Protein AF-0000000067289053 (afdb_homodimer)

Secondary structure (DSSP, 8-state):
------------------------------------------S------HHHHHHHHHHHHHHHHHHHHHHHHHHHHHHTT---HHHHHHHHHHHHHHHHHHHHHHHHHHHHHHHHHHHHHHHHHHHH-SSS-----GGG---HHHHHHHHHHHHHHHHHHHHHHHHT--SHHHHHHHHHHHHHHHHHHHHHHHHHHHT--HHHHHHHHHHHHHHHHHHHHHHHHHHHHHH-/------------------------------------------S------HHHHHHHHHHHHHHHHHHHHHHHHHHHHHHTT---HHHHHHHHHHHHHHHHHHHHHHHHHHHHHHHHHHHHHHHHHHHH-SSS-----GGG---HHHHHHHHHHHHHHHHHHHHHHHHT--SHHHHHHHHHHHHHHHHHHHHHHHHHHHT--HHHHHHHHHHHHHHHHHHHHHHHHHHHHHH-

Structure (mmCIF, N/CA/C/O backbone):
data_AF-0000000067289053-model_v1
#
loop_
_entity.id
_entity.type
_entity.pdbx_description
1 polymer 'Vacuolar iron transporter'
#
loop_
_atom_site.group_PDB
_atom_site.id
_atom_site.type_symbol
_atom_site.label_atom_id
_atom_site.label_alt_id
_atom_site.label_comp_id
_atom_site.label_asym_id
_atom_site.label_entity_id
_atom_site.label_seq_id
_atom_site.pdbx_PDB_ins_code
_atom_site.Cartn_x
_atom_site.Cartn_y
_atom_site.Cartn_z
_atom_site.occupancy
_atom_site.B_iso_or_equiv
_atom_site.auth_seq_id
_atom_site.auth_comp_id
_atom_site.auth_asym_id
_atom_site.auth_atom_id
_atom_site.pdbx_PDB_model_num
ATOM 1 N N . MET A 1 1 ? -60.531 -85.25 -92.875 1 25.52 1 MET A N 1
ATOM 2 C CA . MET A 1 1 ? -59.625 -84.062 -92.75 1 25.52 1 MET A CA 1
ATOM 3 C C . MET A 1 1 ? -59.719 -83.438 -91.438 1 25.52 1 MET A C 1
ATOM 5 O O . MET A 1 1 ? -60.781 -83 -91 1 25.52 1 MET A O 1
ATOM 9 N N . ALA A 1 2 ? -58.812 -83.688 -90.5 1 31.95 2 ALA A N 1
ATOM 10 C CA . ALA A 1 2 ? -58.625 -83.688 -89.062 1 31.95 2 ALA A CA 1
ATOM 11 C C . ALA A 1 2 ? -58.5 -82.312 -88.5 1 31.95 2 ALA A C 1
ATOM 13 O O . ALA A 1 2 ? -57.938 -81.438 -89.125 1 31.95 2 ALA A O 1
ATOM 14 N N . PRO A 1 3 ? -59.375 -81.875 -87.562 1 33.41 3 PRO A N 1
ATOM 15 C CA . PRO A 1 3 ? -59.688 -80.562 -87 1 33.41 3 PRO A CA 1
ATOM 16 C C . PRO A 1 3 ? -58.5 -79.938 -86.25 1 33.41 3 PRO A C 1
ATOM 18 O O . PRO A 1 3 ? -57.719 -80.625 -85.625 1 33.41 3 PRO A O 1
ATOM 21 N N . ALA A 1 4 ? -57.844 -78.875 -86.812 1 31.72 4 ALA A N 1
ATOM 22 C CA . ALA A 1 4 ? -56.562 -78.25 -86.688 1 31.72 4 ALA A CA 1
ATOM 23 C C . ALA A 1 4 ? -56.531 -77.438 -85.375 1 31.72 4 ALA A C 1
ATOM 25 O O . ALA A 1 4 ? -57.312 -76.5 -85.188 1 31.72 4 ALA A O 1
ATOM 26 N N . ASP A 1 5 ? -56.312 -78.062 -84.25 1 29.31 5 ASP A N 1
ATOM 27 C CA . ASP A 1 5 ? -56.312 -77.688 -82.812 1 29.31 5 ASP A CA 1
ATOM 28 C C . ASP A 1 5 ? -55.438 -76.438 -82.562 1 29.31 5 ASP A C 1
ATOM 30 O O . ASP A 1 5 ? -54.219 -76.5 -82.812 1 29.31 5 ASP A O 1
ATOM 34 N N . LEU A 1 6 ? -55.844 -75.188 -82.875 1 29.52 6 LEU A N 1
ATOM 35 C CA . LEU A 1 6 ? -55.156 -73.938 -82.875 1 29.52 6 LEU A CA 1
ATOM 36 C C . LEU A 1 6 ? -54.594 -73.625 -81.5 1 29.52 6 LEU A C 1
ATOM 38 O O . LEU A 1 6 ? -55.344 -73.25 -80.562 1 29.52 6 LEU A O 1
ATOM 42 N N . SER A 1 7 ? -53.688 -74.375 -80.812 1 27.84 7 SER A N 1
ATOM 43 C CA . SER A 1 7 ? -53.125 -74.375 -79.5 1 27.84 7 SER A CA 1
ATOM 44 C C . SER A 1 7 ? -52.375 -73.062 -79.188 1 27.84 7 SER A C 1
ATOM 46 O O . SER A 1 7 ? -51.312 -72.812 -79.75 1 27.84 7 SER A O 1
ATOM 48 N N . SER A 1 8 ? -53.094 -71.938 -79.125 1 27.42 8 SER A N 1
ATOM 49 C CA . SER A 1 8 ? -52.531 -70.562 -79 1 27.42 8 SER A CA 1
ATOM 50 C C . SER A 1 8 ? -51.656 -70.438 -77.75 1 27.42 8 SER A C 1
ATOM 52 O O . SER A 1 8 ? -52.156 -70.688 -76.625 1 27.42 8 SER A O 1
ATOM 54 N N . HIS A 1 9 ? -50.406 -70.688 -77.75 1 27.95 9 HIS A N 1
ATOM 55 C CA . HIS A 1 9 ? -49.375 -70.75 -76.688 1 27.95 9 HIS A CA 1
ATOM 56 C C . HIS A 1 9 ? -49.156 -69.375 -76.062 1 27.95 9 HIS A C 1
ATOM 58 O O . HIS A 1 9 ? -48.812 -68.438 -76.688 1 27.95 9 HIS A O 1
ATOM 64 N N . VAL A 1 10 ? -49.938 -68.938 -75.125 1 29.45 10 VAL A N 1
ATOM 65 C CA . VAL A 1 10 ? -49.938 -67.688 -74.375 1 29.45 10 VAL A CA 1
ATOM 66 C C . VAL A 1 10 ? -48.625 -67.5 -73.625 1 29.45 10 VAL A C 1
ATOM 68 O O . VAL A 1 10 ? -48.25 -68.312 -72.812 1 29.45 10 VAL A O 1
ATOM 71 N N . PRO A 1 11 ? -47.594 -66.812 -74.188 1 28.5 11 PRO A N 1
ATOM 72 C CA . PRO A 1 11 ? -46.25 -66.75 -73.625 1 28.5 11 PRO A CA 1
ATOM 73 C C . PRO A 1 11 ? -46.188 -66.125 -72.25 1 28.5 11 PRO A C 1
ATOM 75 O O . PRO A 1 11 ? -46.906 -65.188 -72 1 28.5 11 PRO A O 1
ATOM 78 N N . ALA A 1 12 ? -45.969 -66.875 -71.188 1 27.75 12 ALA A N 1
ATOM 79 C CA . ALA A 1 12 ? -45.875 -66.562 -69.75 1 27.75 12 ALA A CA 1
ATOM 80 C C . ALA A 1 12 ? -44.906 -65.438 -69.5 1 27.75 12 ALA A C 1
ATOM 82 O O . ALA A 1 12 ? -43.75 -65.438 -69.875 1 27.75 12 ALA A O 1
ATOM 83 N N . ALA A 1 13 ? -45.375 -64.188 -69.25 1 28 13 ALA A N 1
ATOM 84 C CA . ALA A 1 13 ? -44.781 -62.906 -69 1 28 13 ALA A CA 1
ATOM 85 C C . ALA A 1 13 ? -43.781 -62.969 -67.812 1 28 13 ALA A C 1
ATOM 87 O O . ALA A 1 13 ? -44.125 -63.375 -66.688 1 28 13 ALA A O 1
ATOM 88 N N . ALA A 1 14 ? -42.469 -63.125 -68 1 26.05 14 ALA A N 1
ATOM 89 C CA . ALA A 1 14 ? -41.281 -63.312 -67.25 1 26.05 14 ALA A CA 1
ATOM 90 C C . ALA A 1 14 ? -41.125 -62.219 -66.188 1 26.05 14 ALA A C 1
ATOM 92 O O . ALA A 1 14 ? -41.25 -61.031 -66.5 1 26.05 14 ALA A O 1
ATOM 93 N N . ASP A 1 15 ? -41.344 -62.5 -64.875 1 25.2 15 ASP A N 1
ATOM 94 C CA . ASP A 1 15 ? -41.312 -61.75 -63.625 1 25.2 15 ASP A CA 1
ATOM 95 C C . ASP A 1 15 ? -40 -61 -63.5 1 25.2 15 ASP A C 1
ATOM 97 O O . ASP A 1 15 ? -38.938 -61.594 -63.5 1 25.2 15 ASP A O 1
ATOM 101 N N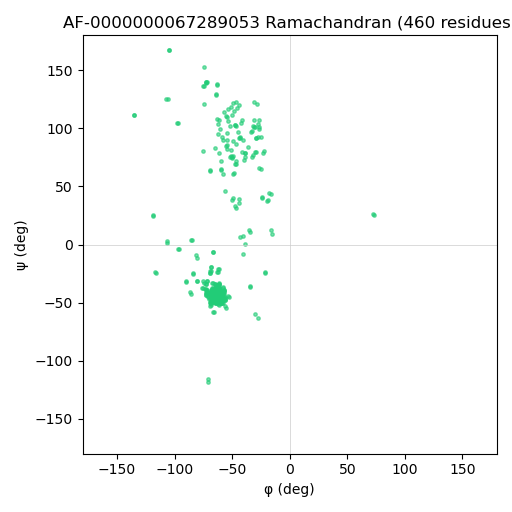 . ALA A 1 16 ? -39.844 -59.844 -64.125 1 27.5 16 ALA A N 1
ATOM 102 C CA . ALA A 1 16 ? -38.656 -58.969 -64.188 1 27.5 16 ALA A CA 1
ATOM 103 C C . ALA A 1 16 ? -38.188 -58.625 -62.75 1 27.5 16 ALA A C 1
ATOM 105 O O . ALA A 1 16 ? -38.938 -58.062 -61.969 1 27.5 16 ALA A O 1
ATOM 106 N N . ALA A 1 17 ? -37.281 -59.438 -62.156 1 30.77 17 ALA A N 1
ATOM 107 C CA . ALA A 1 17 ? -36.656 -59.344 -60.844 1 30.77 17 ALA A CA 1
ATOM 108 C C . ALA A 1 17 ? -36.125 -57.906 -60.625 1 30.77 17 ALA A C 1
ATOM 110 O O . ALA A 1 17 ? -35.531 -57.312 -61.531 1 30.77 17 ALA A O 1
ATOM 111 N N . PRO A 1 18 ? -36.656 -57.188 -59.688 1 27.03 18 PRO A N 1
ATOM 112 C CA . PRO A 1 18 ? -36.375 -55.781 -59.469 1 27.03 18 PRO A CA 1
ATOM 113 C C . PRO A 1 18 ? -34.875 -55.531 -59.312 1 27.03 18 PRO A C 1
ATOM 115 O O . PRO A 1 18 ? -34.156 -56.312 -58.688 1 27.03 18 PRO A O 1
ATOM 118 N N . LYS A 1 19 ? -34.219 -54.906 -60.25 1 28.53 19 LYS A N 1
ATOM 119 C CA . LYS A 1 19 ? -32.812 -54.562 -60.406 1 28.53 19 LYS A CA 1
ATOM 120 C C . LYS A 1 19 ? -32.281 -53.875 -59.156 1 28.53 19 LYS A C 1
ATOM 122 O O . LYS A 1 19 ? -32.938 -53 -58.594 1 28.53 19 LYS A O 1
ATOM 127 N N . SER A 1 20 ? -31.359 -54.562 -58.406 1 25.47 20 SER A N 1
ATOM 128 C CA . SER A 1 20 ? -30.625 -54.188 -57.219 1 25.47 20 SER A CA 1
ATOM 129 C C . SER A 1 20 ? -29.969 -52.812 -57.375 1 25.47 20 SER A C 1
ATOM 131 O O . SER A 1 20 ? -29.266 -52.562 -58.375 1 25.47 20 SER A O 1
ATOM 133 N N . LEU A 1 21 ? -30.641 -51.719 -57.031 1 25.58 21 LEU A N 1
ATOM 134 C CA . LEU A 1 21 ? -30.188 -50.344 -57.094 1 25.58 21 LEU A CA 1
ATOM 135 C C . LEU A 1 21 ? -28.734 -50.219 -56.656 1 25.58 21 LEU A C 1
ATOM 137 O O . LEU A 1 21 ? -28.375 -50.594 -55.531 1 25.58 21 LEU A O 1
ATOM 141 N N . ALA A 1 22 ? -27.797 -50.344 -57.594 1 25.8 22 ALA A N 1
ATOM 142 C CA . ALA A 1 22 ? -26.344 -50.219 -57.5 1 25.8 22 ALA A CA 1
ATOM 143 C C . ALA A 1 22 ? -25.938 -49.031 -56.625 1 25.8 22 ALA A C 1
ATOM 145 O O . ALA A 1 22 ? -26.469 -47.938 -56.781 1 25.8 22 ALA A O 1
ATOM 146 N N . LYS A 1 23 ? -25.5 -49.312 -55.406 1 32.84 23 LYS A N 1
ATOM 147 C CA . LYS A 1 23 ? -24.984 -48.375 -54.406 1 32.84 23 LYS A CA 1
ATOM 148 C C . LYS A 1 23 ? -23.953 -47.438 -55.031 1 32.84 23 LYS A C 1
ATOM 150 O O . LYS A 1 23 ? -23 -47.875 -55.656 1 32.84 23 LYS A O 1
ATOM 155 N N . PRO A 1 24 ? -24.266 -46.156 -55.344 1 25.86 24 PRO A N 1
ATOM 156 C CA . PRO A 1 24 ? -23.312 -45.281 -56.031 1 25.86 24 PRO A CA 1
ATOM 157 C C . PRO A 1 24 ? -21.922 -45.344 -55.406 1 25.86 24 PRO A C 1
ATOM 159 O O . PRO A 1 24 ? -21.781 -45.594 -54.219 1 25.86 24 PRO A O 1
ATOM 162 N N . LYS A 1 25 ? -20.984 -45.688 -56.188 1 27.56 25 LYS A N 1
ATOM 163 C CA . LYS A 1 25 ? -19.547 -45.719 -55.906 1 27.56 25 LYS A CA 1
ATOM 164 C C . LYS A 1 25 ? -19.078 -44.469 -55.188 1 27.56 25 LYS A C 1
ATOM 166 O O . LYS A 1 25 ? -19.281 -43.375 -55.688 1 27.56 25 LYS A O 1
ATOM 171 N N . GLN A 1 26 ? -18.953 -44.469 -53.844 1 24.06 26 GLN A N 1
ATOM 172 C CA . GLN A 1 26 ? -18.391 -43.438 -53 1 24.06 26 GLN A CA 1
ATOM 173 C C . GLN A 1 26 ? -17.047 -42.938 -53.531 1 24.06 26 GLN A C 1
ATOM 175 O O . GLN A 1 26 ? -16.078 -43.688 -53.594 1 24.06 26 GLN A O 1
ATOM 180 N N . GLU A 1 27 ? -17.047 -42.219 -54.688 1 24.7 27 GLU A N 1
ATOM 181 C CA . GLU A 1 27 ? -15.82 -41.625 -55.188 1 24.7 27 GLU A CA 1
ATOM 182 C C . GLU A 1 27 ? -14.875 -41.219 -54.062 1 24.7 27 GLU A C 1
ATOM 184 O O . GLU A 1 27 ? -15.289 -40.531 -53.125 1 24.7 27 GLU A O 1
ATOM 189 N N . GLU A 1 28 ? -13.898 -42 -53.844 1 24.44 28 GLU A N 1
ATOM 190 C CA . GLU A 1 28 ? -12.797 -41.781 -52.906 1 24.44 28 GLU A CA 1
ATOM 191 C C . GLU A 1 28 ? -12.195 -40.375 -53.062 1 24.44 28 GLU A C 1
ATOM 193 O O . GLU A 1 28 ? -11.641 -40.062 -54.125 1 24.44 28 GLU A O 1
ATOM 198 N N . ILE A 1 29 ? -12.938 -39.312 -52.844 1 24.75 29 ILE A N 1
ATOM 199 C CA . ILE A 1 29 ? -12.352 -37.969 -52.875 1 24.75 29 ILE A CA 1
ATOM 200 C C . ILE A 1 29 ? -10.938 -38.031 -52.281 1 24.75 29 ILE A C 1
ATOM 202 O O . ILE A 1 29 ? -10.75 -38.375 -51.125 1 24.75 29 ILE A O 1
ATOM 206 N N . SER A 1 30 ? -9.984 -38.406 -53.125 1 26.45 30 SER A N 1
ATOM 207 C CA . SER A 1 30 ? -8.562 -38.312 -52.781 1 26.45 30 SER A CA 1
ATOM 208 C C . SER A 1 30 ? -8.234 -37 -52.125 1 26.45 30 SER A C 1
ATOM 210 O O . SER A 1 30 ? -8.516 -35.906 -52.656 1 26.45 30 SER A O 1
ATOM 212 N N . PRO A 1 31 ? -8.273 -36.875 -50.875 1 24.72 31 PRO A N 1
ATOM 213 C CA . PRO A 1 31 ? -8.094 -35.531 -50.25 1 24.72 31 PRO A CA 1
ATOM 214 C C . PRO A 1 31 ? -6.844 -34.812 -50.781 1 24.72 31 PRO A C 1
ATOM 216 O O . PRO A 1 31 ? -5.742 -35.375 -50.719 1 24.72 31 PRO A O 1
ATOM 219 N N . ALA A 1 32 ? -6.836 -34.281 -51.969 1 25.5 32 ALA A N 1
ATOM 220 C CA . ALA A 1 32 ? -5.73 -33.438 -52.406 1 25.5 32 ALA A CA 1
ATOM 221 C C . ALA A 1 32 ? -5.094 -32.688 -51.25 1 25.5 32 ALA A C 1
ATOM 223 O O . ALA A 1 32 ? -5.781 -31.984 -50.531 1 25.5 32 ALA A O 1
ATOM 224 N N . ALA A 1 33 ? -3.965 -33.156 -50.75 1 27.09 33 ALA A N 1
ATOM 225 C CA . ALA A 1 33 ? -2.967 -32.562 -49.844 1 27.09 33 ALA A CA 1
ATOM 226 C C . ALA A 1 33 ? -2.561 -31.172 -50.312 1 27.09 33 ALA A C 1
ATOM 228 O O . ALA A 1 33 ? -1.771 -31.016 -51.219 1 27.09 33 ALA A O 1
ATOM 229 N N . ALA A 1 34 ? -3.422 -30.344 -50.781 1 26.06 34 ALA A N 1
ATOM 230 C CA . ALA A 1 34 ? -2.988 -29.016 -51.219 1 26.06 34 ALA A CA 1
ATOM 231 C C . ALA A 1 34 ? -1.796 -28.531 -50.406 1 26.06 34 ALA A C 1
ATOM 233 O O . ALA A 1 34 ? -1.725 -28.766 -49.188 1 26.06 34 ALA A O 1
ATOM 234 N N . ASP A 1 35 ? -0.709 -28.234 -51.125 1 24.5 35 ASP A N 1
ATOM 235 C CA . ASP A 1 35 ? 0.597 -27.641 -50.812 1 24.5 35 ASP A CA 1
ATOM 236 C C . ASP A 1 35 ? 0.458 -26.391 -49.969 1 24.5 35 ASP A C 1
ATOM 238 O O . ASP A 1 35 ? 0.187 -25.297 -50.469 1 24.5 35 ASP A O 1
ATOM 242 N N . VAL A 1 36 ? -0.444 -26.281 -49.156 1 27.41 36 VAL A N 1
ATOM 243 C CA . VAL A 1 36 ? -0.354 -25.031 -48.406 1 27.41 36 VAL A CA 1
ATOM 244 C C . VAL A 1 36 ? 1.102 -24.75 -48.031 1 27.41 36 VAL A C 1
ATOM 246 O O . VAL A 1 36 ? 1.75 -25.547 -47.375 1 27.41 36 VAL A O 1
ATOM 249 N N . GLU A 1 37 ? 1.873 -24.234 -48.969 1 26.5 37 GLU A N 1
ATOM 250 C CA . GLU A 1 37 ? 3.186 -23.656 -48.688 1 26.5 37 GLU A CA 1
ATOM 251 C C . GLU A 1 37 ? 3.252 -23.125 -47.25 1 26.5 37 GLU A C 1
ATOM 253 O O . GLU A 1 37 ? 2.4 -22.344 -46.844 1 26.5 37 GLU A O 1
ATOM 258 N N . ALA A 1 38 ? 3.805 -23.891 -46.438 1 28.61 38 ALA A N 1
ATOM 259 C CA . ALA A 1 38 ? 4.242 -23.547 -45.094 1 28.61 38 ALA A CA 1
ATOM 260 C C . ALA A 1 38 ? 4.949 -22.203 -45.062 1 28.61 38 ALA A C 1
ATOM 262 O O . ALA A 1 38 ? 6.102 -22.094 -45.5 1 28.61 38 ALA A O 1
ATOM 263 N N . GLY A 1 39 ? 4.5 -21.156 -45.812 1 28.03 39 GLY A N 1
ATOM 264 C CA . GLY A 1 39 ? 5.281 -19.969 -45.562 1 28.03 39 GLY A CA 1
ATOM 265 C C . GLY A 1 39 ? 5.848 -19.938 -44.156 1 28.03 39 GLY A C 1
ATOM 266 O O . GLY A 1 39 ? 5.113 -20.094 -43.156 1 28.03 39 GLY A O 1
ATOM 267 N N . GLY A 1 40 ? 6.988 -20.422 -43.969 1 28.97 40 GLY A N 1
ATOM 268 C CA . GLY A 1 40 ? 7.91 -20.531 -42.844 1 28.97 40 GLY A CA 1
ATOM 269 C C . GLY A 1 40 ? 7.973 -19.266 -42 1 28.97 40 GLY A C 1
ATOM 270 O O . GLY A 1 40 ? 8.992 -18.578 -41.969 1 28.97 40 GLY A O 1
ATOM 271 N N . GLY A 1 41 ? 7.141 -18.281 -42.219 1 31.94 41 GLY A N 1
ATOM 272 C CA . GLY A 1 41 ? 7.461 -17.203 -41.312 1 31.94 41 GLY A CA 1
ATOM 273 C C . GLY A 1 41 ? 7.965 -17.672 -39.969 1 31.94 41 GLY A C 1
ATOM 274 O O . GLY A 1 41 ? 7.453 -18.656 -39.406 1 31.94 41 GLY A O 1
ATOM 275 N N . SER A 1 42 ? 9.258 -17.688 -39.875 1 32.88 42 SER A N 1
ATOM 276 C CA . SER A 1 42 ? 9.945 -17.969 -38.625 1 32.88 42 SER A CA 1
ATOM 277 C C . SER A 1 42 ? 9.094 -17.578 -37.438 1 32.88 42 SER A C 1
ATOM 279 O O . SER A 1 42 ? 8.555 -16.469 -37.375 1 32.88 42 SER A O 1
ATOM 281 N N . PRO A 1 43 ? 8.359 -18.391 -36.906 1 33.88 43 PRO A N 1
ATOM 282 C CA . PRO A 1 43 ? 7.66 -18.031 -35.688 1 33.88 43 PRO A CA 1
ATOM 283 C C . PRO A 1 43 ? 8.492 -17.125 -34.781 1 33.88 43 PRO A C 1
ATOM 285 O O . PRO A 1 43 ? 8.258 -17.062 -33.562 1 33.88 43 PRO A O 1
ATOM 288 N N . GLY A 1 44 ? 9.625 -16.547 -35.25 1 34.56 44 GLY A N 1
ATOM 289 C CA . GLY A 1 44 ? 10.281 -15.5 -34.5 1 34.56 44 GLY A CA 1
ATOM 290 C C . GLY A 1 44 ? 9.305 -14.539 -33.844 1 34.56 44 GLY A C 1
ATOM 291 O O . GLY A 1 44 ? 9.438 -13.32 -33.969 1 34.56 44 GLY A O 1
ATOM 292 N N . GLY A 1 45 ? 8.078 -14.695 -33.969 1 34.72 45 GLY A N 1
ATOM 293 C CA . GLY A 1 45 ? 6.996 -13.891 -33.406 1 34.72 45 GLY A CA 1
ATOM 294 C C . GLY A 1 45 ? 7.363 -13.211 -32.125 1 34.72 45 GLY A C 1
ATOM 295 O O . GLY A 1 45 ? 8.18 -13.734 -31.344 1 34.72 45 GLY A O 1
ATOM 296 N N . ASP A 1 46 ? 7.633 -11.969 -32.062 1 37.91 46 ASP A N 1
ATOM 297 C CA . ASP A 1 46 ? 7.719 -11.156 -30.859 1 37.91 46 ASP A CA 1
ATOM 298 C C . ASP A 1 46 ? 6.895 -11.766 -29.734 1 37.91 46 ASP A C 1
ATOM 300 O O . ASP A 1 46 ? 5.668 -11.641 -29.719 1 37.91 46 ASP A O 1
ATOM 304 N N . GLY A 1 47 ? 6.836 -12.961 -29.484 1 36.66 47 GLY A N 1
ATOM 305 C CA . GLY A 1 47 ? 6.309 -13.711 -28.359 1 36.66 47 GLY A CA 1
ATOM 306 C C . GLY A 1 47 ? 6.105 -12.867 -27.109 1 36.66 47 GLY A C 1
ATOM 307 O O . GLY A 1 47 ? 6.984 -12.789 -26.25 1 36.66 47 GLY A O 1
ATOM 308 N N . VAL A 1 48 ? 5.547 -11.688 -27.297 1 42.41 48 VAL A N 1
ATOM 309 C CA . VAL A 1 48 ? 5.027 -11.031 -26.109 1 42.41 48 VAL A CA 1
ATOM 310 C C . VAL A 1 48 ? 4.57 -12.086 -25.094 1 42.41 48 VAL A C 1
ATOM 312 O O . VAL A 1 48 ? 3.75 -12.953 -25.422 1 42.41 48 VAL A O 1
ATOM 315 N N . ASN A 1 49 ? 5.508 -12.633 -24.391 1 48.97 49 ASN A N 1
ATOM 316 C CA . ASN A 1 49 ? 5.199 -13.539 -23.281 1 48.97 49 ASN A CA 1
ATOM 317 C C . ASN A 1 49 ? 3.898 -13.156 -22.594 1 48.97 49 ASN A C 1
ATOM 319 O O . ASN A 1 49 ? 3.885 -12.258 -21.75 1 48.97 49 ASN A O 1
ATOM 323 N N . TYR A 1 50 ? 2.764 -13.484 -23.219 1 53.72 50 TYR A N 1
ATOM 324 C CA . TYR A 1 50 ? 1.413 -13.289 -22.703 1 53.72 50 TYR A CA 1
ATOM 325 C C . TYR A 1 50 ? 1.373 -13.477 -21.188 1 53.72 50 TYR A C 1
ATOM 327 O O . TYR A 1 50 ? 0.674 -12.75 -20.484 1 53.72 50 TYR A O 1
ATOM 335 N N . ALA A 1 51 ? 2.193 -14.414 -20.797 1 56.28 51 ALA A N 1
ATOM 336 C CA . ALA A 1 51 ? 2.211 -14.656 -19.359 1 56.28 51 ALA A CA 1
ATOM 337 C C . ALA A 1 51 ? 2.812 -13.469 -18.609 1 56.28 51 ALA A C 1
ATOM 339 O O . ALA A 1 51 ? 2.289 -13.047 -17.578 1 56.28 51 ALA A O 1
ATOM 340 N N . ALA A 1 52 ? 3.889 -12.938 -19.188 1 60.47 52 ALA A N 1
ATOM 341 C CA . ALA A 1 52 ? 4.539 -11.773 -18.594 1 60.47 52 ALA A CA 1
ATOM 342 C C . ALA A 1 52 ? 3.641 -10.547 -18.672 1 60.47 52 ALA A C 1
ATOM 344 O O . ALA A 1 52 ? 3.561 -9.766 -17.719 1 60.47 52 ALA A O 1
ATOM 345 N N . ARG A 1 53 ? 2.945 -10.43 -19.797 1 62.22 53 ARG A N 1
ATOM 346 C CA . ARG A 1 53 ? 2.027 -9.312 -19.984 1 62.22 53 ARG A CA 1
ATOM 347 C C . ARG A 1 53 ? 0.849 -9.414 -19.016 1 62.22 53 ARG A C 1
ATOM 349 O O . ARG A 1 53 ? 0.427 -8.406 -18.438 1 62.22 53 ARG A O 1
ATOM 356 N N . ALA A 1 54 ? 0.364 -10.586 -18.906 1 62.81 54 ALA A N 1
ATOM 357 C CA . ALA A 1 54 ? -0.753 -10.805 -17.984 1 62.81 54 ALA A CA 1
ATOM 358 C C . ALA A 1 54 ? -0.36 -10.484 -16.547 1 62.81 54 ALA A C 1
ATOM 360 O O . ALA A 1 54 ? -1.155 -9.922 -15.797 1 62.81 54 ALA A O 1
ATOM 361 N N . GLN A 1 55 ? 0.864 -10.734 -16.234 1 64.75 55 GLN A N 1
ATOM 362 C CA . GLN A 1 55 ? 1.335 -10.5 -14.867 1 64.75 55 GLN A CA 1
ATOM 363 C C . GLN A 1 55 ? 1.488 -9.008 -14.586 1 64.75 55 GLN A C 1
ATOM 365 O O . GLN A 1 55 ? 1.141 -8.539 -13.5 1 64.75 55 GLN A O 1
ATOM 370 N N . TRP A 1 56 ? 1.976 -8.289 -15.617 1 69.19 56 TRP A N 1
ATOM 371 C CA . TRP A 1 56 ? 2.17 -6.867 -15.367 1 69.19 56 TRP A CA 1
ATOM 372 C C . TRP A 1 56 ? 0.837 -6.129 -15.367 1 69.19 56 TRP A C 1
ATOM 374 O O . TRP A 1 56 ? 0.671 -5.141 -14.648 1 69.19 56 TRP A O 1
ATOM 384 N N . LEU A 1 57 ? -0.117 -6.629 -16.188 1 67.5 57 LEU A N 1
ATOM 385 C CA . LEU A 1 57 ? -1.441 -6.016 -16.219 1 67.5 57 LEU A CA 1
ATOM 386 C C . LEU A 1 57 ? -2.168 -6.227 -14.891 1 67.5 57 LEU A C 1
ATOM 388 O O . LEU A 1 57 ? -2.809 -5.305 -14.375 1 67.5 57 LEU A O 1
ATOM 392 N N . ARG A 1 58 ? -1.979 -7.395 -14.422 1 67.44 58 ARG A N 1
ATOM 393 C CA . ARG A 1 58 ? -2.568 -7.672 -13.117 1 67.44 58 ARG A CA 1
ATOM 394 C C . ARG A 1 58 ? -1.939 -6.797 -12.039 1 67.44 58 ARG A C 1
ATOM 396 O O . ARG A 1 58 ? -2.643 -6.246 -11.188 1 67.44 58 ARG A O 1
ATOM 403 N N . ALA A 1 59 ? -0.666 -6.652 -12.125 1 71.25 59 ALA A N 1
ATOM 404 C CA . ALA A 1 59 ? 0.067 -5.824 -11.172 1 71.25 59 ALA A CA 1
ATOM 405 C C . ALA A 1 59 ? -0.34 -4.355 -11.289 1 71.25 59 ALA A C 1
ATOM 407 O O . ALA A 1 59 ? -0.472 -3.658 -10.281 1 71.25 59 ALA A O 1
ATOM 408 N N . ALA A 1 60 ? -0.646 -3.963 -12.508 1 78.19 60 ALA A N 1
ATOM 409 C CA . ALA A 1 60 ? -1.028 -2.576 -12.758 1 78.19 60 ALA A CA 1
ATOM 410 C C . ALA A 1 60 ? -2.426 -2.287 -12.219 1 78.19 60 ALA A C 1
ATOM 412 O O . ALA A 1 60 ? -2.65 -1.252 -11.586 1 78.19 60 ALA A O 1
ATOM 413 N N . VAL A 1 61 ? -3.322 -3.146 -12.422 1 77.62 61 VAL A N 1
ATOM 414 C CA . VAL A 1 61 ? -4.699 -2.955 -11.977 1 77.62 61 VAL A CA 1
ATOM 415 C C . VAL A 1 61 ? -4.762 -2.984 -10.453 1 77.62 61 VAL A C 1
ATOM 417 O O . VAL A 1 61 ? -5.445 -2.16 -9.836 1 77.62 61 VAL A O 1
ATOM 420 N N . LEU A 1 62 ? -3.975 -3.908 -9.922 1 78.31 62 LEU A N 1
ATOM 421 C CA . LEU A 1 62 ? -3.932 -4 -8.469 1 78.31 62 LEU A CA 1
ATOM 422 C C . LEU A 1 62 ? -3.287 -2.76 -7.859 1 78.31 62 LEU A C 1
ATOM 424 O O . LEU A 1 62 ? -3.758 -2.244 -6.844 1 78.31 62 LEU A O 1
ATOM 428 N N . GLY A 1 63 ? -2.271 -2.334 -8.523 1 87.69 63 GLY A N 1
ATOM 429 C CA . GLY A 1 63 ? -1.604 -1.127 -8.062 1 87.69 63 GLY A CA 1
ATOM 430 C C . GLY A 1 63 ? -2.482 0.107 -8.133 1 87.69 63 GLY A C 1
ATOM 431 O O . GLY A 1 63 ? -2.504 0.917 -7.207 1 87.69 63 GLY A O 1
ATOM 432 N N . ALA A 1 64 ? -3.184 0.19 -9.219 1 92.56 64 ALA A N 1
ATOM 433 C CA . ALA A 1 64 ? -4.066 1.338 -9.398 1 92.56 64 ALA A CA 1
ATOM 434 C C . ALA A 1 64 ? -5.195 1.331 -8.375 1 92.56 64 ALA A C 1
ATOM 436 O O . ALA A 1 64 ? -5.523 2.371 -7.797 1 92.56 64 ALA A O 1
ATOM 437 N N . ASN A 1 65 ? -5.742 0.21 -8.172 1 91.81 65 ASN A N 1
ATOM 438 C CA . ASN A 1 65 ? -6.789 0.07 -7.164 1 91.81 65 ASN A CA 1
ATOM 439 C C . ASN A 1 65 ? -6.266 0.397 -5.77 1 91.81 65 ASN A C 1
ATOM 441 O O . ASN A 1 65 ? -6.926 1.102 -5.004 1 91.81 65 ASN A O 1
ATOM 445 N N . ASP A 1 66 ? -5.16 -0.075 -5.512 1 93.88 66 ASP A N 1
ATOM 446 C CA . ASP A 1 66 ? -4.555 0.167 -4.207 1 93.88 66 ASP A CA 1
ATOM 447 C C . ASP A 1 66 ? -4.273 1.653 -3.996 1 93.88 66 ASP A C 1
ATOM 449 O O . ASP A 1 66 ? -4.535 2.193 -2.92 1 93.88 66 ASP A O 1
ATOM 453 N N . GLY A 1 67 ? -3.682 2.244 -5.008 1 96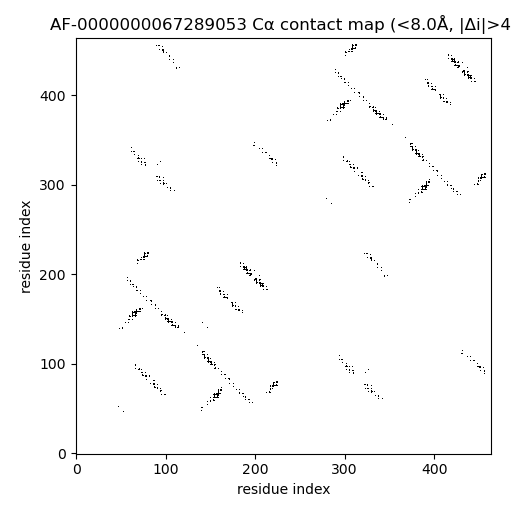.81 67 GLY A N 1
ATOM 454 C CA . GLY A 1 67 ? -3.43 3.674 -4.918 1 96.81 67 GLY A CA 1
ATOM 455 C C . GLY A 1 67 ? -4.688 4.488 -4.691 1 96.81 67 GLY A C 1
ATOM 456 O O . GLY A 1 67 ? -4.703 5.398 -3.857 1 96.81 67 GLY A O 1
ATOM 457 N N . LEU A 1 68 ? -5.711 4.148 -5.387 1 97.56 68 LEU A N 1
ATOM 458 C CA . LEU A 1 68 ? -6.984 4.852 -5.281 1 97.56 68 LEU A CA 1
ATOM 459 C C . LEU A 1 68 ? -7.574 4.699 -3.883 1 97.56 68 LEU A C 1
ATOM 461 O O . LEU A 1 68 ? -7.914 5.695 -3.236 1 97.56 68 LEU A O 1
ATOM 465 N N . VAL A 1 69 ? -7.645 3.5 -3.393 1 97.31 69 VAL A N 1
ATOM 466 C CA . VAL A 1 69 ? -8.289 3.209 -2.115 1 97.31 69 VAL A CA 1
ATOM 467 C C . VAL A 1 69 ? -7.469 3.809 -0.976 1 97.31 69 VAL A C 1
ATOM 469 O O . VAL A 1 69 ? -8.023 4.422 -0.06 1 97.31 69 VAL A O 1
ATOM 472 N N . SER A 1 70 ? -6.199 3.658 -1.021 1 97.75 70 SER A N 1
ATOM 473 C CA . SER A 1 70 ? -5.344 4.113 0.07 1 97.75 70 SER A CA 1
ATOM 474 C C . SER A 1 70 ? -5.367 5.637 0.19 1 97.75 70 SER A C 1
ATOM 476 O O . SER A 1 70 ? -5.555 6.176 1.282 1 97.75 70 SER A O 1
ATOM 478 N N . VAL A 1 71 ? -5.176 6.305 -0.94 1 98.12 71 VAL A N 1
ATOM 479 C CA . VAL A 1 71 ? -5.098 7.762 -0.913 1 98.12 71 VAL A CA 1
ATOM 480 C C . VAL A 1 71 ? -6.465 8.352 -0.575 1 98.12 71 VAL A C 1
ATOM 482 O O . VAL A 1 71 ? -6.566 9.281 0.225 1 98.12 71 VAL A O 1
ATOM 485 N N . ALA A 1 72 ? -7.508 7.797 -1.168 1 98.38 72 ALA A N 1
ATOM 486 C CA . ALA A 1 72 ? -8.852 8.266 -0.849 1 98.38 72 ALA A CA 1
ATOM 487 C C . ALA A 1 72 ? -9.156 8.094 0.637 1 98.38 72 ALA A C 1
ATOM 489 O O . ALA A 1 72 ? -9.633 9.023 1.289 1 98.38 72 ALA A O 1
ATOM 490 N N . SER A 1 73 ? -8.922 6.938 1.123 1 98.38 73 SER A N 1
ATOM 491 C CA . SER A 1 73 ? -9.188 6.648 2.527 1 98.38 73 SER A CA 1
ATOM 492 C C . SER A 1 73 ? -8.344 7.523 3.445 1 98.38 73 SER A C 1
ATOM 494 O O . SER A 1 73 ? -8.828 7.988 4.484 1 98.38 73 SER A O 1
ATOM 496 N N . LEU A 1 74 ? -7.133 7.715 3.057 1 97.5 74 LEU A N 1
ATOM 497 C CA . LEU A 1 74 ? -6.23 8.555 3.834 1 97.5 74 LEU A CA 1
ATOM 498 C C . LEU A 1 74 ? -6.746 9.992 3.902 1 97.5 74 LEU A C 1
ATOM 500 O O . LEU A 1 74 ? -6.801 10.586 4.98 1 97.5 74 LEU A O 1
ATOM 504 N N . MET A 1 75 ? -7.082 10.508 2.773 1 97.25 75 MET A N 1
ATOM 505 C CA . MET A 1 75 ? -7.582 11.875 2.713 1 97.25 75 MET A CA 1
ATOM 506 C C . MET A 1 75 ? -8.859 12.023 3.531 1 97.25 75 MET A C 1
ATOM 508 O O . MET A 1 75 ? -9 12.969 4.312 1 97.25 75 MET A O 1
ATOM 512 N N . ILE A 1 76 ? -9.773 11.094 3.367 1 96.88 76 ILE A N 1
ATOM 513 C CA . ILE A 1 76 ? -11.031 11.125 4.094 1 96.88 76 ILE A CA 1
ATOM 514 C C . ILE A 1 76 ? -10.773 10.961 5.59 1 96.88 76 ILE A C 1
ATOM 516 O O . ILE A 1 76 ? -11.422 11.609 6.414 1 96.88 76 ILE A O 1
ATOM 520 N N . GLY A 1 77 ? -9.883 10.117 5.969 1 96.38 77 GLY A N 1
ATOM 521 C CA . GLY A 1 77 ? -9.523 9.922 7.363 1 96.38 77 GLY A CA 1
ATOM 522 C C . GLY A 1 77 ? -8.953 11.172 8.008 1 96.38 77 GLY A C 1
ATOM 523 O O . GLY A 1 77 ? -9.391 11.578 9.086 1 96.38 77 GLY A O 1
ATOM 524 N N . VAL A 1 78 ? -7.957 11.766 7.379 1 95.12 78 VAL A N 1
ATOM 525 C CA . VAL A 1 78 ? -7.352 12.984 7.898 1 95.12 78 VAL A CA 1
ATOM 526 C C . VAL A 1 78 ? -8.398 14.102 7.965 1 95.12 78 VAL A C 1
ATOM 528 O O . VAL A 1 78 ? -8.414 14.891 8.906 1 95.12 78 VAL A O 1
ATOM 531 N N . GLY A 1 79 ? -9.258 14.117 6.984 1 94.25 79 GLY A N 1
ATOM 532 C CA . GLY A 1 79 ? -10.336 15.094 6.973 1 94.25 79 GLY A CA 1
ATOM 533 C C . GLY A 1 79 ? -11.289 14.945 8.141 1 94.25 79 GLY A C 1
ATOM 534 O O . GLY A 1 79 ? -12 15.891 8.492 1 94.25 79 GLY A O 1
ATOM 535 N N . ALA A 1 80 ? -11.352 13.812 8.703 1 94.62 80 ALA A N 1
ATOM 536 C CA . ALA A 1 80 ? -12.234 13.562 9.836 1 94.62 80 ALA A CA 1
ATOM 537 C C . ALA A 1 80 ? -11.758 14.305 11.078 1 94.62 80 ALA A C 1
ATOM 539 O O . ALA A 1 80 ? -12.547 14.602 11.977 1 94.62 80 ALA A O 1
ATOM 540 N N . VAL A 1 81 ? -10.477 14.656 11.141 1 93.31 81 VAL A N 1
ATOM 541 C CA . VAL A 1 81 ? -9.938 15.273 12.344 1 93.31 81 VAL A CA 1
ATOM 542 C C . VAL A 1 81 ? -9.461 16.688 12.031 1 93.31 81 VAL A C 1
ATOM 544 O O . VAL A 1 81 ? -9.281 17.5 12.945 1 93.31 81 VAL A O 1
ATOM 547 N N . ASN A 1 82 ? -9.164 16.922 10.844 1 91.62 82 ASN A N 1
ATOM 548 C CA . ASN A 1 82 ? -8.727 18.234 10.391 1 91.62 82 ASN A CA 1
ATOM 549 C C . ASN A 1 82 ? -9.414 18.641 9.094 1 91.62 82 ASN A C 1
ATOM 551 O O . ASN A 1 82 ? -9.078 18.125 8.023 1 91.62 82 ASN A O 1
ATOM 555 N N . GLU A 1 83 ? -10.25 19.625 9.172 1 91.31 83 GLU A N 1
ATOM 556 C CA . GLU A 1 83 ? -11.102 19.984 8.047 1 91.31 83 GLU A CA 1
ATOM 557 C C . GLU A 1 83 ? -10.375 20.938 7.09 1 91.31 83 GLU A C 1
ATOM 559 O O . GLU A 1 83 ? -10.914 21.297 6.043 1 91.31 83 GLU A O 1
ATOM 564 N N . SER A 1 84 ? -9.141 21.203 7.387 1 91.31 84 SER A N 1
ATOM 565 C CA . SER A 1 84 ? -8.391 22.125 6.531 1 91.31 84 SER A CA 1
ATOM 566 C C . SER A 1 84 ? -8.039 21.469 5.195 1 91.31 84 SER A C 1
ATOM 568 O O . SER A 1 84 ? -7.699 20.281 5.148 1 91.31 84 SER A O 1
ATOM 570 N N . ARG A 1 85 ? -8.156 22.234 4.121 1 92.19 85 ARG A N 1
ATOM 571 C CA . ARG A 1 85 ? -7.797 21.797 2.779 1 92.19 85 ARG A CA 1
ATOM 572 C C . ARG A 1 85 ? -6.336 21.359 2.725 1 92.19 85 ARG A C 1
ATOM 574 O O . ARG A 1 85 ? -6.008 20.344 2.107 1 92.19 85 ARG A O 1
ATOM 581 N N . ARG A 1 86 ? -5.484 22.109 3.377 1 91.44 86 ARG A N 1
ATOM 582 C CA . ARG A 1 86 ? -4.051 21.828 3.352 1 91.44 86 ARG A CA 1
ATOM 583 C C . ARG A 1 86 ? -3.738 20.484 3.984 1 91.44 86 ARG A C 1
ATOM 585 O O . ARG A 1 86 ? -2.92 19.719 3.463 1 91.44 86 ARG A O 1
ATOM 592 N N . ALA A 1 87 ? -4.395 20.203 5.105 1 91.25 87 ALA A N 1
ATOM 593 C CA . ALA A 1 87 ? -4.145 18.938 5.797 1 91.25 87 ALA A CA 1
ATOM 594 C C . ALA A 1 87 ? -4.523 17.75 4.922 1 91.25 87 ALA A C 1
ATOM 596 O O . ALA A 1 87 ? -3.775 16.781 4.832 1 91.25 87 ALA A O 1
ATOM 597 N N . MET A 1 88 ? -5.633 17.828 4.277 1 93.5 88 MET A N 1
ATOM 598 C CA . MET A 1 88 ? -6.098 16.75 3.426 1 93.5 88 MET A CA 1
ATOM 599 C C . MET A 1 88 ? -5.207 16.594 2.197 1 93.5 88 MET A C 1
ATOM 601 O O . MET A 1 88 ? -4.848 15.484 1.812 1 93.5 88 MET A O 1
ATOM 605 N N . LEU A 1 89 ? -4.793 17.688 1.614 1 93.94 89 LEU A N 1
ATOM 606 C CA . LEU A 1 89 ? -3.99 17.641 0.398 1 93.94 89 LEU A CA 1
ATOM 607 C C . LEU A 1 89 ? -2.57 17.172 0.702 1 93.94 89 LEU A C 1
ATOM 609 O O . LEU A 1 89 ? -2.004 16.375 -0.047 1 93.94 89 LEU A O 1
ATOM 613 N N . VAL A 1 90 ? -1.999 17.672 1.798 1 94 90 VAL A N 1
ATOM 614 C CA . VAL A 1 90 ? -0.657 17.266 2.195 1 94 90 VAL A CA 1
ATOM 615 C C . VAL A 1 90 ? -0.642 15.766 2.49 1 94 90 VAL A C 1
ATOM 617 O O . VAL A 1 90 ? 0.266 15.055 2.059 1 94 90 VAL A O 1
ATOM 620 N N . SER A 1 91 ? -1.656 15.32 3.201 1 95.06 91 SER A N 1
ATOM 621 C CA . SER A 1 91 ? -1.73 13.891 3.494 1 95.06 91 SER A CA 1
ATOM 622 C C . SER A 1 91 ? -1.902 13.07 2.217 1 95.06 91 SER A C 1
ATOM 624 O O . SER A 1 91 ? -1.325 11.992 2.084 1 95.06 91 SER A O 1
ATOM 626 N N . GLY A 1 92 ? -2.705 13.578 1.29 1 96.56 92 GLY A N 1
ATOM 627 C CA . GLY A 1 92 ? -2.906 12.898 0.02 1 96.56 92 GLY A CA 1
ATOM 628 C C . GLY A 1 92 ? -1.639 12.789 -0.807 1 96.56 92 GLY A C 1
ATOM 629 O O . GLY A 1 92 ? -1.327 11.727 -1.34 1 96.56 92 GLY A O 1
ATOM 630 N N . VAL A 1 93 ? -0.908 13.859 -0.895 1 96.81 93 VAL A N 1
ATOM 631 C CA . VAL A 1 93 ? 0.341 13.867 -1.649 1 96.81 93 VAL A CA 1
ATOM 632 C C . VAL A 1 93 ? 1.36 12.953 -0.966 1 96.81 93 VAL A C 1
ATOM 634 O O . VAL A 1 93 ? 2.047 12.172 -1.629 1 96.81 93 VAL A O 1
ATOM 637 N N . ALA A 1 94 ? 1.468 13.102 0.337 1 97.31 94 ALA A N 1
ATOM 638 C CA . ALA A 1 94 ? 2.367 12.234 1.099 1 97.31 94 ALA A CA 1
ATOM 639 C C . ALA A 1 94 ? 2.02 10.766 0.893 1 97.31 94 ALA A C 1
ATOM 641 O O . ALA A 1 94 ? 2.908 9.93 0.693 1 97.31 94 ALA A O 1
ATOM 642 N N . GLY A 1 95 ? 0.734 10.461 0.988 1 97.56 95 GLY A N 1
ATOM 643 C CA . GLY A 1 95 ? 0.279 9.094 0.771 1 97.56 95 GLY A CA 1
ATOM 644 C C . GLY A 1 95 ? 0.563 8.586 -0.63 1 97.56 95 GLY A C 1
ATOM 645 O O . GLY A 1 95 ? 0.927 7.426 -0.813 1 97.56 95 GLY A O 1
ATOM 646 N N . LEU A 1 96 ? 0.393 9.43 -1.587 1 97.75 96 LEU A N 1
ATOM 647 C CA . LEU A 1 96 ? 0.637 9.055 -2.975 1 97.75 96 LEU A CA 1
ATOM 648 C C . LEU A 1 96 ? 2.109 8.727 -3.199 1 97.75 96 LEU A C 1
ATOM 650 O O . LEU A 1 96 ? 2.439 7.672 -3.738 1 97.75 96 LEU A O 1
ATOM 654 N N . VAL A 1 97 ? 2.984 9.578 -2.779 1 97.81 97 VAL A N 1
ATOM 655 C CA . VAL A 1 97 ? 4.414 9.414 -3.016 1 97.81 97 VAL A CA 1
ATOM 656 C C . VAL A 1 97 ? 4.941 8.242 -2.193 1 97.81 97 VAL A C 1
ATOM 658 O O . VAL A 1 97 ? 5.633 7.363 -2.721 1 97.81 97 VAL A O 1
ATOM 661 N N . SER A 1 98 ? 4.594 8.258 -0.876 1 97.75 98 SER A N 1
ATOM 662 C CA . SER A 1 98 ? 5.066 7.18 -0.016 1 97.75 98 SER A CA 1
ATOM 663 C C . SER A 1 98 ? 4.539 5.828 -0.485 1 97.75 98 SER A C 1
ATOM 665 O O . SER A 1 98 ? 5.273 4.836 -0.494 1 97.75 98 SER A O 1
ATOM 667 N N . GLY A 1 99 ? 3.246 5.801 -0.87 1 96.44 99 GLY A N 1
ATOM 668 C CA . GLY A 1 99 ? 2.65 4.566 -1.351 1 96.44 99 GLY A CA 1
ATOM 669 C C . GLY A 1 99 ? 3.258 4.078 -2.652 1 96.44 99 GLY A C 1
ATOM 670 O O . GLY A 1 99 ? 3.514 2.883 -2.814 1 96.44 99 GLY A O 1
ATOM 671 N N . ALA A 1 100 ? 3.424 4.957 -3.568 1 96.88 100 ALA A N 1
ATOM 672 C CA . ALA A 1 100 ? 4.035 4.598 -4.844 1 96.88 100 ALA A CA 1
ATOM 673 C C . ALA A 1 100 ? 5.445 4.047 -4.645 1 96.88 100 ALA A C 1
ATOM 675 O O . ALA A 1 100 ? 5.82 3.041 -5.25 1 96.88 100 ALA A O 1
ATOM 676 N N . CYS A 1 101 ? 6.207 4.703 -3.852 1 96.25 101 CYS A N 1
ATOM 677 C CA . CYS A 1 101 ? 7.57 4.254 -3.578 1 96.25 101 CYS A CA 1
ATOM 678 C C . CYS A 1 101 ? 7.566 2.9 -2.877 1 96.25 101 CYS A C 1
ATOM 680 O O . CYS A 1 101 ? 8.367 2.023 -3.211 1 96.25 101 CYS A O 1
ATOM 682 N N . SER A 1 102 ? 6.703 2.734 -1.883 1 95.12 102 SER A N 1
ATOM 683 C CA . SER A 1 102 ? 6.617 1.466 -1.166 1 95.12 102 SER A CA 1
ATOM 684 C C . SER A 1 102 ? 6.219 0.328 -2.1 1 95.12 102 SER A C 1
ATOM 686 O O . SER A 1 102 ? 6.738 -0.785 -1.987 1 95.12 102 SER A O 1
ATOM 688 N N . MET A 1 103 ? 5.281 0.681 -2.994 1 92.62 103 MET A N 1
ATOM 689 C CA . MET A 1 103 ? 4.867 -0.322 -3.971 1 92.62 103 MET A CA 1
ATOM 690 C C . MET A 1 103 ? 6.02 -0.7 -4.891 1 92.62 103 MET A C 1
ATOM 692 O O . MET A 1 103 ? 6.207 -1.876 -5.211 1 92.62 103 MET A O 1
ATOM 696 N N . ALA A 1 104 ? 6.734 0.239 -5.324 1 92.88 104 ALA A N 1
ATOM 697 C CA . ALA A 1 104 ? 7.891 -0.004 -6.188 1 92.88 104 ALA A CA 1
ATOM 698 C C . ALA A 1 104 ? 8.906 -0.905 -5.496 1 92.88 104 ALA A C 1
ATOM 700 O O . ALA A 1 104 ? 9.367 -1.893 -6.074 1 92.88 104 ALA A O 1
ATOM 701 N N . ILE A 1 105 ? 9.219 -0.604 -4.348 1 89.44 105 ILE A N 1
ATOM 702 C CA . ILE A 1 105 ? 10.219 -1.352 -3.594 1 89.44 105 ILE A CA 1
ATOM 703 C C . ILE A 1 105 ? 9.703 -2.764 -3.316 1 89.44 105 ILE A C 1
ATOM 705 O O . ILE A 1 105 ? 10.445 -3.738 -3.463 1 89.44 105 ILE A O 1
ATOM 709 N N . GLY A 1 106 ? 8.477 -2.859 -2.842 1 85.88 106 GLY A N 1
ATOM 710 C CA . GLY A 1 106 ? 7.895 -4.168 -2.596 1 85.88 106 GLY A CA 1
ATOM 711 C C . GLY A 1 106 ? 7.891 -5.059 -3.824 1 85.88 106 GLY A C 1
ATOM 712 O O . GLY A 1 106 ? 8.266 -6.23 -3.748 1 85.88 106 GLY A O 1
ATOM 713 N N . GLU A 1 107 ? 7.449 -4.504 -4.891 1 84.75 107 GLU A N 1
ATOM 714 C CA . GLU A 1 107 ? 7.414 -5.266 -6.137 1 84.75 107 GLU A CA 1
ATOM 715 C C . GLU A 1 107 ? 8.82 -5.629 -6.598 1 84.75 107 GLU A C 1
ATOM 717 O O . GLU A 1 107 ? 9.047 -6.727 -7.113 1 84.75 107 GLU A O 1
ATOM 722 N N . TYR A 1 108 ? 9.727 -4.781 -6.457 1 86.12 108 TYR A N 1
ATOM 723 C CA . TYR A 1 108 ? 11.109 -5.035 -6.836 1 86.12 108 TYR A CA 1
ATOM 724 C C . TYR A 1 108 ? 11.672 -6.223 -6.062 1 86.12 108 TYR A C 1
ATOM 726 O O . TYR A 1 108 ? 12.25 -7.137 -6.656 1 86.12 108 TYR A O 1
ATOM 734 N N . VAL A 1 109 ? 11.516 -6.195 -4.871 1 82.25 109 VAL A N 1
ATOM 735 C CA . VAL A 1 109 ? 12.055 -7.25 -4.016 1 82.25 109 VAL A CA 1
ATOM 736 C C . VAL A 1 109 ? 11.344 -8.57 -4.309 1 82.25 109 VAL A C 1
ATOM 738 O O . VAL A 1 109 ? 11.984 -9.625 -4.359 1 82.25 109 VAL A O 1
ATOM 741 N N . SER A 1 110 ? 10.023 -8.523 -4.477 1 79.38 110 SER A N 1
ATOM 742 C CA . SER A 1 110 ? 9.25 -9.727 -4.742 1 79.38 110 SER A CA 1
ATOM 743 C C . SER A 1 110 ? 9.656 -10.367 -6.066 1 79.38 110 SER A C 1
ATOM 745 O O . SER A 1 110 ? 9.859 -11.578 -6.141 1 79.38 110 SER A O 1
ATOM 747 N N . VAL A 1 111 ? 9.711 -9.586 -7.078 1 80.31 111 VAL A N 1
ATOM 748 C CA . VAL A 1 111 ? 10.023 -10.102 -8.414 1 80.31 111 VAL A CA 1
ATOM 749 C C . VAL A 1 111 ? 11.492 -10.492 -8.484 1 80.31 111 VAL A C 1
ATOM 751 O O . VAL A 1 111 ? 11.852 -11.453 -9.18 1 80.31 111 VAL A O 1
ATOM 754 N N . TYR A 1 112 ? 12.281 -9.82 -7.77 1 81.81 112 TYR A N 1
ATOM 755 C CA . TYR A 1 112 ? 13.695 -10.18 -7.754 1 81.81 112 TYR A CA 1
ATOM 756 C C . TYR A 1 112 ? 13.898 -11.555 -7.125 1 81.81 112 TYR A C 1
ATOM 758 O O . TYR A 1 112 ? 14.75 -12.328 -7.57 1 81.81 112 TYR A O 1
ATOM 766 N N . ALA A 1 113 ? 13.203 -11.812 -6.066 1 74.62 113 ALA A N 1
ATOM 767 C CA . ALA A 1 113 ? 13.258 -13.141 -5.461 1 74.62 113 ALA A CA 1
ATOM 768 C C . ALA A 1 113 ? 12.859 -14.219 -6.473 1 74.62 113 ALA A C 1
ATOM 770 O O . ALA A 1 113 ? 13.477 -15.281 -6.527 1 74.62 113 ALA A O 1
ATOM 771 N N . GLN A 1 114 ? 11.867 -13.867 -7.219 1 72.56 114 GLN A N 1
ATOM 772 C CA . GLN A 1 114 ? 11.461 -14.797 -8.273 1 72.56 114 GLN A CA 1
ATOM 773 C C . GLN A 1 114 ? 12.531 -14.922 -9.344 1 72.56 114 GLN A C 1
ATOM 775 O O . GLN A 1 114 ? 12.766 -16.016 -9.875 1 72.56 114 GLN A O 1
ATOM 780 N N . TYR A 1 115 ? 13.039 -13.789 -9.719 1 77.75 115 TYR A N 1
ATOM 781 C CA . TYR A 1 115 ? 14.141 -13.758 -10.68 1 77.75 115 TYR A CA 1
ATOM 782 C C . TYR A 1 115 ? 15.281 -14.656 -10.227 1 77.75 115 TYR A C 1
ATOM 784 O O . TYR A 1 115 ? 15.82 -15.438 -11.016 1 77.75 115 TYR A O 1
ATOM 792 N N . ASP A 1 116 ? 15.688 -14.641 -9.023 1 75.69 116 ASP A N 1
ATOM 793 C CA . ASP A 1 116 ? 16.766 -15.453 -8.469 1 75.69 116 ASP A CA 1
ATOM 794 C C . ASP A 1 116 ? 16.422 -16.938 -8.539 1 75.69 116 ASP A C 1
ATOM 796 O O . ASP A 1 116 ? 17.297 -17.766 -8.828 1 75.69 116 ASP A O 1
ATOM 800 N N . ILE A 1 117 ? 15.219 -17.25 -8.266 1 71.81 117 ILE A N 1
ATOM 801 C CA . ILE A 1 117 ? 14.766 -18.641 -8.289 1 71.81 117 ILE A CA 1
ATOM 802 C C . ILE A 1 117 ? 14.844 -19.188 -9.711 1 71.81 117 ILE A C 1
ATOM 804 O O . ILE A 1 117 ? 15.312 -20.297 -9.93 1 71.81 117 ILE A O 1
ATOM 808 N N . GLU A 1 118 ? 14.375 -18.375 -10.578 1 75.12 118 GLU A N 1
ATOM 809 C CA . GLU A 1 118 ? 14.367 -18.812 -11.969 1 75.12 118 GLU A CA 1
ATOM 810 C C . GLU A 1 118 ? 15.789 -18.969 -12.508 1 75.12 118 GLU A C 1
ATOM 812 O O . GLU A 1 118 ? 16.078 -19.922 -13.25 1 75.12 118 GLU A O 1
ATOM 817 N N . VAL A 1 119 ? 16.578 -18.125 -12.203 1 77 119 VAL A N 1
ATOM 818 C CA . VAL A 1 119 ? 17.984 -18.188 -12.633 1 77 119 VAL A CA 1
ATOM 819 C C . VAL A 1 119 ? 18.641 -19.422 -12.039 1 77 119 VAL A C 1
ATOM 821 O O . VAL A 1 119 ? 19.406 -20.109 -12.719 1 77 119 VAL A O 1
ATOM 824 N N . ALA A 1 120 ? 18.391 -19.656 -10.836 1 73.62 120 ALA A N 1
ATOM 825 C CA . ALA A 1 120 ? 18.938 -20.844 -10.188 1 73.62 120 ALA A CA 1
ATOM 826 C C . ALA A 1 120 ? 18.453 -22.125 -10.875 1 73.62 120 ALA A C 1
ATOM 828 O O . ALA A 1 120 ? 19.219 -23.078 -11.023 1 73.62 120 ALA A O 1
ATOM 829 N N . GLN A 1 121 ? 17.234 -22.109 -11.164 1 73.75 121 GLN A N 1
ATOM 830 C CA . GLN A 1 121 ? 16.672 -23.25 -11.867 1 73.75 121 GLN A CA 1
ATOM 831 C C . GLN A 1 121 ? 17.344 -23.438 -13.227 1 73.75 121 GLN A C 1
ATOM 833 O O . GLN A 1 121 ? 17.609 -24.562 -13.648 1 73.75 121 GLN A O 1
ATOM 838 N N . ILE A 1 122 ? 17.469 -22.375 -13.883 1 74.75 122 ILE A N 1
ATOM 839 C CA . ILE A 1 122 ? 18.125 -22.422 -15.18 1 74.75 122 ILE A CA 1
ATOM 840 C C . ILE A 1 122 ? 19.547 -22.969 -15.031 1 74.75 122 ILE A C 1
ATOM 842 O O . ILE A 1 122 ? 19.984 -23.781 -15.836 1 74.75 122 ILE A O 1
ATOM 846 N N . LYS A 1 123 ? 20.203 -22.562 -14.047 1 75.94 123 LYS A N 1
ATOM 847 C CA . LYS A 1 123 ? 21.562 -23.016 -13.797 1 75.94 123 LYS A CA 1
ATOM 848 C C . LYS A 1 123 ? 21.594 -24.516 -13.461 1 75.94 123 LYS A C 1
ATOM 850 O O . LYS A 1 123 ? 22.484 -25.234 -13.898 1 75.94 123 LYS A O 1
ATOM 855 N N . ARG A 1 124 ? 20.703 -24.891 -12.719 1 75.06 124 ARG A N 1
ATOM 856 C CA . ARG A 1 124 ? 20.609 -26.297 -12.359 1 75.06 124 ARG A CA 1
ATOM 857 C C . ARG A 1 124 ? 20.312 -27.172 -13.578 1 75.06 124 ARG A C 1
ATOM 859 O O . ARG A 1 124 ? 20.859 -28.266 -13.719 1 75.06 124 ARG A O 1
ATOM 866 N N . THR A 1 125 ? 19.359 -26.703 -14.242 1 71.62 125 THR A N 1
ATOM 867 C CA . THR A 1 125 ? 19.016 -27.453 -15.453 1 71.62 125 THR A CA 1
ATOM 868 C C . THR A 1 125 ? 20.203 -27.5 -16.406 1 71.62 125 THR A C 1
ATOM 870 O O . THR A 1 125 ? 20.438 -28.531 -17.047 1 71.62 125 THR A O 1
ATOM 873 N N . ARG A 1 126 ? 20.875 -26.422 -16.469 1 70.44 126 ARG A N 1
ATOM 874 C CA . ARG A 1 126 ? 22.031 -26.375 -17.344 1 70.44 126 ARG A CA 1
ATOM 875 C C . ARG A 1 126 ? 23.141 -27.312 -16.859 1 70.44 126 ARG A C 1
ATOM 877 O O . ARG A 1 126 ? 23.859 -27.906 -17.656 1 70.44 126 ARG A O 1
ATOM 884 N N . ARG A 1 127 ? 23.266 -27.375 -15.68 1 67.31 127 ARG A N 1
ATOM 885 C CA . ARG A 1 127 ? 24.281 -28.281 -15.117 1 67.31 127 ARG A CA 1
ATOM 886 C C . ARG A 1 127 ? 23.875 -29.734 -15.305 1 67.31 127 ARG A C 1
ATOM 888 O O . ARG A 1 127 ? 24.734 -30.609 -15.453 1 67.31 127 ARG A O 1
ATOM 895 N N . GLY A 1 128 ? 22.641 -30.031 -14.992 1 59.66 128 GLY A N 1
ATOM 896 C CA . GLY A 1 128 ? 22.172 -31.391 -15.211 1 59.66 128 GLY A CA 1
ATOM 897 C C . GLY A 1 128 ? 22.047 -31.75 -16.688 1 59.66 128 GLY A C 1
ATOM 898 O O . GLY A 1 128 ? 22.016 -32.938 -17.031 1 59.66 128 GLY A O 1
ATOM 899 N N . GLN A 1 129 ? 21.391 -31.016 -17.453 1 55.91 129 GLN A N 1
ATOM 900 C CA . GLN A 1 129 ? 21.234 -31.328 -18.859 1 55.91 129 GLN A CA 1
ATOM 901 C C . GLN A 1 129 ? 22.547 -31.172 -19.625 1 55.91 129 GLN A C 1
ATOM 903 O O . GLN A 1 129 ? 22.984 -30.047 -19.906 1 55.91 129 GLN A O 1
ATOM 908 N N . ASP A 1 130 ? 23.672 -31.953 -19.391 1 49.81 130 ASP A N 1
ATOM 909 C CA . ASP A 1 130 ? 24.688 -32.062 -20.422 1 49.81 130 ASP A CA 1
ATOM 910 C C . ASP A 1 130 ? 24.078 -31.875 -21.812 1 49.81 130 ASP A C 1
ATOM 912 O O . ASP A 1 130 ? 24.797 -31.703 -22.797 1 49.81 130 ASP A O 1
ATOM 916 N N . GLY A 1 131 ? 23.047 -32.844 -22.328 1 42.19 131 GLY A N 1
ATOM 917 C CA . GLY A 1 131 ? 22.609 -32.844 -23.719 1 42.19 131 GLY A CA 1
ATOM 918 C C . GLY A 1 131 ? 21.766 -31.641 -24.078 1 42.19 131 GLY A C 1
ATOM 919 O O . GLY A 1 131 ? 22.219 -30.5 -23.969 1 42.19 131 GLY A O 1
ATOM 920 N N . ASP A 1 132 ? 20.312 -31.984 -24.469 1 42.03 132 ASP A N 1
ATOM 921 C CA . ASP A 1 132 ? 19.469 -31.141 -25.328 1 42.03 132 ASP A CA 1
ATOM 922 C C . ASP A 1 132 ? 19.234 -29.781 -24.703 1 42.03 132 ASP A C 1
ATOM 924 O O . ASP A 1 132 ? 19.078 -29.656 -23.484 1 42.03 132 ASP A O 1
ATOM 928 N N . GLY A 1 133 ? 19.922 -28.703 -25.172 1 43.09 133 GLY A N 1
ATOM 929 C CA . GLY A 1 133 ? 19.906 -27.25 -25.156 1 43.09 133 GLY A CA 1
ATOM 930 C C . GLY A 1 133 ? 18.594 -26.656 -24.703 1 43.09 133 GLY A C 1
ATOM 931 O O . GLY A 1 133 ? 17.938 -25.938 -25.453 1 43.09 133 GLY A O 1
ATOM 932 N N . GLY A 1 134 ? 17.703 -27.453 -24.219 1 40.59 134 GLY A N 1
ATOM 933 C CA . GLY A 1 134 ? 16.469 -26.719 -24.016 1 40.59 134 GLY A CA 1
ATOM 934 C C . GLY A 1 134 ? 16.703 -25.312 -23.484 1 40.59 134 GLY A C 1
ATOM 935 O O . GLY A 1 134 ? 17.359 -25.141 -22.453 1 40.59 134 GLY A O 1
ATOM 936 N N . SER A 1 135 ? 17.203 -24.438 -24.344 1 41.94 135 SER A N 1
ATOM 937 C CA . SER A 1 135 ? 17.203 -22.969 -24.234 1 41.94 135 SER A CA 1
ATOM 938 C C . SER A 1 135 ? 16.156 -22.5 -23.219 1 41.94 135 SER A C 1
ATOM 940 O O . SER A 1 135 ? 14.984 -22.328 -23.562 1 41.94 135 SER A O 1
ATOM 942 N N . GLY A 1 136 ? 15.977 -23.125 -22.234 1 46.91 136 GLY A N 1
ATOM 943 C CA . GLY A 1 136 ? 15.102 -22.484 -21.266 1 46.91 136 GLY A CA 1
ATOM 944 C C . GLY A 1 136 ? 15.016 -20.984 -21.438 1 46.91 136 GLY A C 1
ATOM 945 O O . GLY A 1 136 ? 16.047 -20.297 -21.5 1 46.91 136 GLY A O 1
ATOM 946 N N . ASP A 1 137 ? 14.203 -20.625 -22.391 1 47.81 137 ASP A N 1
ATOM 947 C CA . ASP A 1 137 ? 13.938 -19.281 -22.891 1 47.81 137 ASP A CA 1
ATOM 948 C C . ASP A 1 137 ? 14.195 -18.234 -21.828 1 47.81 137 ASP A C 1
ATOM 950 O O . ASP A 1 137 ? 13.438 -18.125 -20.859 1 47.81 137 ASP A O 1
ATOM 954 N N . ARG A 1 138 ? 15.523 -18.016 -21.328 1 53.38 138 ARG A N 1
ATOM 955 C CA . ARG A 1 138 ? 16 -16.828 -20.625 1 53.38 138 ARG A CA 1
ATOM 956 C C . ARG A 1 138 ? 15.102 -15.633 -20.922 1 53.38 138 ARG A C 1
ATOM 958 O O . ARG A 1 138 ? 15.164 -14.617 -20.219 1 53.38 138 ARG A O 1
ATOM 965 N N . SER A 1 139 ? 14.391 -15.719 -22.125 1 55.09 139 SER A N 1
ATOM 966 C CA . SER A 1 139 ? 13.617 -14.578 -22.609 1 55.09 139 SER A CA 1
ATOM 967 C C . SER A 1 139 ? 12.438 -14.281 -21.703 1 55.09 139 SER A C 1
ATOM 969 O O . SER A 1 139 ? 11.867 -13.188 -21.75 1 55.09 139 SER A O 1
ATOM 971 N N . ASN A 1 140 ? 12.258 -15.227 -20.688 1 63.19 140 ASN A N 1
ATOM 972 C CA . ASN A 1 140 ? 11.008 -14.992 -19.969 1 63.19 140 ASN A CA 1
ATOM 973 C C . ASN A 1 140 ? 11.258 -14.695 -18.5 1 63.19 140 ASN A C 1
ATOM 975 O O . ASN A 1 140 ? 10.445 -15.055 -17.641 1 63.19 140 ASN A O 1
ATOM 979 N N . LEU A 1 141 ? 12.547 -14.172 -18.297 1 71.94 141 LEU A N 1
ATOM 980 C CA . LEU A 1 141 ? 12.789 -13.852 -16.891 1 71.94 141 LEU A CA 1
ATOM 981 C C . LEU A 1 141 ? 12 -12.609 -16.484 1 71.94 141 LEU A C 1
ATOM 983 O O . LEU A 1 141 ? 11.844 -11.68 -17.266 1 71.94 141 LEU A O 1
ATOM 987 N N . PRO A 1 142 ? 11.477 -12.664 -15.328 1 76.31 142 PRO A N 1
ATOM 988 C CA . PRO A 1 142 ? 10.781 -11.477 -14.836 1 76.31 142 PRO A CA 1
ATOM 989 C C . PRO A 1 142 ? 11.703 -10.273 -14.664 1 76.31 142 PRO A C 1
ATOM 991 O O . PRO A 1 142 ? 12.898 -10.445 -14.391 1 76.31 142 PRO A O 1
ATOM 994 N N . SER A 1 143 ? 11.289 -9.148 -15.047 1 84.19 143 SER A N 1
ATOM 995 C CA . SER A 1 143 ? 12.047 -7.914 -14.875 1 84.19 143 SER A CA 1
ATOM 996 C C . SER A 1 143 ? 11.594 -7.156 -13.633 1 84.19 143 SER A C 1
ATOM 998 O O . SER A 1 143 ? 10.594 -6.438 -13.672 1 84.19 143 SER A O 1
ATOM 1000 N N . PRO A 1 144 ? 12.453 -7.246 -12.562 1 85.31 144 PRO A N 1
ATOM 1001 C CA . PRO A 1 144 ? 12.07 -6.59 -11.312 1 85.31 144 PRO A CA 1
ATOM 1002 C C . PRO A 1 144 ? 11.906 -5.078 -11.461 1 85.31 144 PRO A C 1
ATOM 1004 O O . PRO A 1 144 ? 10.969 -4.496 -10.914 1 85.31 144 PRO A O 1
ATOM 1007 N N . THR A 1 145 ? 12.734 -4.418 -12.336 1 88.38 145 THR A N 1
ATOM 1008 C CA . THR A 1 145 ? 12.688 -2.969 -12.5 1 88.38 145 THR A CA 1
ATOM 1009 C C . THR A 1 145 ? 11.43 -2.551 -13.258 1 88.38 145 THR A C 1
ATOM 1011 O O . THR A 1 145 ? 10.789 -1.559 -12.898 1 88.38 145 THR A O 1
ATOM 1014 N N . LEU A 1 146 ? 11.102 -3.336 -14.195 1 85 146 LEU A N 1
ATOM 1015 C CA . LEU A 1 146 ? 9.898 -3.029 -14.953 1 85 146 LEU A CA 1
ATOM 1016 C C . LEU A 1 146 ? 8.648 -3.234 -14.102 1 85 146 LEU A C 1
ATOM 1018 O O . LEU A 1 146 ? 7.723 -2.424 -14.148 1 85 146 LEU A O 1
ATOM 1022 N N . ALA A 1 147 ? 8.641 -4.285 -13.383 1 83.88 147 ALA A N 1
ATOM 1023 C CA . ALA A 1 147 ? 7.516 -4.559 -12.5 1 83.88 147 ALA A CA 1
ATOM 1024 C C . ALA A 1 147 ? 7.367 -3.471 -11.438 1 83.88 147 ALA A C 1
ATOM 1026 O O . ALA A 1 147 ? 6.258 -3.018 -11.156 1 83.88 147 ALA A O 1
ATOM 1027 N N . ALA A 1 148 ? 8.484 -3.055 -10.898 1 88.81 148 ALA A N 1
ATOM 1028 C CA . ALA A 1 148 ? 8.492 -2.012 -9.875 1 88.81 148 ALA A CA 1
ATOM 1029 C C . ALA A 1 148 ? 7.965 -0.692 -10.438 1 88.81 148 ALA A C 1
ATOM 1031 O O . ALA A 1 148 ? 7.137 -0.031 -9.805 1 88.81 148 ALA A O 1
ATOM 1032 N N . GLY A 1 149 ? 8.469 -0.296 -11.617 1 91.12 149 GLY A N 1
ATOM 1033 C CA . GLY A 1 149 ? 8.031 0.936 -12.25 1 91.12 149 GLY A CA 1
ATOM 1034 C C . GLY A 1 149 ? 6.559 0.921 -12.625 1 91.12 149 GLY A C 1
ATOM 1035 O O . GLY A 1 149 ? 5.852 1.912 -12.43 1 91.12 149 GLY A O 1
ATOM 1036 N N . ALA A 1 150 ? 6.125 -0.188 -13.148 1 87.88 150 ALA A N 1
ATOM 1037 C CA . ALA A 1 150 ? 4.723 -0.32 -13.539 1 87.88 150 ALA A CA 1
ATOM 1038 C C . ALA A 1 150 ? 3.803 -0.214 -12.328 1 87.88 150 ALA A C 1
ATOM 1040 O O . ALA A 1 150 ? 2.77 0.458 -12.383 1 87.88 150 ALA A O 1
ATOM 1041 N N . SER A 1 151 ? 4.191 -0.859 -11.234 1 90.31 151 SER A N 1
ATOM 1042 C CA . SER A 1 151 ? 3.379 -0.839 -10.023 1 90.31 151 SER A CA 1
ATOM 1043 C C . SER A 1 151 ? 3.344 0.554 -9.398 1 90.31 151 SER A C 1
ATOM 1045 O O . SER A 1 151 ? 2.295 1.006 -8.938 1 90.31 151 SER A O 1
ATOM 1047 N N . ALA A 1 152 ? 4.488 1.202 -9.414 1 94.19 152 ALA A N 1
ATOM 1048 C CA . ALA A 1 152 ? 4.559 2.555 -8.867 1 94.19 152 ALA A CA 1
ATOM 1049 C C . ALA A 1 152 ? 3.699 3.52 -9.68 1 94.19 152 ALA A C 1
ATOM 1051 O O . ALA A 1 152 ? 2.969 4.336 -9.109 1 94.19 152 ALA A O 1
ATOM 1052 N N . LEU A 1 153 ? 3.814 3.412 -10.984 1 95.25 153 LEU A N 1
ATOM 1053 C CA . LEU A 1 153 ? 3.064 4.301 -11.859 1 95.25 153 LEU A CA 1
ATOM 1054 C C . LEU A 1 153 ? 1.568 4.023 -11.766 1 95.25 153 LEU A C 1
ATOM 1056 O O . LEU A 1 153 ? 0.755 4.949 -11.812 1 95.25 153 LEU A O 1
ATOM 1060 N N . ALA A 1 154 ? 1.238 2.781 -11.688 1 94.56 154 ALA A N 1
ATOM 1061 C CA . ALA A 1 154 ? -0.168 2.416 -11.539 1 94.56 154 ALA A CA 1
ATOM 1062 C C . ALA A 1 154 ? -0.738 2.949 -10.227 1 94.56 154 ALA A C 1
ATOM 1064 O O . ALA A 1 154 ? -1.839 3.504 -10.203 1 94.56 154 ALA A O 1
ATOM 1065 N N . PHE A 1 155 ? 0.005 2.779 -9.18 1 95.88 155 PHE A N 1
ATOM 1066 C CA . PHE A 1 155 ? -0.407 3.303 -7.883 1 95.88 155 PHE A CA 1
ATOM 1067 C C . PHE A 1 155 ? -0.613 4.812 -7.945 1 95.88 155 PHE A C 1
ATOM 1069 O O . PHE A 1 155 ? -1.611 5.328 -7.441 1 95.88 155 PHE A O 1
ATOM 1076 N N . ALA A 1 156 ? 0.354 5.449 -8.523 1 97.56 156 ALA A N 1
ATOM 1077 C CA . ALA A 1 156 ? 0.295 6.906 -8.641 1 97.56 156 ALA A CA 1
ATOM 1078 C C . ALA A 1 156 ? -0.913 7.344 -9.461 1 97.56 156 ALA A C 1
ATOM 1080 O O . ALA A 1 156 ? -1.589 8.312 -9.109 1 97.56 156 ALA A O 1
ATOM 1081 N N . ALA A 1 157 ? -1.159 6.664 -10.508 1 96.44 157 ALA A N 1
ATOM 1082 C CA . ALA A 1 157 ? -2.301 6.992 -11.359 1 96.44 157 ALA A CA 1
ATOM 1083 C C . ALA A 1 157 ? -3.617 6.797 -10.609 1 96.44 157 ALA A C 1
ATOM 1085 O O . ALA A 1 157 ? -4.516 7.637 -10.688 1 96.44 157 ALA A O 1
ATOM 1086 N N . GLY A 1 158 ? -3.73 5.727 -9.93 1 96.69 158 GLY A N 1
ATOM 1087 C CA . GLY A 1 158 ? -4.922 5.488 -9.125 1 96.69 158 GLY A CA 1
ATOM 1088 C C . GLY A 1 158 ? -5.109 6.512 -8.023 1 96.69 158 GLY A C 1
ATOM 1089 O O . GLY A 1 158 ? -6.207 7.035 -7.836 1 96.69 158 GLY A O 1
ATOM 1090 N N . GLY A 1 159 ? -4.027 6.762 -7.285 1 97.94 159 GLY A N 1
ATOM 1091 C CA . GLY A 1 159 ? -4.082 7.691 -6.172 1 97.94 159 GLY A CA 1
ATOM 1092 C C . GLY A 1 159 ? -4.273 9.133 -6.605 1 97.94 159 GLY A C 1
ATOM 1093 O O . GLY A 1 159 ? -4.66 9.984 -5.801 1 97.94 159 GLY A O 1
ATOM 1094 N N . ALA A 1 160 ? -3.984 9.453 -7.852 1 97.56 160 ALA A N 1
ATOM 1095 C CA . ALA A 1 160 ? -4.129 10.812 -8.359 1 97.56 160 ALA A CA 1
ATOM 1096 C C . ALA A 1 160 ? -5.598 11.211 -8.461 1 97.56 160 ALA A C 1
ATOM 1098 O O . ALA A 1 160 ? -5.938 12.391 -8.344 1 97.56 160 ALA A O 1
ATOM 1099 N N . LEU A 1 161 ? -6.438 10.266 -8.578 1 97.38 161 LEU A N 1
ATOM 1100 C CA . LEU A 1 161 ? -7.852 10.547 -8.797 1 97.38 161 LEU A CA 1
ATOM 1101 C C . LEU A 1 161 ? -8.461 11.227 -7.578 1 97.38 161 LEU A C 1
ATOM 1103 O O . LEU A 1 161 ? -8.992 12.336 -7.688 1 97.38 161 LEU A O 1
ATOM 1107 N N . PRO A 1 162 ? -8.398 10.602 -6.441 1 97.69 162 PRO A N 1
ATOM 1108 C CA . PRO A 1 162 ? -8.938 11.297 -5.27 1 97.69 162 PRO A CA 1
ATOM 1109 C C . PRO A 1 162 ? -8.18 12.586 -4.945 1 97.69 162 PRO A C 1
ATOM 1111 O O . PRO A 1 162 ? -8.773 13.562 -4.496 1 97.69 162 PRO A O 1
ATOM 1114 N N . LEU A 1 163 ? -6.898 12.609 -5.156 1 96.88 163 LEU A N 1
ATOM 1115 C CA . LEU A 1 163 ? -6.098 13.789 -4.852 1 96.88 163 LEU A CA 1
ATOM 1116 C C . LEU A 1 163 ? -6.531 14.977 -5.703 1 96.88 163 LEU A C 1
ATOM 1118 O O . LEU A 1 163 ? -6.742 16.078 -5.184 1 96.88 163 LEU A O 1
ATOM 1122 N N . LEU A 1 164 ? -6.707 14.727 -6.957 1 95.88 164 LEU A N 1
ATOM 1123 C CA . LEU A 1 164 ? -7.07 15.805 -7.871 1 95.88 164 LEU A CA 1
ATOM 1124 C C . LEU A 1 164 ? -8.523 16.234 -7.664 1 95.88 164 LEU A C 1
ATOM 1126 O O . LEU A 1 164 ? -8.852 17.406 -7.797 1 95.88 164 LEU A O 1
ATOM 1130 N N . SER A 1 165 ? -9.336 15.305 -7.332 1 95.12 165 SER A N 1
ATOM 1131 C CA . SER A 1 165 ? -10.742 15.625 -7.137 1 95.12 165 SER A CA 1
ATOM 1132 C C . SER A 1 165 ? -10.945 16.516 -5.91 1 95.12 165 SER A C 1
ATOM 1134 O O . SER A 1 165 ? -11.789 17.406 -5.918 1 95.12 165 SER A O 1
ATOM 1136 N N . GLY A 1 166 ? -10.211 16.25 -4.934 1 91.12 166 GLY A N 1
ATOM 1137 C CA . GLY A 1 166 ? -10.328 17.062 -3.727 1 91.12 166 GLY A CA 1
ATOM 1138 C C . GLY A 1 166 ? -9.523 18.344 -3.789 1 91.12 166 GLY A C 1
ATOM 1139 O O . GLY A 1 166 ? -9.805 19.297 -3.051 1 91.12 166 GLY A O 1
ATOM 1140 N N . GLY A 1 167 ? -8.484 18.375 -4.57 1 86.81 167 GLY A N 1
ATOM 1141 C CA . GLY A 1 167 ? -7.547 19.484 -4.578 1 86.81 167 GLY A CA 1
ATOM 1142 C C . GLY A 1 167 ? -8.188 20.797 -4.984 1 86.81 167 GLY A C 1
ATOM 1143 O O . GLY A 1 167 ? -7.73 21.875 -4.574 1 86.81 167 GLY A O 1
ATOM 1144 N N . PHE A 1 168 ? -9.266 20.75 -5.641 1 83.12 168 PHE A N 1
ATOM 1145 C CA . PHE A 1 168 ? -9.828 21.984 -6.191 1 83.12 168 PHE A CA 1
ATOM 1146 C C . PHE A 1 168 ? -11.055 22.406 -5.398 1 83.12 168 PHE A C 1
ATOM 1148 O O . PHE A 1 168 ? -11.656 23.453 -5.691 1 83.12 168 PHE A O 1
ATOM 1155 N N . VAL A 1 169 ? -11.383 21.719 -4.402 1 87.69 169 VAL A N 1
ATOM 1156 C CA . VAL A 1 169 ? -12.609 22.016 -3.666 1 87.69 169 VAL A CA 1
ATOM 1157 C C . VAL A 1 169 ? -12.258 22.641 -2.312 1 87.69 169 VAL A C 1
ATOM 1159 O O . VAL A 1 169 ? -11.547 22.031 -1.512 1 87.69 169 VAL A O 1
ATOM 1162 N N . ARG A 1 170 ? -12.82 23.797 -2.055 1 86.44 170 ARG A N 1
ATOM 1163 C CA . ARG A 1 170 ? -12.445 24.531 -0.858 1 86.44 170 ARG A CA 1
ATOM 1164 C C . ARG A 1 170 ? -13.273 24.094 0.344 1 86.44 170 ARG A C 1
ATOM 1166 O O . ARG A 1 170 ? -12.727 23.859 1.428 1 86.44 170 ARG A O 1
ATOM 1173 N N . ALA A 1 171 ? -14.508 23.891 0.142 1 92.25 171 ALA A N 1
ATOM 1174 C CA . ALA A 1 171 ? -15.375 23.531 1.259 1 92.25 171 ALA A CA 1
ATOM 1175 C C . ALA A 1 171 ? -15.164 22.078 1.677 1 92.25 171 ALA A C 1
ATOM 1177 O O . ALA A 1 171 ? -15.023 21.203 0.827 1 92.25 171 ALA A O 1
ATOM 1178 N N . TRP A 1 172 ? -15.094 21.859 2.889 1 93.56 172 TRP A N 1
ATOM 1179 C CA . TRP A 1 172 ? -14.805 20.531 3.445 1 93.56 172 TRP A CA 1
ATOM 1180 C C . TRP A 1 172 ? -15.812 19.5 2.951 1 93.56 172 TRP A C 1
ATOM 1182 O O . TRP A 1 172 ? -15.43 18.453 2.436 1 93.56 172 TRP A O 1
ATOM 1192 N N . ALA A 1 173 ? -17.094 19.812 3.137 1 94 173 ALA A N 1
ATOM 1193 C CA . ALA A 1 173 ? -18.141 18.875 2.742 1 94 173 ALA A CA 1
ATOM 1194 C C . ALA A 1 173 ? -18.062 18.562 1.251 1 94 173 ALA A C 1
ATOM 1196 O O . ALA A 1 173 ? -18.281 17.422 0.836 1 94 173 ALA A O 1
ATOM 1197 N N . GLY A 1 174 ? -17.859 19.609 0.511 1 95 174 GLY A N 1
ATOM 1198 C CA . GLY A 1 174 ? -17.688 19.406 -0.921 1 95 174 GLY A CA 1
ATOM 1199 C C . GLY A 1 174 ? -16.469 18.594 -1.277 1 95 174 GLY A C 1
ATOM 1200 O O . GLY A 1 174 ? -16.5 17.781 -2.211 1 95 174 GLY A O 1
ATOM 1201 N N . ARG A 1 175 ? -15.406 18.844 -0.565 1 95.56 175 ARG A N 1
ATOM 1202 C CA . ARG A 1 175 ? -14.164 18.109 -0.808 1 95.56 175 ARG A CA 1
ATOM 1203 C C . ARG A 1 175 ? -14.336 16.625 -0.505 1 95.56 175 ARG A C 1
ATOM 1205 O O . ARG A 1 175 ? -13.914 15.773 -1.29 1 95.56 175 ARG A O 1
ATOM 1212 N N . VAL A 1 176 ? -14.945 16.344 0.614 1 96 176 VAL A N 1
ATOM 1213 C CA . VAL A 1 176 ? -15.203 14.961 1.007 1 96 176 VAL A CA 1
ATOM 1214 C C . VAL A 1 176 ? -16.109 14.289 -0.029 1 96 176 VAL A C 1
ATOM 1216 O O . VAL A 1 176 ? -15.844 13.156 -0.447 1 96 176 VAL A O 1
ATOM 1219 N N . ALA A 1 177 ? -17.094 14.969 -0.465 1 96.31 177 ALA A N 1
ATOM 1220 C CA . ALA A 1 177 ? -18.016 14.438 -1.47 1 96.31 177 ALA A CA 1
ATOM 1221 C C . ALA A 1 177 ? -17.297 14.188 -2.793 1 96.31 177 ALA A C 1
ATOM 1223 O O . ALA A 1 177 ? -17.547 13.188 -3.467 1 96.31 177 ALA A O 1
ATOM 1224 N N . ALA A 1 178 ? -16.484 15.086 -3.205 1 96.88 178 ALA A N 1
ATOM 1225 C CA . ALA A 1 178 ? -15.742 14.961 -4.457 1 96.88 178 ALA A CA 1
ATOM 1226 C C . ALA A 1 178 ? -14.812 13.75 -4.422 1 96.88 178 ALA A C 1
ATOM 1228 O O . ALA A 1 178 ? -14.742 12.984 -5.383 1 96.88 178 ALA A O 1
ATOM 1229 N N . VAL A 1 179 ? -14.078 13.641 -3.332 1 97.62 179 VAL A N 1
ATOM 1230 C CA . VAL A 1 179 ? -13.148 12.523 -3.182 1 97.62 179 VAL A CA 1
ATOM 1231 C C . VAL A 1 179 ? -13.93 11.211 -3.189 1 97.62 179 VAL A C 1
ATOM 1233 O O . VAL A 1 179 ? -13.547 10.266 -3.889 1 97.62 179 VAL A O 1
ATOM 1236 N N . CYS A 1 180 ? -15.031 11.141 -2.475 1 97.5 180 CYS A N 1
ATOM 1237 C CA . CYS A 1 180 ? -15.836 9.93 -2.402 1 97.5 180 CYS A CA 1
ATOM 1238 C C . CYS A 1 180 ? -16.422 9.586 -3.766 1 97.5 180 CYS A C 1
ATOM 1240 O O . CYS A 1 180 ? -16.406 8.422 -4.18 1 97.5 180 CYS A O 1
ATOM 1242 N N . THR A 1 181 ? -16.922 10.57 -4.441 1 97.38 181 THR A N 1
ATOM 1243 C CA . THR A 1 181 ? -17.562 10.336 -5.73 1 97.38 181 THR A CA 1
ATOM 1244 C C . THR A 1 181 ? -16.531 9.914 -6.773 1 97.38 181 THR A C 1
ATOM 1246 O O . THR A 1 181 ? -16.734 8.922 -7.488 1 97.38 181 THR A O 1
ATOM 1249 N N . ALA A 1 182 ? -15.453 10.641 -6.902 1 97.38 182 ALA A N 1
ATOM 1250 C CA . ALA A 1 182 ? -14.406 10.305 -7.863 1 97.38 182 ALA A CA 1
ATOM 1251 C C . ALA A 1 182 ? -13.844 8.914 -7.594 1 97.38 182 ALA A C 1
ATOM 1253 O O . ALA A 1 182 ? -13.602 8.148 -8.531 1 97.38 182 ALA A O 1
ATOM 1254 N N . SER A 1 183 ? -13.602 8.648 -6.301 1 97.75 183 SER A N 1
ATOM 1255 C CA . SER A 1 183 ? -13.062 7.344 -5.938 1 97.75 183 SER A CA 1
ATOM 1256 C C . SER A 1 183 ? -14.055 6.227 -6.25 1 97.75 183 SER A C 1
ATOM 1258 O O . SER A 1 183 ? -13.664 5.145 -6.684 1 97.75 183 SER A O 1
ATOM 1260 N N . SER A 1 184 ? -15.328 6.457 -6.051 1 97.81 184 SER A N 1
ATOM 1261 C CA . SER A 1 184 ? -16.344 5.453 -6.352 1 97.81 184 SER A CA 1
ATOM 1262 C C . SER A 1 184 ? -16.406 5.16 -7.848 1 97.81 184 SER A C 1
ATOM 1264 O O . SER A 1 184 ? -16.516 4 -8.25 1 97.81 184 SER A O 1
ATOM 1266 N N . VAL A 1 185 ? -16.328 6.168 -8.633 1 96.81 185 VAL A N 1
ATOM 1267 C CA . VAL A 1 185 ? -16.344 6.004 -10.086 1 96.81 185 VAL A CA 1
ATOM 1268 C C . VAL A 1 185 ? -15.086 5.258 -10.531 1 96.81 185 VAL A C 1
ATOM 1270 O O . VAL A 1 185 ? -15.156 4.359 -11.367 1 96.81 185 VAL A O 1
ATOM 1273 N N . GLY A 1 186 ? -13.922 5.695 -10 1 96.75 186 GLY A N 1
ATOM 1274 C CA . GLY A 1 186 ? -12.688 4.996 -10.305 1 96.75 186 GLY A CA 1
ATOM 1275 C C . GLY A 1 186 ? -12.711 3.533 -9.906 1 96.75 186 GLY A C 1
ATOM 1276 O O . GLY A 1 186 ? -12.297 2.668 -10.68 1 96.75 186 GLY A O 1
ATOM 1277 N N . LEU A 1 187 ? -13.203 3.25 -8.719 1 95.38 187 LEU A N 1
ATOM 1278 C CA . LEU A 1 187 ? -13.297 1.879 -8.227 1 95.38 187 LEU A CA 1
ATOM 1279 C C . LEU A 1 187 ? -14.203 1.041 -9.117 1 95.38 187 LEU A C 1
ATOM 1281 O O . LEU A 1 187 ? -13.883 -0.106 -9.438 1 95.38 187 LEU A O 1
ATOM 1285 N N . ALA A 1 188 ? -15.336 1.573 -9.461 1 94.31 188 ALA A N 1
ATOM 1286 C CA . ALA A 1 188 ? -16.234 0.878 -10.375 1 94.31 188 ALA A CA 1
ATOM 1287 C C . ALA A 1 188 ? -15.539 0.557 -11.695 1 94.31 188 ALA A C 1
ATOM 1289 O O . ALA A 1 188 ? -15.68 -0.549 -12.219 1 94.31 188 ALA A O 1
ATOM 1290 N N . GLY A 1 189 ? -14.867 1.492 -12.25 1 93.38 189 GLY A N 1
ATOM 1291 C CA . GLY A 1 189 ? -14.117 1.285 -13.477 1 93.38 189 GLY A CA 1
ATOM 1292 C C . GLY A 1 189 ? -13.055 0.205 -13.359 1 93.38 189 GLY A C 1
ATOM 1293 O O . GLY A 1 189 ? -12.938 -0.655 -14.234 1 93.38 189 GLY A O 1
ATOM 1294 N N . PHE A 1 190 ? -12.273 0.274 -12.273 1 89.44 190 PHE A N 1
ATOM 1295 C CA . PHE A 1 190 ? -11.227 -0.721 -12.07 1 89.44 190 PHE A CA 1
ATOM 1296 C C . PHE A 1 190 ? -11.828 -2.104 -11.852 1 89.44 190 PHE A C 1
ATOM 1298 O O . PHE A 1 190 ? -11.25 -3.111 -12.258 1 89.44 190 PHE A O 1
ATOM 1305 N N . GLY A 1 191 ? -12.891 -2.152 -11.117 1 86.12 191 GLY A N 1
ATOM 1306 C CA . GLY A 1 191 ? -13.578 -3.424 -10.961 1 86.12 191 GLY A CA 1
ATOM 1307 C C . GLY A 1 191 ? -13.992 -4.047 -12.281 1 86.12 191 GLY A C 1
ATOM 1308 O O . GLY A 1 191 ? -13.789 -5.246 -12.492 1 86.12 191 GLY A O 1
ATOM 1309 N N . VAL A 1 192 ? -14.547 -3.275 -13.156 1 86.94 192 VAL A N 1
ATOM 1310 C CA . VAL A 1 192 ? -14.969 -3.746 -14.469 1 86.94 192 VAL A CA 1
ATOM 1311 C C . VAL A 1 192 ? -13.75 -4.172 -15.289 1 86.94 192 VAL A C 1
ATOM 1313 O O . VAL A 1 192 ? -13.781 -5.203 -15.961 1 86.94 192 VAL A O 1
ATOM 1316 N N . LEU A 1 193 ? -12.688 -3.426 -15.18 1 84.5 193 LEU A N 1
ATOM 1317 C CA . LEU A 1 193 ? -11.453 -3.76 -15.883 1 84.5 193 LEU A CA 1
ATOM 1318 C C . LEU A 1 193 ? -10.875 -5.078 -15.375 1 84.5 193 LEU A C 1
ATOM 1320 O O . LEU A 1 193 ? -10.398 -5.895 -16.172 1 84.5 193 LEU A O 1
ATOM 1324 N N . GLY A 1 194 ? -10.898 -5.207 -14.117 1 79.5 194 GLY A N 1
ATOM 1325 C CA . GLY A 1 194 ? -10.43 -6.457 -13.539 1 79.5 194 GLY A CA 1
ATOM 1326 C C . GLY A 1 194 ? -11.242 -7.66 -13.984 1 79.5 194 GLY A C 1
ATOM 1327 O O . GLY A 1 194 ? -10.688 -8.734 -14.219 1 79.5 194 GLY A O 1
ATOM 1328 N N . ALA A 1 195 ? -12.469 -7.465 -14.102 1 78.12 195 ALA A N 1
ATOM 1329 C CA . ALA A 1 195 ? -13.344 -8.539 -14.57 1 78.12 195 ALA A CA 1
ATOM 1330 C C . ALA A 1 195 ? -13.016 -8.922 -16.016 1 78.12 195 ALA A C 1
ATOM 1332 O O . ALA A 1 195 ? -12.992 -10.109 -16.359 1 78.12 195 ALA A O 1
ATOM 1333 N N . TYR A 1 196 ? -12.789 -7.949 -16.797 1 78.38 196 TYR A N 1
ATOM 1334 C CA . TYR A 1 196 ? -12.469 -8.195 -18.188 1 78.38 196 TYR A CA 1
ATOM 1335 C C . TYR A 1 196 ? -11.148 -8.945 -18.312 1 78.38 196 TYR A C 1
ATOM 1337 O O . TYR A 1 196 ? -11.023 -9.844 -19.156 1 78.38 196 TYR A O 1
ATOM 1345 N N . LEU A 1 197 ? -10.25 -8.648 -17.469 1 72.19 197 LEU A N 1
ATOM 1346 C CA . LEU A 1 197 ? -8.93 -9.266 -17.531 1 72.19 197 LEU A CA 1
ATOM 1347 C C . LEU A 1 197 ? -8.953 -10.656 -16.891 1 72.19 197 LEU A C 1
ATOM 1349 O O . LEU A 1 197 ? -8.172 -11.531 -17.281 1 72.19 197 LEU A O 1
ATOM 1353 N N . GLY A 1 198 ? -9.781 -10.859 -15.906 1 67.62 198 GLY A N 1
ATOM 1354 C CA . GLY A 1 198 ? -9.805 -12.125 -15.188 1 67.62 198 GLY A CA 1
ATOM 1355 C C . GLY A 1 198 ? -10.875 -13.078 -15.688 1 67.62 198 GLY A C 1
ATOM 1356 O O . GLY A 1 198 ? -10.93 -14.234 -15.273 1 67.62 198 GLY A O 1
ATOM 1357 N N . GLY A 1 199 ? -11.656 -12.602 -16.609 1 70.06 199 GLY A N 1
ATOM 1358 C CA . GLY A 1 199 ? -12.711 -13.445 -17.141 1 70.06 199 GLY A CA 1
ATOM 1359 C C . GLY A 1 199 ? -13.859 -13.648 -16.172 1 70.06 199 GLY A C 1
ATOM 1360 O O . GLY A 1 199 ? -14.453 -14.727 -16.109 1 70.06 199 GLY A O 1
ATOM 1361 N N . ALA A 1 200 ? -14.039 -12.719 -15.281 1 72 200 ALA A N 1
ATOM 1362 C CA . ALA A 1 200 ? -15.094 -12.812 -14.281 1 72 200 ALA A CA 1
ATOM 1363 C C . ALA A 1 200 ? -16.25 -11.883 -14.617 1 72 200 ALA A C 1
ATOM 1365 O O . ALA A 1 200 ? -16.203 -11.156 -15.609 1 72 200 ALA A O 1
ATOM 1366 N N . SER A 1 201 ? -17.344 -12.078 -13.938 1 81.19 201 SER A N 1
ATOM 1367 C CA . SER A 1 201 ? -18.5 -11.195 -14.109 1 81.19 201 SER A CA 1
ATOM 1368 C C . SER A 1 201 ? -18.172 -9.766 -13.672 1 81.19 201 SER A C 1
ATOM 1370 O O . SER A 1 201 ? -17.609 -9.555 -12.594 1 81.19 201 SER A O 1
ATOM 1372 N N . ALA A 1 202 ? -18.484 -8.867 -14.547 1 85.06 202 ALA A N 1
ATOM 1373 C CA . ALA A 1 202 ? -18.203 -7.453 -14.305 1 85.06 202 ALA A CA 1
ATOM 1374 C C . ALA A 1 202 ? -18.953 -6.938 -13.086 1 85.06 202 ALA A C 1
ATOM 1376 O O . ALA A 1 202 ? -18.406 -6.148 -12.305 1 85.06 202 ALA A O 1
ATOM 1377 N N . VAL A 1 203 ? -20.078 -7.379 -12.914 1 88.81 203 VAL A N 1
ATOM 1378 C CA . VAL A 1 203 ? -20.922 -6.887 -11.828 1 88.81 203 VAL A CA 1
ATOM 1379 C C . VAL A 1 203 ? -20.375 -7.379 -10.484 1 88.81 203 VAL A C 1
ATOM 1381 O O . VAL A 1 203 ? -20.281 -6.609 -9.531 1 88.81 203 VAL A O 1
ATOM 1384 N N . ARG A 1 204 ? -20.031 -8.586 -10.414 1 85.81 204 ARG A N 1
ATOM 1385 C CA . ARG A 1 204 ? -19.531 -9.148 -9.164 1 85.81 204 ARG A CA 1
ATOM 1386 C C . ARG A 1 204 ? -18.188 -8.555 -8.789 1 85.81 204 ARG A C 1
ATOM 1388 O O . ARG A 1 204 ? -17.969 -8.164 -7.641 1 85.81 204 ARG A O 1
ATOM 1395 N N . SER A 1 205 ? -17.359 -8.508 -9.766 1 84.94 205 SER A N 1
ATOM 1396 C CA . SER A 1 205 ? -16.031 -7.941 -9.531 1 84.94 205 SER A CA 1
ATOM 1397 C C . SER A 1 205 ? -16.125 -6.465 -9.164 1 84.94 205 SER A C 1
ATOM 1399 O O . SER A 1 205 ? -15.477 -6.016 -8.219 1 84.94 205 SER A O 1
ATOM 1401 N N . GLY A 1 206 ? -16.953 -5.77 -9.859 1 89.5 206 GLY A N 1
ATOM 1402 C CA . GLY A 1 206 ? -17.156 -4.359 -9.578 1 89.5 206 GLY A CA 1
ATOM 1403 C C . GLY A 1 206 ? -17.719 -4.102 -8.195 1 89.5 206 GLY A C 1
ATOM 1404 O O . GLY A 1 206 ? -17.281 -3.197 -7.488 1 89.5 206 GLY A O 1
ATOM 1405 N N . ALA A 1 207 ? -18.672 -4.863 -7.809 1 92.38 207 ALA A N 1
ATOM 1406 C CA . ALA A 1 207 ? -19.297 -4.703 -6.5 1 92.38 207 ALA A CA 1
ATOM 1407 C C . ALA A 1 207 ? -18.297 -4.965 -5.379 1 92.38 207 ALA A C 1
ATOM 1409 O O . ALA A 1 207 ? -18.297 -4.262 -4.363 1 92.38 207 ALA A O 1
ATOM 1410 N N . ARG A 1 208 ? -17.5 -5.91 -5.559 1 88.94 208 ARG A N 1
ATOM 1411 C CA . ARG A 1 208 ? -16.5 -6.246 -4.543 1 88.94 208 ARG A CA 1
ATOM 1412 C C . ARG A 1 208 ? -15.5 -5.105 -4.359 1 88.94 208 ARG A C 1
ATOM 1414 O O . ARG A 1 208 ? -15.18 -4.73 -3.23 1 88.94 208 ARG A O 1
ATOM 1421 N N . VAL A 1 209 ? -15.031 -4.57 -5.457 1 91.69 209 VAL A N 1
ATOM 1422 C CA . VAL A 1 209 ? -14.047 -3.494 -5.414 1 91.69 209 VAL A CA 1
ATOM 1423 C C . VAL A 1 209 ? -14.688 -2.234 -4.832 1 91.69 209 VAL A C 1
ATOM 1425 O O . VAL A 1 209 ? -14.086 -1.552 -4 1 91.69 209 VAL A O 1
ATOM 1428 N N . LEU A 1 210 ? -15.93 -1.995 -5.211 1 95.56 210 LEU A N 1
ATOM 1429 C CA . LEU A 1 210 ? -16.641 -0.812 -4.746 1 95.56 210 LEU A CA 1
ATOM 1430 C C . LEU A 1 210 ? -16.938 -0.907 -3.252 1 95.56 210 LEU A C 1
ATOM 1432 O O . LEU A 1 210 ? -16.672 0.035 -2.502 1 95.56 210 LEU A O 1
ATOM 1436 N N . VAL A 1 211 ? -17.453 -1.973 -2.832 1 95.44 211 VAL A N 1
ATOM 1437 C CA . VAL A 1 211 ? -17.797 -2.156 -1.428 1 95.44 211 VAL A CA 1
ATOM 1438 C C . VAL A 1 211 ? -16.547 -2.154 -0.573 1 95.44 211 VAL A C 1
ATOM 1440 O O . VAL A 1 211 ? -16.516 -1.562 0.509 1 95.44 211 VAL A O 1
ATOM 1443 N N . GLY A 1 212 ? -15.531 -2.832 -1.079 1 94.94 212 GLY A N 1
ATOM 1444 C CA . GLY A 1 212 ? -14.266 -2.811 -0.374 1 94.94 212 GLY A CA 1
ATOM 1445 C C . GLY A 1 212 ? -13.703 -1.412 -0.195 1 94.94 212 GLY A C 1
ATOM 1446 O O . GLY A 1 212 ? -13.234 -1.059 0.89 1 94.94 212 GLY A O 1
ATOM 1447 N N . GLY A 1 213 ? -13.703 -0.645 -1.255 1 96.19 213 GLY A N 1
ATOM 1448 C CA . GLY A 1 213 ? -13.234 0.73 -1.18 1 96.19 213 GLY A CA 1
ATOM 1449 C C . GLY A 1 213 ? -14.039 1.58 -0.212 1 96.19 213 GLY A C 1
ATOM 1450 O O . GLY A 1 213 ? -13.477 2.369 0.547 1 96.19 213 GLY A O 1
ATOM 1451 N N . TRP A 1 214 ? -15.398 1.401 -0.257 1 97.62 214 TRP A N 1
ATOM 1452 C CA . TRP A 1 214 ? -16.266 2.152 0.652 1 97.62 214 TRP A CA 1
ATOM 1453 C C . TRP A 1 214 ? -15.977 1.78 2.104 1 97.62 214 TRP A C 1
ATOM 1455 O O . TRP A 1 214 ? -15.969 2.645 2.982 1 97.62 214 TRP A O 1
ATOM 1465 N N . LEU A 1 215 ? -15.758 0.585 2.348 1 97.12 215 LEU A N 1
ATOM 1466 C CA . LEU A 1 215 ? -15.445 0.129 3.697 1 97.12 215 LEU A CA 1
ATOM 1467 C C . LEU A 1 215 ? -14.109 0.7 4.168 1 97.12 215 LEU A C 1
ATOM 1469 O O . LEU A 1 215 ? -13.969 1.089 5.328 1 97.12 215 LEU A O 1
ATOM 1473 N N . ALA A 1 216 ? -13.172 0.685 3.281 1 97.62 216 ALA A N 1
ATOM 1474 C CA . ALA A 1 216 ? -11.867 1.24 3.619 1 97.62 216 ALA A CA 1
ATOM 1475 C C . ALA A 1 216 ? -11.977 2.715 3.992 1 97.62 216 ALA A C 1
ATOM 1477 O O . ALA A 1 216 ? -11.422 3.148 5.004 1 97.62 216 ALA A O 1
ATOM 1478 N N . MET A 1 217 ? -12.711 3.488 3.211 1 97.88 217 MET A N 1
ATOM 1479 C CA . MET A 1 217 ? -12.891 4.914 3.48 1 97.88 217 MET A CA 1
ATOM 1480 C C . MET A 1 217 ? -13.656 5.129 4.781 1 97.88 217 MET A C 1
ATOM 1482 O O . MET A 1 217 ? -13.266 5.961 5.605 1 97.88 217 MET A O 1
ATOM 1486 N N . ALA A 1 218 ? -14.703 4.355 4.988 1 97.88 218 ALA A N 1
ATOM 1487 C CA . ALA A 1 218 ? -15.516 4.48 6.195 1 97.88 218 ALA A CA 1
ATOM 1488 C C . ALA A 1 218 ? -14.719 4.102 7.438 1 97.88 218 ALA A C 1
ATOM 1490 O O . ALA A 1 218 ? -14.82 4.762 8.477 1 97.88 218 ALA A O 1
ATOM 1491 N N . THR A 1 219 ? -13.977 3.049 7.371 1 97.69 219 THR A N 1
ATOM 1492 C CA . THR A 1 219 ? -13.18 2.58 8.5 1 97.69 219 THR A CA 1
ATOM 1493 C C . THR A 1 219 ? -12.094 3.592 8.852 1 97.69 219 THR A C 1
ATOM 1495 O O . THR A 1 219 ? -11.844 3.863 10.031 1 97.69 219 THR A O 1
ATOM 1498 N N . THR A 1 220 ? -11.453 4.129 7.867 1 97.62 220 THR A N 1
ATOM 1499 C CA . THR A 1 220 ? -10.398 5.105 8.125 1 97.62 220 THR A CA 1
ATOM 1500 C C . THR A 1 220 ? -10.984 6.383 8.727 1 97.62 220 THR A C 1
ATOM 1502 O O . THR A 1 220 ? -10.43 6.941 9.672 1 97.62 220 THR A O 1
ATOM 1505 N N . PHE A 1 221 ? -12.102 6.809 8.188 1 97.31 221 PHE A N 1
ATOM 1506 C CA . PHE A 1 221 ? -12.797 7.969 8.734 1 97.31 221 PHE A CA 1
ATOM 1507 C C . PHE A 1 221 ? -13.156 7.746 10.195 1 97.31 221 PHE A C 1
ATOM 1509 O O . PHE A 1 221 ? -12.891 8.602 11.039 1 97.31 221 PHE A O 1
ATOM 1516 N N . GLY A 1 222 ? -13.766 6.637 10.453 1 97.25 222 GLY A N 1
ATOM 1517 C CA . GLY A 1 222 ? -14.18 6.32 11.805 1 97.25 222 GLY A CA 1
ATOM 1518 C C . GLY A 1 222 ? -13.016 6.176 12.766 1 97.25 222 GLY A C 1
ATOM 1519 O O . GLY A 1 222 ? -13.07 6.672 13.898 1 97.25 222 GLY A O 1
ATOM 1520 N N . ALA A 1 223 ? -11.977 5.543 12.367 1 96.38 223 ALA A N 1
ATOM 1521 C CA . ALA A 1 223 ? -10.797 5.34 13.203 1 96.38 223 ALA A CA 1
ATOM 1522 C C . ALA A 1 223 ? -10.156 6.672 13.578 1 96.38 223 ALA A C 1
ATOM 1524 O O . ALA A 1 223 ? -9.766 6.883 14.734 1 96.38 223 ALA A O 1
ATOM 1525 N N . LEU A 1 224 ? -10.055 7.543 12.625 1 95.94 224 LEU A N 1
ATOM 1526 C CA . LEU A 1 224 ? -9.398 8.82 12.891 1 95.94 224 LEU A CA 1
ATOM 1527 C C . LEU A 1 224 ? -10.312 9.734 13.703 1 95.94 224 LEU A C 1
ATOM 1529 O O . LEU A 1 224 ? -9.836 10.516 14.531 1 95.94 224 LEU A O 1
ATOM 1533 N N . LYS A 1 225 ? -11.555 9.68 13.406 1 94.5 225 LYS A N 1
ATOM 1534 C CA . LYS A 1 225 ? -12.477 10.445 14.234 1 94.5 225 LYS A CA 1
ATOM 1535 C C . LYS A 1 225 ? -12.359 10.047 15.703 1 94.5 225 LYS A C 1
ATOM 1537 O O . LYS A 1 225 ? -12.375 10.906 16.594 1 94.5 225 LYS A O 1
ATOM 1542 N N . LEU A 1 226 ? -12.195 8.797 15.953 1 91.69 226 LEU A N 1
ATOM 1543 C CA . LEU A 1 226 ? -12.031 8.289 17.312 1 91.69 226 LEU A CA 1
ATOM 1544 C C . LEU A 1 226 ? -10.672 8.672 17.875 1 91.69 226 LEU A C 1
ATOM 1546 O O . LEU A 1 226 ? -10.562 9.039 19.047 1 91.69 226 LEU A O 1
ATOM 1550 N N . PHE A 1 227 ? -9.656 8.594 17.094 1 85.94 227 PHE A N 1
ATOM 1551 C CA . PHE A 1 227 ? -8.305 8.953 17.5 1 85.94 227 PHE A CA 1
ATOM 1552 C C . PHE A 1 227 ? -8.219 10.445 17.812 1 85.94 227 PHE A C 1
ATOM 1554 O O . PHE A 1 227 ? -7.504 10.852 18.734 1 85.94 227 PHE A O 1
ATOM 1561 N N . GLY A 1 228 ? -8.773 11.242 16.906 1 80.38 228 GLY A N 1
ATOM 1562 C CA . GLY A 1 228 ? -8.758 12.68 17.125 1 80.38 228 GLY A CA 1
ATOM 1563 C C . GLY A 1 228 ? -9.422 13.102 18.422 1 80.38 228 GLY A C 1
ATOM 1564 O O . GLY A 1 228 ? -8.977 14.047 19.078 1 80.38 228 GLY A O 1
ATOM 1565 N N . VAL A 1 229 ? -10.398 12.453 18.719 1 65.88 229 VAL A N 1
ATOM 1566 C CA . VAL A 1 229 ? -11.109 12.766 19.953 1 65.88 229 VAL A CA 1
ATOM 1567 C C . VAL A 1 229 ? -10.234 12.438 21.156 1 65.88 229 VAL A C 1
ATOM 1569 O O . VAL A 1 229 ? -10.203 13.188 22.141 1 65.88 229 VAL A O 1
ATOM 1572 N N . HIS A 1 230 ? -9.445 11.414 20.953 1 68.06 230 HIS A N 1
ATOM 1573 C CA . HIS A 1 230 ? -8.664 10.961 22.094 1 68.06 230 HIS A CA 1
ATOM 1574 C C . HIS A 1 230 ? -7.312 11.664 22.156 1 68.06 230 HIS A C 1
ATOM 1576 O O . HIS A 1 230 ? -6.719 11.797 23.219 1 68.06 230 HIS A O 1
ATOM 1582 N N . ALA A 1 231 ? -6.742 12.016 21.062 1 63.03 231 ALA A N 1
ATOM 1583 C CA . ALA A 1 231 ? -5.434 12.656 21.031 1 63.03 231 ALA A CA 1
ATOM 1584 C C . ALA A 1 231 ? -5.551 14.156 21.312 1 63.03 231 ALA A C 1
ATOM 1586 O O . ALA A 1 231 ? -4.543 14.828 21.531 1 63.03 231 ALA A O 1
ATOM 1587 N N . ALA A 1 232 ? -6.832 14.758 21.359 1 47.41 232 ALA A N 1
ATOM 1588 C CA . ALA A 1 232 ? -7.094 16.125 21.812 1 47.41 232 ALA A CA 1
ATOM 1589 C C . ALA A 1 232 ? -7.16 16.188 23.328 1 47.41 232 ALA A C 1
ATOM 1591 O O . ALA A 1 232 ? -7.578 15.227 23.984 1 47.41 232 ALA A O 1
ATOM 1592 N N . MET B 1 1 ? 81.438 -110.625 5.664 1 24.83 1 MET B N 1
ATOM 1593 C CA . MET B 1 1 ? 80.062 -110.375 5.406 1 24.83 1 MET B CA 1
ATOM 1594 C C . MET B 1 1 ? 79.875 -108.875 5.094 1 24.83 1 MET B C 1
ATOM 1596 O O . MET B 1 1 ? 80.312 -108 5.844 1 24.83 1 MET B O 1
ATOM 1600 N N . ALA B 1 2 ? 79.5 -108.5 3.922 1 29.84 2 ALA B N 1
ATOM 1601 C CA . ALA B 1 2 ? 79.812 -107.375 3.029 1 29.84 2 ALA B CA 1
ATOM 1602 C C . ALA B 1 2 ? 79.125 -106.062 3.531 1 29.84 2 ALA B C 1
ATOM 1604 O O . ALA B 1 2 ? 78.125 -106.125 4.262 1 29.84 2 ALA B O 1
ATOM 1605 N N . PRO B 1 3 ? 79.688 -104.875 3.219 1 32.25 3 PRO B N 1
ATOM 1606 C CA . PRO B 1 3 ? 79.625 -103.5 3.547 1 32.25 3 PRO B CA 1
ATOM 1607 C C . PRO B 1 3 ? 78.312 -102.875 3.248 1 32.25 3 PRO B C 1
ATOM 1609 O O . PRO B 1 3 ? 77.688 -103.188 2.234 1 32.25 3 PRO B O 1
ATOM 1612 N N . ALA B 1 4 ? 77.438 -102.812 4.262 1 31.42 4 ALA B N 1
ATOM 1613 C CA . ALA B 1 4 ? 76 -102.562 4.367 1 31.42 4 ALA B CA 1
ATOM 1614 C C . ALA B 1 4 ? 75.625 -101.188 3.818 1 31.42 4 ALA B C 1
ATOM 1616 O O . ALA B 1 4 ? 76 -100.125 4.402 1 31.42 4 ALA B O 1
ATOM 1617 N N . ASP B 1 5 ? 75.875 -101.062 2.486 1 27.44 5 ASP B N 1
ATOM 1618 C CA . ASP B 1 5 ? 75.875 -99.812 1.711 1 27.44 5 ASP B CA 1
ATOM 1619 C C . ASP B 1 5 ? 74.625 -99 1.974 1 27.44 5 ASP B C 1
ATOM 1621 O O . ASP B 1 5 ? 73.5 -99.5 1.735 1 27.44 5 ASP B O 1
ATOM 1625 N N . LEU B 1 6 ? 74.5 -98.312 3.115 1 29.42 6 LEU B N 1
ATOM 1626 C CA . LEU B 1 6 ? 73.375 -97.562 3.713 1 29.42 6 LEU B CA 1
ATOM 1627 C C . LEU B 1 6 ? 72.875 -96.5 2.76 1 29.42 6 LEU B C 1
ATOM 1629 O O . LEU B 1 6 ? 73.562 -95.438 2.607 1 29.42 6 LEU B O 1
ATOM 1633 N N . SER B 1 7 ? 72.688 -96.875 1.509 1 26.11 7 SER B N 1
ATOM 1634 C CA . SER B 1 7 ? 72.438 -95.938 0.389 1 26.11 7 SER B CA 1
ATOM 1635 C C . SER B 1 7 ? 71.312 -95 0.694 1 26.11 7 SER B C 1
ATOM 1637 O O . SER B 1 7 ? 70.188 -95.438 0.915 1 26.11 7 SER B O 1
ATOM 1639 N N . SER B 1 8 ? 71.5 -94 1.514 1 27.62 8 SER B N 1
ATOM 1640 C CA . SER B 1 8 ? 70.688 -92.938 2.082 1 27.62 8 SER B CA 1
ATOM 1641 C C . SER B 1 8 ? 69.875 -92.188 0.996 1 27.62 8 SER B C 1
ATOM 1643 O O . SER B 1 8 ? 70.438 -91.562 0.134 1 27.62 8 SER B O 1
ATOM 1645 N N . HIS B 1 9 ? 69.062 -92.812 0.314 1 26.88 9 HIS B N 1
ATOM 1646 C CA . HIS B 1 9 ? 68.375 -92.312 -0.862 1 26.88 9 HIS B CA 1
ATOM 1647 C C . HIS B 1 9 ? 67.625 -91 -0.559 1 26.88 9 HIS B C 1
ATOM 1649 O O . HIS B 1 9 ? 66.875 -90.938 0.367 1 26.88 9 HIS B O 1
ATOM 1655 N N . VAL B 1 10 ? 68.312 -89.875 -0.584 1 29.25 10 VAL B N 1
ATOM 1656 C CA . VAL B 1 10 ? 67.875 -88.5 -0.29 1 29.25 10 VAL B CA 1
ATOM 1657 C C . VAL B 1 10 ? 66.688 -88.125 -1.167 1 29.25 10 VAL B C 1
ATOM 1659 O O . VAL B 1 10 ? 66.812 -88.188 -2.396 1 29.25 10 VAL B O 1
ATOM 1662 N N . PRO B 1 11 ? 65.5 -88.438 -0.829 1 28.64 11 PRO B N 1
ATOM 1663 C CA . PRO B 1 11 ? 64.375 -88.25 -1.721 1 28.64 11 PRO B CA 1
ATOM 1664 C C . PRO B 1 11 ? 64.25 -86.812 -2.258 1 28.64 11 PRO B C 1
ATOM 1666 O O . PRO B 1 11 ? 64.625 -85.875 -1.579 1 28.64 11 PRO B O 1
ATOM 1669 N N . ALA B 1 12 ? 64.375 -86.625 -3.518 1 26.03 12 ALA B N 1
ATOM 1670 C CA . ALA B 1 12 ? 64.312 -85.438 -4.375 1 26.03 12 ALA B CA 1
ATOM 1671 C C . ALA B 1 12 ? 63.125 -84.562 -4.051 1 26.03 12 ALA B C 1
ATOM 1673 O O . ALA B 1 12 ? 62 -85.062 -3.93 1 26.03 12 ALA B O 1
ATOM 1674 N N . ALA B 1 13 ? 63.25 -83.312 -3.613 1 28.61 13 ALA B N 1
ATOM 1675 C CA . ALA B 1 13 ? 62.531 -82.125 -3.123 1 28.61 13 ALA B CA 1
ATOM 1676 C C . ALA B 1 13 ? 61.531 -81.625 -4.172 1 28.61 13 ALA B C 1
ATOM 1678 O O . ALA B 1 13 ? 61.906 -81.125 -5.223 1 28.61 13 ALA B O 1
ATOM 1679 N N . ALA B 1 14 ? 60.438 -82.25 -4.465 1 26.47 14 ALA B N 1
ATOM 1680 C CA . ALA B 1 14 ? 59.438 -82.062 -5.512 1 26.47 14 ALA B CA 1
ATOM 1681 C C . ALA B 1 14 ? 58.969 -80.562 -5.539 1 26.47 14 ALA B C 1
ATOM 1683 O O . ALA B 1 14 ? 58.812 -80 -4.488 1 26.47 14 ALA B O 1
ATOM 1684 N N . ASP B 1 15 ? 59.156 -79.812 -6.621 1 24.8 15 ASP B N 1
ATOM 1685 C CA . ASP B 1 15 ? 58.969 -78.438 -7.078 1 24.8 15 ASP B CA 1
ATOM 1686 C C . ASP B 1 15 ? 57.5 -78 -6.875 1 24.8 15 ASP B C 1
ATOM 1688 O O . ASP B 1 15 ? 56.594 -78.625 -7.387 1 24.8 15 ASP B O 1
ATOM 1692 N N . ALA B 1 16 ? 57.031 -77.5 -5.746 1 27.86 16 ALA B N 1
ATOM 1693 C CA . ALA B 1 16 ? 55.719 -77.125 -5.305 1 27.86 16 ALA B CA 1
ATOM 1694 C C . ALA B 1 16 ? 55.156 -76 -6.191 1 27.86 16 ALA B C 1
ATOM 1696 O O . ALA B 1 16 ? 55.688 -74.875 -6.238 1 27.86 16 ALA B O 1
ATOM 1697 N N . ALA B 1 17 ? 54.656 -76.312 -7.398 1 31.55 17 ALA B N 1
ATOM 1698 C CA . ALA B 1 17 ? 54.125 -75.312 -8.359 1 31.55 17 ALA B CA 1
ATOM 1699 C C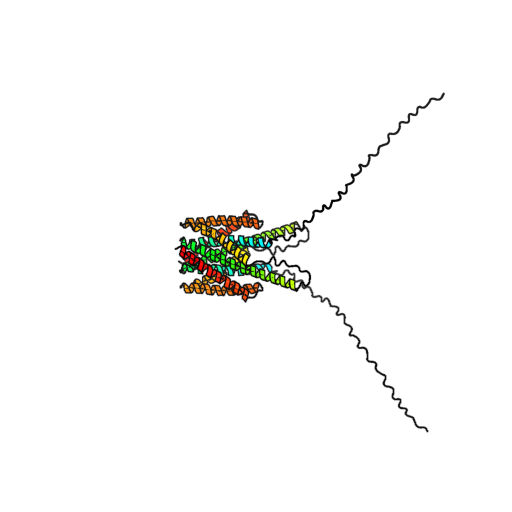 . ALA B 1 17 ? 53.156 -74.375 -7.688 1 31.55 17 ALA B C 1
ATOM 1701 O O . ALA B 1 17 ? 52.344 -74.75 -6.863 1 31.55 17 ALA B O 1
ATOM 1702 N N . PRO B 1 18 ? 53.406 -73.062 -7.703 1 26.25 18 PRO B N 1
ATOM 1703 C CA . PRO B 1 18 ? 52.656 -72 -6.953 1 26.25 18 PRO B CA 1
ATOM 1704 C C . PRO B 1 18 ? 51.156 -72 -7.289 1 26.25 18 PRO B C 1
ATOM 1706 O O . PRO B 1 18 ? 50.781 -72.25 -8.438 1 26.25 18 PRO B O 1
ATOM 1709 N N . LYS B 1 19 ? 50.25 -72.312 -6.402 1 29.22 19 LYS B N 1
ATOM 1710 C CA . LYS B 1 19 ? 48.812 -72.438 -6.445 1 29.22 19 LYS B CA 1
ATOM 1711 C C . LYS B 1 19 ? 48.156 -71.125 -6.969 1 29.22 19 LYS B C 1
ATOM 1713 O O . LYS B 1 19 ? 48.531 -70.062 -6.574 1 29.22 19 LYS B O 1
ATOM 1718 N N . SER B 1 20 ? 47.594 -71.188 -8.18 1 25.66 20 SER B N 1
ATOM 1719 C CA . SER B 1 20 ? 46.875 -70.125 -8.891 1 25.66 20 SER B CA 1
ATOM 1720 C C . SER B 1 20 ? 45.844 -69.438 -7.996 1 25.66 20 SER B C 1
ATOM 1722 O O . SER B 1 20 ? 45.094 -70.125 -7.312 1 25.66 20 SER B O 1
ATOM 1724 N N . LEU B 1 21 ? 46.062 -68.25 -7.465 1 25.23 21 LEU B N 1
ATOM 1725 C CA . LEU B 1 21 ? 45.25 -67.438 -6.582 1 25.23 21 LEU B CA 1
ATOM 1726 C C . LEU B 1 21 ? 43.812 -67.375 -7.09 1 25.23 21 LEU B C 1
ATOM 1728 O O . LEU B 1 21 ? 43.562 -66.875 -8.195 1 25.23 21 LEU B O 1
ATOM 1732 N N . ALA B 1 22 ? 42.969 -68.312 -6.734 1 27.59 22 ALA B N 1
ATOM 1733 C CA . ALA B 1 22 ? 41.531 -68.375 -7.027 1 27.59 22 ALA B CA 1
ATOM 1734 C C . ALA B 1 22 ? 40.875 -67 -6.867 1 27.59 22 ALA B C 1
ATOM 1736 O O . ALA B 1 22 ? 41.094 -66.312 -5.883 1 27.59 22 ALA B O 1
ATOM 1737 N N . LYS B 1 23 ? 40.531 -66.375 -7.949 1 33.94 23 LYS B N 1
ATOM 1738 C CA . LYS B 1 23 ? 39.781 -65.125 -8.023 1 33.94 23 LYS B CA 1
ATOM 1739 C C . LYS B 1 23 ? 38.562 -65.125 -7.113 1 33.94 23 LYS B C 1
ATOM 1741 O O . LYS B 1 23 ? 37.781 -66.062 -7.164 1 33.94 23 LYS B O 1
ATOM 1746 N N . PRO B 1 24 ? 38.531 -64.5 -5.926 1 25.31 24 PRO B N 1
ATOM 1747 C CA . PRO B 1 24 ? 37.375 -64.625 -5.008 1 25.31 24 PRO B CA 1
ATOM 1748 C C . PRO B 1 24 ? 36.031 -64.5 -5.715 1 25.31 24 PRO B C 1
ATOM 1750 O O . PRO B 1 24 ? 35.938 -63.812 -6.734 1 25.31 24 PRO B O 1
ATOM 1753 N N . LYS B 1 25 ? 35.219 -65.5 -5.637 1 27.23 25 LYS B N 1
ATOM 1754 C CA . LYS B 1 25 ? 33.844 -65.625 -6.09 1 27.23 25 LYS B CA 1
ATOM 1755 C C . LYS B 1 25 ? 33.062 -64.312 -5.707 1 27.23 25 LYS B C 1
ATOM 1757 O O . LYS B 1 25 ? 33.031 -63.969 -4.531 1 27.23 25 LYS B O 1
ATOM 1762 N N . GLN B 1 26 ? 32.969 -63.312 -6.539 1 23.8 26 GLN B N 1
ATOM 1763 C CA . GLN B 1 26 ? 32.156 -62.125 -6.305 1 23.8 26 GLN B CA 1
ATOM 1764 C C . GLN B 1 26 ? 30.766 -62.531 -5.824 1 23.8 26 GLN B C 1
ATOM 1766 O O . GLN B 1 26 ? 30.016 -63.188 -6.543 1 23.8 26 GLN B O 1
ATOM 1771 N N . GLU B 1 27 ? 30.578 -63.031 -4.598 1 24.81 27 GLU B N 1
ATOM 1772 C CA . GLU B 1 27 ? 29.266 -63.312 -4.047 1 24.81 27 GLU B CA 1
ATOM 1773 C C . GLU B 1 27 ? 28.219 -62.344 -4.59 1 24.81 27 GLU B C 1
ATOM 1775 O O . GLU B 1 27 ? 28.422 -61.125 -4.566 1 24.81 27 GLU B O 1
ATOM 1780 N N . GLU B 1 28 ? 27.469 -62.781 -5.508 1 24.16 28 GLU B N 1
ATOM 1781 C CA . GLU B 1 28 ? 26.312 -62.062 -6.039 1 24.16 28 GLU B CA 1
ATOM 1782 C C . GLU B 1 28 ? 25.438 -61.5 -4.918 1 24.16 28 GLU B C 1
ATOM 1784 O O . GLU B 1 28 ? 24.906 -62.25 -4.102 1 24.16 28 GLU B O 1
ATOM 1789 N N . ILE B 1 29 ? 25.844 -60.5 -4.133 1 24.61 29 ILE B N 1
ATOM 1790 C CA . ILE B 1 29 ? 25 -59.875 -3.127 1 24.61 29 ILE B CA 1
ATOM 1791 C C . ILE B 1 29 ? 23.578 -59.75 -3.648 1 24.61 29 ILE B C 1
ATOM 1793 O O . ILE B 1 29 ? 23.328 -59.094 -4.652 1 24.61 29 ILE B O 1
ATOM 1797 N N . SER B 1 30 ? 22.812 -60.844 -3.625 1 26.47 30 SER B N 1
ATOM 1798 C CA . SER B 1 30 ? 21.375 -60.781 -3.9 1 26.47 30 SER B CA 1
ATOM 1799 C C . SER B 1 30 ? 20.734 -59.594 -3.191 1 26.47 30 SER B C 1
ATOM 1801 O O . SER B 1 30 ? 20.875 -59.438 -1.975 1 26.47 30 SER B O 1
ATOM 1803 N N . PRO B 1 31 ? 20.609 -58.469 -3.744 1 24.2 31 PRO B N 1
ATOM 1804 C CA . PRO B 1 31 ? 20.094 -57.312 -2.963 1 24.2 31 PRO B CA 1
ATOM 1805 C C . PRO B 1 31 ? 18.797 -57.656 -2.215 1 24.2 31 PRO B C 1
ATOM 1807 O O . PRO B 1 31 ? 17.828 -58.094 -2.828 1 24.2 31 PRO B O 1
ATOM 1810 N N . ALA B 1 32 ? 18.781 -58.406 -1.145 1 26.7 32 ALA B N 1
ATOM 1811 C CA . ALA B 1 32 ? 17.609 -58.594 -0.301 1 26.7 32 ALA B CA 1
ATOM 1812 C C . ALA B 1 32 ? 16.719 -57.344 -0.307 1 26.7 32 ALA B C 1
ATOM 1814 O O . ALA B 1 32 ? 17.172 -56.25 -0.009 1 26.7 32 ALA B O 1
ATOM 1815 N N . ALA B 1 33 ? 15.547 -57.406 -0.979 1 27.41 33 ALA B N 1
ATOM 1816 C CA . ALA B 1 33 ? 14.344 -56.562 -0.979 1 27.41 33 ALA B CA 1
ATOM 1817 C C . ALA B 1 33 ? 13.844 -56.312 0.443 1 27.41 33 ALA B C 1
ATOM 1819 O O . ALA B 1 33 ? 13.211 -57.188 1.041 1 27.41 33 ALA B O 1
ATOM 1820 N N . ALA B 1 34 ? 14.625 -56.125 1.426 1 26.77 34 ALA B N 1
ATOM 1821 C CA . ALA B 1 34 ? 14.102 -55.906 2.773 1 26.77 34 ALA B CA 1
ATOM 1822 C C . ALA B 1 34 ? 12.727 -55.25 2.732 1 26.77 34 ALA B C 1
ATOM 1824 O O . ALA B 1 34 ? 12.469 -54.375 1.911 1 26.77 34 ALA B O 1
ATOM 1825 N N . ASP B 1 35 ? 11.75 -55.969 3.318 1 24.72 35 ASP B N 1
ATOM 1826 C CA . ASP B 1 35 ? 10.359 -55.688 3.646 1 24.72 35 ASP B CA 1
ATOM 1827 C C . ASP B 1 35 ? 10.211 -54.312 4.324 1 24.72 35 ASP B C 1
ATOM 1829 O O . ASP B 1 35 ? 10.445 -54.188 5.531 1 24.72 35 ASP B O 1
ATOM 1833 N N . VAL B 1 36 ? 10.953 -53.375 4.066 1 27.41 36 VAL B N 1
ATOM 1834 C CA . VAL B 1 36 ? 10.57 -52.156 4.781 1 27.41 36 VAL B CA 1
ATOM 1835 C C . VAL B 1 36 ? 9.047 -52.031 4.82 1 27.41 36 VAL B C 1
ATOM 1837 O O . VAL B 1 36 ? 8.398 -52 3.775 1 27.41 36 VAL B O 1
ATOM 1840 N N . GLU B 1 37 ? 8.414 -52.781 5.719 1 26.38 37 GLU B N 1
ATOM 1841 C CA . GLU B 1 37 ? 7.008 -52.531 6.031 1 26.38 37 GLU B CA 1
ATOM 1842 C C . GLU B 1 37 ? 6.617 -51.094 5.777 1 26.38 37 GLU B C 1
ATOM 1844 O O . GLU B 1 37 ? 7.273 -50.156 6.27 1 26.38 37 GLU B O 1
ATOM 1849 N N . ALA B 1 38 ? 5.988 -50.875 4.711 1 28.86 38 ALA B N 1
ATOM 1850 C CA . ALA B 1 38 ? 5.25 -49.688 4.336 1 28.86 38 ALA B CA 1
ATOM 1851 C C . ALA B 1 38 ? 4.391 -49.188 5.496 1 28.86 38 ALA B C 1
ATOM 1853 O O . ALA B 1 38 ? 3.322 -49.719 5.766 1 28.86 38 ALA B O 1
ATOM 1854 N N . GLY B 1 39 ? 4.848 -49.281 6.805 1 28.17 39 GLY B N 1
ATOM 1855 C CA . GLY B 1 39 ? 3.881 -48.625 7.691 1 28.17 39 GLY B CA 1
ATOM 1856 C C . GLY B 1 39 ? 3.047 -47.562 7.004 1 28.17 39 GLY B C 1
ATOM 1857 O O . GLY B 1 39 ? 3.59 -46.656 6.371 1 28.17 39 GLY B O 1
ATOM 1858 N N . GLY B 1 40 ? 1.949 -47.938 6.523 1 28.75 40 GLY B N 1
ATOM 1859 C CA . GLY B 1 40 ? 0.852 -47.25 5.848 1 28.75 40 GLY B CA 1
ATOM 1860 C C . GLY B 1 40 ? 0.473 -45.938 6.492 1 28.75 40 GLY B C 1
ATOM 1861 O O . GLY B 1 40 ? -0.606 -45.812 7.07 1 28.75 40 GLY B O 1
ATOM 1862 N N . GLY B 1 41 ? 1.192 -45.438 7.484 1 32.19 41 GLY B N 1
ATOM 1863 C CA . GLY B 1 41 ? 0.562 -44.219 7.938 1 32.19 41 GLY B CA 1
ATOM 1864 C C . GLY B 1 41 ? -0.135 -43.438 6.824 1 32.19 41 GLY B C 1
ATOM 1865 O O . GLY B 1 41 ? 0.378 -43.375 5.707 1 32.19 41 GLY B O 1
ATOM 1866 N N . SER B 1 42 ? -1.402 -43.688 6.801 1 32.94 42 SER B N 1
ATOM 1867 C CA . SER B 1 42 ? -2.256 -42.969 5.883 1 32.94 42 SER B CA 1
ATOM 1868 C C . SER B 1 42 ? -1.688 -41.562 5.605 1 32.94 42 SER B C 1
ATOM 1870 O O . SER B 1 42 ? -1.317 -40.844 6.531 1 32.94 42 SER B O 1
ATOM 1872 N N . PRO B 1 43 ? -0.936 -41.375 4.676 1 34.16 43 PRO B N 1
ATOM 1873 C CA . PRO B 1 43 ? -0.498 -40.031 4.348 1 34.16 43 PRO B CA 1
ATOM 1874 C C . PRO B 1 43 ? -1.576 -38.969 4.613 1 34.16 43 PRO B C 1
ATOM 1876 O O . PRO B 1 43 ? -1.528 -37.875 4.051 1 34.16 43 PRO B O 1
ATOM 1879 N N . GLY B 1 44 ? -2.682 -39.344 5.309 1 34.62 44 GLY B N 1
ATOM 1880 C CA . GLY B 1 44 ? -3.627 -38.344 5.793 1 34.62 44 GLY B CA 1
ATOM 1881 C C . GLY B 1 44 ? -2.957 -37.094 6.352 1 34.62 44 GLY B C 1
ATOM 1882 O O . GLY B 1 44 ? -3.436 -36.5 7.324 1 34.62 44 GLY B O 1
ATOM 1883 N N . GLY B 1 45 ? -1.707 -37.062 6.512 1 34.81 45 GLY B N 1
ATOM 1884 C CA . GLY B 1 45 ? -0.889 -35.969 7.031 1 34.81 45 GLY B CA 1
ATOM 1885 C C . GLY B 1 45 ? -1.505 -34.594 6.812 1 34.81 45 GLY B C 1
ATOM 1886 O O . GLY B 1 45 ? -2.277 -34.406 5.871 1 34.81 45 GLY B O 1
ATOM 1887 N N . ASP B 1 46 ? -2.006 -33.969 7.82 1 37.84 46 ASP B N 1
ATOM 1888 C CA . ASP B 1 46 ? -2.357 -32.562 7.793 1 37.84 46 ASP B CA 1
ATOM 1889 C C . ASP B 1 46 ? -1.556 -31.812 6.73 1 37.84 46 ASP B C 1
ATOM 1891 O O . ASP B 1 46 ? -0.375 -31.516 6.926 1 37.84 46 ASP B O 1
ATOM 1895 N N . GLY B 1 47 ? -1.296 -32.25 5.625 1 36.72 47 GLY B N 1
ATOM 1896 C CA . GLY B 1 47 ? -0.756 -31.641 4.414 1 36.72 47 GLY B CA 1
ATOM 1897 C C . GLY B 1 47 ? -0.815 -30.125 4.418 1 36.72 47 GLY B C 1
ATOM 1898 O O . GLY B 1 47 ? -1.773 -29.531 3.914 1 36.72 47 GLY B O 1
ATOM 1899 N N . VAL B 1 48 ? -0.461 -29.547 5.566 1 42.12 48 VAL B N 1
ATOM 1900 C CA . VAL B 1 48 ? -0.178 -28.125 5.469 1 42.12 48 VAL B CA 1
ATOM 1901 C C . VAL B 1 48 ? 0.345 -27.797 4.07 1 42.12 48 VAL B C 1
ATOM 1903 O O . VAL B 1 48 ? 1.318 -28.391 3.609 1 42.12 48 VAL B O 1
ATOM 1906 N N . ASN B 1 49 ? -0.553 -27.688 3.145 1 48.81 49 ASN B N 1
ATOM 1907 C CA . ASN B 1 49 ? -0.208 -27.219 1.805 1 48.81 49 ASN B CA 1
ATOM 1908 C C . ASN B 1 49 ? 0.928 -26.203 1.839 1 48.81 49 ASN B C 1
ATOM 1910 O O . ASN B 1 49 ? 0.696 -25.016 2.072 1 48.81 49 ASN B O 1
ATOM 1914 N N . TYR B 1 50 ? 2.15 -26.719 2.053 1 53.25 50 TYR B N 1
ATOM 1915 C CA . TYR B 1 50 ? 3.389 -25.938 2.041 1 53.25 50 TYR B CA 1
ATOM 1916 C C . TYR B 1 50 ? 3.314 -24.812 1.02 1 53.25 50 TYR B C 1
ATOM 1918 O O . TYR B 1 50 ? 3.791 -23.703 1.275 1 53.25 50 TYR B O 1
ATOM 1926 N N . ALA B 1 51 ? 2.664 -25.156 -0.048 1 56.28 51 ALA B N 1
ATOM 1927 C CA . ALA B 1 51 ? 2.545 -24.125 -1.071 1 56.28 51 ALA B CA 1
ATOM 1928 C C . ALA B 1 51 ? 1.671 -22.969 -0.586 1 56.28 51 ALA B C 1
ATOM 1930 O O . ALA B 1 51 ? 2.004 -21.797 -0.791 1 56.28 51 ALA B O 1
ATOM 1931 N N . ALA B 1 52 ? 0.578 -23.344 0.083 1 60.12 52 ALA B N 1
ATOM 1932 C CA . ALA B 1 52 ? -0.328 -22.344 0.626 1 60.12 52 ALA B CA 1
ATOM 1933 C C . ALA B 1 52 ? 0.338 -21.562 1.752 1 60.12 52 ALA B C 1
ATOM 1935 O O . ALA B 1 52 ? 0.18 -20.344 1.843 1 60.12 52 ALA B O 1
ATOM 1936 N N . ARG B 1 53 ? 1.1 -22.281 2.568 1 62.12 53 ARG B N 1
ATOM 1937 C CA . ARG B 1 53 ? 1.812 -21.641 3.662 1 62.12 53 ARG B CA 1
ATOM 1938 C C . ARG B 1 53 ? 2.889 -20.688 3.133 1 62.12 53 ARG B C 1
ATOM 1940 O O . ARG B 1 53 ? 3.064 -19.594 3.648 1 62.12 53 ARG B O 1
ATOM 1947 N N . ALA B 1 54 ? 3.562 -21.172 2.166 1 62.59 54 ALA B N 1
ATOM 1948 C CA . ALA B 1 54 ? 4.605 -20.344 1.559 1 62.59 54 ALA B CA 1
ATOM 1949 C C . ALA B 1 54 ? 4.02 -19.078 0.954 1 62.59 54 ALA B C 1
ATOM 1951 O O . ALA B 1 54 ? 4.621 -18 1.045 1 62.59 54 ALA B O 1
ATOM 1952 N N . GLN B 1 55 ? 2.838 -19.172 0.446 1 64.62 55 GLN B N 1
ATOM 1953 C CA . GLN B 1 55 ? 2.201 -18.031 -0.193 1 64.62 55 GLN B CA 1
ATOM 1954 C C . GLN B 1 55 ? 1.758 -17 0.843 1 64.62 55 GLN B C 1
ATOM 1956 O O . GLN B 1 55 ? 1.905 -15.789 0.63 1 64.62 55 GLN B O 1
ATOM 1961 N N . TRP B 1 56 ? 1.251 -17.531 1.974 1 69 56 TRP B N 1
ATOM 1962 C CA . TRP B 1 56 ? 0.782 -16.578 2.973 1 69 56 TRP B CA 1
ATOM 1963 C C . TRP B 1 56 ? 1.955 -15.914 3.689 1 69 56 TRP B C 1
ATOM 1965 O O . TRP B 1 56 ? 1.87 -14.75 4.094 1 69 56 TRP B O 1
ATOM 1975 N N . LEU B 1 57 ? 3.057 -16.688 3.85 1 67.38 57 LEU B N 1
ATOM 1976 C CA . LEU B 1 57 ? 4.246 -16.125 4.484 1 67.38 57 LEU B CA 1
ATOM 1977 C C . LEU B 1 57 ? 4.867 -15.039 3.613 1 67.38 57 LEU B C 1
ATOM 1979 O O . LEU B 1 57 ? 5.277 -13.992 4.121 1 67.38 57 LEU B O 1
ATOM 1983 N N . ARG B 1 58 ? 4.844 -15.344 2.367 1 67.38 58 ARG B N 1
ATOM 1984 C CA . ARG B 1 58 ? 5.348 -14.328 1.443 1 67.38 58 ARG B CA 1
ATOM 1985 C C . ARG B 1 58 ? 4.469 -13.086 1.47 1 67.38 58 ARG B C 1
ATOM 1987 O O . ARG B 1 58 ? 4.977 -11.961 1.491 1 67.38 58 ARG B O 1
ATOM 1994 N N . ALA B 1 59 ? 3.203 -13.312 1.529 1 71.19 59 ALA B N 1
ATOM 1995 C CA . ALA B 1 59 ? 2.246 -12.211 1.583 1 71.19 59 ALA B CA 1
ATOM 1996 C C . ALA B 1 59 ? 2.395 -11.414 2.879 1 71.19 59 ALA B C 1
ATOM 1998 O O . ALA B 1 59 ? 2.303 -10.188 2.875 1 71.19 59 ALA B O 1
ATOM 1999 N N . ALA B 1 60 ? 2.746 -12.125 3.924 1 78.19 60 ALA B N 1
ATOM 2000 C CA . ALA B 1 60 ? 2.896 -11.484 5.227 1 78.19 60 ALA B CA 1
ATOM 2001 C C . ALA B 1 60 ? 4.16 -10.633 5.277 1 78.19 60 ALA B C 1
ATOM 2003 O O . ALA B 1 60 ? 4.137 -9.508 5.773 1 78.19 60 ALA B O 1
ATOM 2004 N N . VAL B 1 61 ? 5.215 -11.117 4.785 1 77.62 61 VAL B N 1
ATOM 2005 C CA . VAL B 1 61 ? 6.488 -10.398 4.812 1 77.62 61 VAL B CA 1
ATOM 2006 C C . VAL B 1 61 ? 6.414 -9.172 3.91 1 77.62 61 VAL B C 1
ATOM 2008 O O . VAL B 1 61 ? 6.875 -8.094 4.285 1 77.62 61 VAL B O 1
ATOM 2011 N N . LEU B 1 62 ? 5.754 -9.391 2.779 1 78.25 62 LEU B N 1
ATOM 2012 C CA . LEU B 1 62 ? 5.598 -8.273 1.855 1 78.25 62 LEU B CA 1
ATOM 2013 C C . LEU B 1 62 ? 4.684 -7.207 2.445 1 78.25 62 LEU B C 1
ATOM 2015 O O . LEU B 1 62 ? 4.953 -6.012 2.316 1 78.25 62 LEU B O 1
ATOM 2019 N N . GLY B 1 63 ? 3.676 -7.691 3.078 1 87.69 63 GLY B N 1
ATOM 2020 C CA . GLY B 1 63 ? 2.76 -6.766 3.723 1 87.69 63 GLY B CA 1
ATOM 2021 C C . GLY B 1 63 ? 3.402 -5.977 4.848 1 87.69 63 GLY B C 1
ATOM 2022 O O . GLY B 1 63 ? 3.189 -4.766 4.965 1 87.69 63 GLY B O 1
ATOM 2023 N N . ALA B 1 64 ? 4.172 -6.684 5.613 1 92.56 64 ALA B N 1
ATOM 2024 C CA . ALA B 1 64 ? 4.844 -6.027 6.734 1 92.56 64 ALA B CA 1
ATOM 2025 C C . ALA B 1 64 ? 5.852 -4.996 6.234 1 92.56 64 ALA B C 1
ATOM 2027 O O . ALA B 1 64 ? 5.938 -3.889 6.773 1 92.56 64 ALA B O 1
ATOM 2028 N N . ASN B 1 65 ? 6.582 -5.355 5.266 1 91.81 65 ASN B N 1
ATOM 2029 C CA . ASN B 1 65 ? 7.535 -4.43 4.668 1 91.81 65 ASN B CA 1
ATOM 2030 C C . ASN B 1 65 ? 6.836 -3.213 4.07 1 91.81 65 ASN B C 1
ATOM 2032 O O . ASN B 1 65 ? 7.285 -2.08 4.262 1 91.81 65 ASN B O 1
ATOM 2036 N N . ASP B 1 66 ? 5.812 -3.471 3.438 1 93.81 66 ASP B N 1
ATOM 2037 C CA . ASP B 1 66 ? 5.051 -2.389 2.818 1 93.81 66 ASP B CA 1
ATOM 2038 C C . ASP B 1 66 ? 4.492 -1.438 3.871 1 93.81 66 ASP B C 1
ATOM 2040 O O . ASP B 1 66 ? 4.559 -0.217 3.711 1 93.81 66 ASP B O 1
ATOM 2044 N N . GLY B 1 67 ? 3.891 -2.027 4.883 1 96.81 67 GLY B N 1
ATOM 2045 C CA . GLY B 1 67 ? 3.377 -1.201 5.961 1 96.81 67 GLY B CA 1
ATOM 2046 C C . GLY B 1 67 ? 4.441 -0.335 6.609 1 96.81 67 GLY B C 1
ATOM 2047 O O . GLY B 1 67 ? 4.215 0.85 6.867 1 96.81 67 GLY B O 1
ATOM 2048 N N . LEU B 1 68 ? 5.574 -0.903 6.828 1 97.56 68 LEU B N 1
ATOM 2049 C CA . LEU B 1 68 ? 6.684 -0.193 7.457 1 97.56 68 LEU B CA 1
ATOM 2050 C C . LEU B 1 68 ? 7.156 0.959 6.578 1 97.56 68 LEU B C 1
ATOM 2052 O O . LEU B 1 68 ? 7.246 2.1 7.039 1 97.56 68 LEU B O 1
ATOM 2056 N N . VAL B 1 69 ? 7.398 0.694 5.332 1 97.31 69 VAL B N 1
ATOM 2057 C CA . VAL B 1 69 ? 7.961 1.68 4.414 1 97.31 69 VAL B CA 1
ATOM 2058 C C . VAL B 1 69 ? 6.945 2.791 4.16 1 97.31 69 VAL B C 1
ATOM 2060 O O . VAL B 1 69 ? 7.293 3.975 4.172 1 97.31 69 VAL B O 1
ATOM 2063 N N . SER B 1 70 ? 5.73 2.434 3.951 1 97.75 70 SER B N 1
ATOM 2064 C CA . SER B 1 70 ? 4.707 3.42 3.613 1 97.75 70 SER B CA 1
ATOM 2065 C C . SER B 1 70 ? 4.449 4.371 4.777 1 97.75 70 SER B C 1
ATOM 2067 O O . SER B 1 70 ? 4.441 5.59 4.598 1 97.75 70 SER B O 1
ATOM 2069 N N . VAL B 1 71 ? 4.246 3.799 5.957 1 98.12 71 VAL B N 1
ATOM 2070 C CA . VAL B 1 71 ? 3.902 4.621 7.109 1 98.12 71 VAL B CA 1
ATOM 2071 C C . VAL B 1 71 ? 5.105 5.469 7.52 1 98.12 71 VAL B C 1
ATOM 2073 O O . VAL B 1 71 ? 4.965 6.652 7.824 1 98.12 71 VAL B O 1
ATOM 2076 N N . ALA B 1 72 ? 6.285 4.867 7.508 1 98.38 72 ALA B N 1
ATOM 2077 C CA . ALA B 1 72 ? 7.488 5.625 7.828 1 98.38 72 ALA B CA 1
ATOM 2078 C C . ALA B 1 72 ? 7.68 6.789 6.855 1 98.38 72 ALA B C 1
ATOM 2080 O O . ALA B 1 72 ? 7.922 7.922 7.277 1 98.38 72 ALA B O 1
ATOM 2081 N N . SER B 1 73 ? 7.609 6.492 5.613 1 98.38 73 SER B N 1
ATOM 2082 C CA . SER B 1 73 ? 7.797 7.516 4.59 1 98.38 73 SER B CA 1
ATOM 2083 C C . SER B 1 73 ? 6.727 8.602 4.691 1 98.38 73 SER B C 1
ATOM 2085 O O . SER B 1 73 ? 7.016 9.781 4.508 1 98.38 73 SER B O 1
ATOM 2087 N N . LEU B 1 74 ? 5.543 8.172 4.961 1 97.56 74 LEU B N 1
ATOM 2088 C CA . LEU B 1 74 ? 4.434 9.109 5.105 1 97.56 74 LEU B CA 1
ATOM 2089 C C . LEU B 1 74 ? 4.676 10.062 6.277 1 97.56 74 LEU B C 1
ATOM 2091 O O . LEU B 1 74 ? 4.527 11.281 6.137 1 97.56 74 LEU B O 1
ATOM 2095 N N . MET B 1 75 ? 5.016 9.5 7.375 1 97.25 75 MET B N 1
ATOM 2096 C CA . MET B 1 75 ? 5.266 10.305 8.562 1 97.25 75 MET B CA 1
ATOM 2097 C C . MET B 1 75 ? 6.414 11.281 8.328 1 97.25 75 MET B C 1
ATOM 2099 O O . MET B 1 75 ? 6.309 12.461 8.656 1 97.25 75 MET B O 1
ATOM 2103 N N . ILE B 1 76 ? 7.492 10.781 7.754 1 96.94 76 ILE B N 1
ATOM 2104 C CA . ILE B 1 76 ? 8.656 11.617 7.477 1 96.94 76 ILE B CA 1
ATOM 2105 C C . ILE B 1 76 ? 8.289 12.688 6.453 1 96.94 76 ILE B C 1
ATOM 2107 O O . ILE B 1 76 ? 8.734 13.836 6.562 1 96.94 76 ILE B O 1
ATOM 2111 N N . GLY B 1 77 ? 7.535 12.367 5.473 1 96.5 77 GLY B N 1
ATOM 2112 C CA . GLY B 1 77 ? 7.09 13.328 4.473 1 96.5 77 GLY B CA 1
ATOM 2113 C C . GLY B 1 77 ? 6.242 14.445 5.055 1 96.5 77 GLY B C 1
ATOM 2114 O O . GLY B 1 77 ? 6.496 15.617 4.797 1 96.5 77 GLY B O 1
ATOM 2115 N N . VAL B 1 78 ? 5.227 14.086 5.816 1 95.19 78 VAL B N 1
ATOM 2116 C CA . VAL B 1 78 ? 4.363 15.086 6.445 1 95.19 78 VAL B CA 1
ATOM 2117 C C . VAL B 1 78 ? 5.184 15.945 7.406 1 95.19 78 VAL B C 1
ATOM 2119 O O . VAL B 1 78 ? 4.973 17.156 7.5 1 95.19 78 VAL B O 1
ATOM 2122 N N . GLY B 1 79 ? 6.117 15.312 8.062 1 94.31 79 GLY B N 1
ATOM 2123 C CA . GLY B 1 79 ? 7 16.047 8.961 1 94.31 79 GLY B CA 1
ATOM 2124 C C . GLY B 1 79 ? 7.855 17.078 8.25 1 94.31 79 GLY B C 1
ATOM 2125 O O . GLY B 1 79 ? 8.352 18.016 8.883 1 94.31 79 GLY B O 1
ATOM 2126 N N . ALA B 1 80 ? 8.062 16.891 7.02 1 94.81 80 ALA B N 1
ATOM 2127 C CA . ALA B 1 80 ? 8.867 17.828 6.242 1 94.81 80 ALA B CA 1
ATOM 2128 C C . ALA B 1 80 ? 8.156 19.172 6.078 1 94.81 80 ALA B C 1
ATOM 2130 O O . ALA B 1 80 ? 8.797 20.203 5.875 1 94.81 80 ALA B O 1
ATOM 2131 N N . VAL B 1 81 ? 6.84 19.188 6.207 1 93.38 81 VAL B N 1
ATOM 2132 C CA . VAL B 1 81 ? 6.082 20.422 5.957 1 93.38 81 VAL B CA 1
ATOM 2133 C C . VAL B 1 81 ? 5.402 20.875 7.246 1 93.38 81 VAL B C 1
ATOM 2135 O O . VAL B 1 81 ? 5.012 22.031 7.363 1 93.38 81 VAL B O 1
ATOM 2138 N N . ASN B 1 82 ? 5.172 19.984 8.102 1 91.75 82 ASN B N 1
ATOM 2139 C CA . ASN B 1 82 ? 4.547 20.281 9.383 1 91.75 82 ASN B CA 1
ATOM 2140 C C . ASN B 1 82 ? 5.273 19.578 10.531 1 91.75 82 ASN B C 1
ATOM 2142 O O . ASN B 1 82 ? 5.141 18.359 10.703 1 91.75 82 ASN B O 1
ATOM 2146 N N . GLU B 1 83 ? 5.914 20.359 11.359 1 91.38 83 GLU B N 1
ATOM 2147 C CA . GLU B 1 83 ? 6.785 19.797 12.391 1 91.38 83 GLU B CA 1
ATOM 2148 C C . GLU B 1 83 ? 5.992 19.422 13.633 1 91.38 83 GLU B C 1
ATOM 2150 O O . GLU B 1 83 ? 6.551 18.875 14.594 1 91.38 83 GLU B O 1
ATOM 2155 N N . SER B 1 84 ? 4.707 19.578 13.57 1 91.38 84 SER B N 1
ATOM 2156 C CA . SER B 1 84 ? 3.893 19.25 14.742 1 91.38 84 SER B CA 1
ATOM 2157 C C . SER B 1 84 ? 3.789 17.75 14.945 1 91.38 84 SER B C 1
ATOM 2159 O O . SER B 1 84 ? 3.674 16.984 13.984 1 91.38 84 SER B O 1
ATOM 2161 N N . ARG B 1 85 ? 3.855 17.328 16.203 1 92.25 85 ARG B N 1
ATOM 2162 C CA . ARG B 1 85 ? 3.703 15.93 16.594 1 92.25 85 ARG B CA 1
ATOM 2163 C C . ARG B 1 85 ? 2.354 15.383 16.141 1 92.25 85 ARG B C 1
ATOM 2165 O O . ARG B 1 85 ? 2.27 14.258 15.641 1 92.25 85 ARG B O 1
ATOM 2172 N N . ARG B 1 86 ? 1.332 16.172 16.281 1 91.5 86 ARG B N 1
ATOM 2173 C CA . ARG B 1 86 ? -0.022 15.75 15.945 1 91.5 86 ARG B CA 1
ATOM 2174 C C . ARG B 1 86 ? -0.146 15.453 14.461 1 91.5 86 ARG B C 1
ATOM 2176 O O . ARG B 1 86 ? -0.758 14.453 14.07 1 91.5 86 ARG B O 1
ATOM 2183 N N . ALA B 1 87 ? 0.433 16.328 13.641 1 91.31 87 ALA B N 1
ATOM 2184 C CA . ALA B 1 87 ? 0.35 16.141 12.195 1 91.31 87 ALA B CA 1
ATOM 2185 C C . ALA B 1 87 ? 1.018 14.828 11.773 1 91.31 87 ALA B C 1
ATOM 2187 O O . ALA B 1 87 ? 0.469 14.078 10.969 1 91.31 87 ALA B O 1
ATOM 2188 N N . MET B 1 88 ? 2.152 14.555 12.32 1 93.56 88 MET B N 1
ATOM 2189 C CA . MET B 1 88 ? 2.883 13.344 11.977 1 93.56 88 MET B CA 1
ATOM 2190 C C . MET B 1 88 ? 2.15 12.102 12.484 1 93.56 88 MET B C 1
ATOM 2192 O O . MET B 1 88 ? 2.037 11.102 11.773 1 93.56 88 MET B O 1
ATOM 2196 N N . LEU B 1 89 ? 1.603 12.172 13.664 1 93.94 89 LEU B N 1
ATOM 2197 C CA . LEU B 1 89 ? 0.934 11.023 14.258 1 93.94 89 LEU B CA 1
ATOM 2198 C C . LEU B 1 89 ? -0.4 10.75 13.57 1 93.94 89 LEU B C 1
ATOM 2200 O O . LEU B 1 89 ? -0.745 9.602 13.305 1 93.94 89 LEU B O 1
ATOM 2204 N N . VAL B 1 90 ? -1.144 11.82 13.281 1 94 90 VAL B N 1
ATOM 2205 C CA . VAL B 1 90 ? -2.422 11.672 12.594 1 94 90 VAL B CA 1
ATOM 2206 C C . VAL B 1 90 ? -2.195 11.07 11.211 1 94 90 VAL B C 1
ATOM 2208 O O . VAL B 1 90 ? -2.914 10.156 10.797 1 94 90 VAL B O 1
ATOM 2211 N N . SER B 1 91 ? -1.194 11.57 10.523 1 95 91 SER B N 1
ATOM 2212 C CA . SER B 1 91 ? -0.893 11.023 9.211 1 95 91 SER B CA 1
ATOM 2213 C C . SER B 1 91 ? -0.462 9.562 9.305 1 95 91 SER B C 1
ATOM 2215 O O . SER B 1 91 ? -0.821 8.75 8.453 1 95 91 SER B O 1
ATOM 2217 N N . GLY B 1 92 ? 0.324 9.234 10.328 1 96.56 92 GLY B N 1
ATOM 2218 C CA . GLY B 1 92 ? 0.76 7.863 10.531 1 96.56 92 GLY B CA 1
ATOM 2219 C C . GLY B 1 92 ? -0.385 6.906 10.805 1 96.56 92 GLY B C 1
ATOM 2220 O O . GLY B 1 92 ? -0.45 5.824 10.219 1 96.56 92 GLY B O 1
ATOM 2221 N N . VAL B 1 93 ? -1.291 7.301 11.648 1 96.88 93 VAL B N 1
ATOM 2222 C CA . VAL B 1 93 ? -2.445 6.469 11.977 1 96.88 93 VAL B CA 1
ATOM 2223 C C . VAL B 1 93 ? -3.344 6.332 10.75 1 96.88 93 VAL B C 1
ATOM 2225 O O . VAL B 1 93 ? -3.816 5.238 10.438 1 96.88 93 VAL B O 1
ATOM 2228 N N . ALA B 1 94 ? -3.592 7.445 10.102 1 97.31 94 ALA B N 1
ATOM 2229 C CA . ALA B 1 94 ? -4.387 7.422 8.875 1 97.31 94 ALA B CA 1
ATOM 2230 C C . ALA B 1 94 ? -3.766 6.496 7.836 1 97.31 94 ALA B C 1
ATOM 2232 O O . ALA B 1 94 ? -4.469 5.711 7.195 1 97.31 94 ALA B O 1
ATOM 2233 N N . GLY B 1 95 ? -2.459 6.633 7.652 1 97.56 95 GLY B N 1
ATOM 2234 C CA . GLY B 1 95 ? -1.748 5.773 6.719 1 97.56 95 GLY B CA 1
ATOM 2235 C C . GLY B 1 95 ? -1.809 4.305 7.094 1 97.56 95 GLY B C 1
ATOM 2236 O O . GLY B 1 95 ? -1.939 3.441 6.223 1 97.56 95 GLY B O 1
ATOM 2237 N N . LEU B 1 96 ? -1.701 4.031 8.344 1 97.75 96 LEU B N 1
ATOM 2238 C CA . LEU B 1 96 ? -1.747 2.654 8.82 1 97.75 96 LEU B CA 1
ATOM 2239 C C . LEU B 1 96 ? -3.111 2.029 8.547 1 97.75 96 LEU B C 1
ATOM 2241 O O . LEU B 1 96 ? -3.195 0.941 7.973 1 97.75 96 LEU B O 1
ATOM 2245 N N . VAL B 1 97 ? -4.16 2.686 8.914 1 97.81 97 VAL B N 1
ATOM 2246 C CA . VAL B 1 97 ? -5.512 2.145 8.781 1 97.81 97 VAL B CA 1
ATOM 2247 C C . VAL B 1 97 ? -5.891 2.062 7.305 1 97.81 97 VAL B C 1
ATOM 2249 O O . VAL B 1 97 ? -6.363 1.022 6.836 1 97.81 97 VAL B O 1
ATOM 2252 N N . SER B 1 98 ? -5.684 3.203 6.594 1 97.75 98 SER B N 1
ATOM 2253 C CA . SER B 1 98 ? -6.031 3.213 5.176 1 97.75 98 SER B CA 1
ATOM 2254 C C . SER B 1 98 ? -5.23 2.17 4.402 1 97.75 98 SER B C 1
ATOM 2256 O O . SER B 1 98 ? -5.773 1.478 3.541 1 97.75 98 SER B O 1
ATOM 2258 N N . GLY B 1 99 ? -3.918 2.074 4.723 1 96.44 99 GLY B N 1
ATOM 2259 C CA . GLY B 1 99 ? -3.068 1.102 4.059 1 96.44 99 GLY B CA 1
ATOM 2260 C C . GLY B 1 99 ? -3.453 -0.334 4.359 1 96.44 99 GLY B C 1
ATOM 2261 O O . GLY B 1 99 ? -3.475 -1.179 3.463 1 96.44 99 GLY B O 1
ATOM 2262 N N . ALA B 1 100 ? -3.686 -0.615 5.582 1 96.88 100 ALA B N 1
ATOM 2263 C CA . ALA B 1 100 ? -4.102 -1.959 5.973 1 96.88 100 ALA B CA 1
ATOM 2264 C C . ALA B 1 100 ? -5.402 -2.354 5.281 1 96.88 100 ALA B C 1
ATOM 2266 O O . ALA B 1 100 ? -5.531 -3.473 4.777 1 96.88 100 ALA B O 1
ATOM 2267 N N . CYS B 1 101 ? -6.34 -1.48 5.281 1 96.25 101 CYS B N 1
ATOM 2268 C CA . CYS B 1 101 ? -7.617 -1.754 4.637 1 96.25 101 CYS B CA 1
ATOM 2269 C C . CYS B 1 101 ? -7.438 -1.94 3.133 1 96.25 101 CYS B C 1
ATOM 2271 O O . CYS B 1 101 ? -8.031 -2.844 2.541 1 96.25 101 CYS B O 1
ATOM 2273 N N . SER B 1 102 ? -6.66 -1.078 2.504 1 95.12 102 SER B N 1
ATOM 2274 C CA . SER B 1 102 ? -6.414 -1.189 1.069 1 95.12 102 SER B CA 1
ATOM 2275 C C . SER B 1 102 ? -5.734 -2.51 0.726 1 95.12 102 SER B C 1
ATOM 2277 O O . SER B 1 102 ? -6.055 -3.133 -0.29 1 95.12 102 SER B O 1
ATOM 2279 N N . MET B 1 103 ? -4.789 -2.873 1.621 1 92.56 103 MET B N 1
ATOM 2280 C CA . MET B 1 103 ? -4.109 -4.148 1.411 1 92.56 103 MET B CA 1
ATOM 2281 C C . MET B 1 103 ? -5.086 -5.312 1.53 1 92.56 103 MET B C 1
ATOM 2283 O O . MET B 1 103 ? -5.027 -6.262 0.747 1 92.56 103 MET B O 1
ATOM 2287 N N . ALA B 1 104 ? -5.918 -5.262 2.461 1 92.88 104 ALA B N 1
ATOM 2288 C CA . ALA B 1 104 ? -6.922 -6.301 2.656 1 92.88 104 ALA B CA 1
ATOM 2289 C C . ALA B 1 104 ? -7.824 -6.43 1.432 1 92.88 104 ALA B C 1
ATOM 2291 O O . ALA B 1 104 ? -8.039 -7.531 0.924 1 92.88 104 ALA B O 1
ATOM 2292 N N . ILE B 1 105 ? -8.289 -5.383 0.988 1 89.56 105 ILE B N 1
ATOM 2293 C CA . ILE B 1 105 ? -9.203 -5.371 -0.148 1 89.56 105 ILE B CA 1
ATOM 2294 C C . ILE B 1 105 ? -8.469 -5.844 -1.403 1 89.56 105 ILE B C 1
ATOM 2296 O O . ILE B 1 105 ? -9.008 -6.637 -2.18 1 89.56 105 ILE B O 1
ATOM 2300 N N . GLY B 1 106 ? -7.301 -5.301 -1.641 1 86.06 106 GLY B N 1
ATOM 2301 C CA . GLY B 1 106 ? -6.516 -5.73 -2.787 1 86.06 106 GLY B CA 1
ATOM 2302 C C . GLY B 1 106 ? -6.242 -7.223 -2.797 1 86.06 106 GLY B C 1
ATOM 2303 O O . GLY B 1 106 ? -6.402 -7.883 -3.824 1 86.06 106 GLY B O 1
ATOM 2304 N N . GLU B 1 107 ? -5.812 -7.707 -1.683 1 84.88 107 GLU B N 1
ATOM 2305 C CA . GLU B 1 107 ? -5.527 -9.133 -1.575 1 84.88 107 GLU B CA 1
ATOM 2306 C C . GLU B 1 107 ? -6.801 -9.961 -1.734 1 84.88 107 GLU B C 1
ATOM 2308 O O . GLU B 1 107 ? -6.781 -11.031 -2.348 1 84.88 107 GLU B O 1
ATOM 2313 N N . TYR B 1 108 ? -7.848 -9.523 -1.217 1 86.38 108 TYR B N 1
ATOM 2314 C CA . TYR B 1 108 ? -9.125 -10.219 -1.333 1 86.38 108 TYR B CA 1
ATOM 2315 C C . TYR B 1 108 ? -9.539 -10.359 -2.793 1 86.38 108 TYR B C 1
ATOM 2317 O O . TYR B 1 108 ? -9.883 -11.453 -3.244 1 86.38 108 TYR B O 1
ATOM 2325 N N . VAL B 1 109 ? -9.508 -9.359 -3.447 1 82.5 109 VAL B N 1
ATOM 2326 C CA . VAL B 1 109 ? -9.93 -9.352 -4.844 1 82.5 109 VAL B CA 1
ATOM 2327 C C . VAL B 1 109 ? -8.969 -10.203 -5.676 1 82.5 109 VAL B C 1
ATOM 2329 O O . VAL B 1 109 ? -9.398 -10.945 -6.562 1 82.5 109 VAL B O 1
ATOM 2332 N N . SER B 1 110 ? -7.656 -10.078 -5.426 1 79.56 110 SER B N 1
ATOM 2333 C CA . SER B 1 110 ? -6.656 -10.828 -6.176 1 79.56 110 SER B CA 1
ATOM 2334 C C . SER B 1 110 ? -6.82 -12.328 -5.965 1 79.56 110 SER B C 1
ATOM 2336 O O . SER B 1 110 ? -6.801 -13.102 -6.926 1 79.56 110 SER B O 1
ATOM 2338 N N . VAL B 1 111 ? -6.93 -12.719 -4.742 1 80.38 111 VAL B N 1
ATOM 2339 C CA . VAL B 1 111 ? -7.016 -14.133 -4.414 1 80.38 111 VAL B CA 1
ATOM 2340 C C . VAL B 1 111 ? -8.383 -14.68 -4.832 1 80.38 111 VAL B C 1
ATOM 2342 O O . VAL B 1 111 ? -8.5 -15.844 -5.23 1 80.38 111 VAL B O 1
ATOM 2345 N N . TYR B 1 112 ? -9.336 -13.867 -4.77 1 81.94 112 TYR B N 1
ATOM 2346 C CA . TYR B 1 112 ? -10.656 -14.305 -5.199 1 81.94 112 TYR B CA 1
ATOM 2347 C C . TYR B 1 112 ? -10.672 -14.602 -6.691 1 81.94 112 TYR B C 1
ATOM 2349 O O . TYR B 1 112 ? -11.328 -15.547 -7.137 1 81.94 112 TYR B O 1
ATOM 2357 N N . ALA B 1 113 ? -10.039 -13.773 -7.449 1 74.75 113 ALA B N 1
ATOM 2358 C CA . ALA B 1 113 ? -9.906 -14.039 -8.883 1 74.75 113 ALA B CA 1
ATOM 2359 C C . ALA B 1 113 ? -9.234 -15.391 -9.125 1 74.75 113 ALA B C 1
ATOM 2361 O O . ALA B 1 113 ? -9.648 -16.141 -10.016 1 74.75 113 ALA B O 1
ATOM 2362 N N . GLN B 1 114 ? -8.25 -15.633 -8.32 1 72.44 114 GLN B N 1
ATOM 2363 C CA . GLN B 1 114 ? -7.59 -16.938 -8.422 1 72.44 114 GLN B CA 1
ATOM 2364 C C . GLN B 1 114 ? -8.531 -18.062 -8 1 72.44 114 GLN B C 1
ATOM 2366 O O . GLN B 1 114 ? -8.516 -19.141 -8.594 1 72.44 114 GLN B O 1
ATOM 2371 N N . TYR B 1 115 ? -9.195 -17.812 -6.902 1 77.69 115 TYR B N 1
ATOM 2372 C CA . TYR B 1 115 ? -10.188 -18.766 -6.422 1 77.69 115 TYR B CA 1
ATOM 2373 C C . TYR B 1 115 ? -11.195 -19.094 -7.516 1 77.69 115 TYR B C 1
ATOM 2375 O O . TYR B 1 115 ? -11.516 -20.266 -7.742 1 77.69 115 TYR B O 1
ATOM 2383 N N . ASP B 1 116 ? -11.695 -18.188 -8.242 1 75.69 116 ASP B N 1
ATOM 2384 C CA . ASP B 1 116 ? -12.664 -18.375 -9.312 1 75.69 116 ASP B CA 1
ATOM 2385 C C . ASP B 1 116 ? -12.07 -19.203 -10.445 1 75.69 116 ASP B C 1
ATOM 2387 O O . ASP B 1 116 ? -12.75 -20.062 -11.023 1 75.69 116 ASP B O 1
ATOM 2391 N N . ILE B 1 117 ? -10.852 -18.953 -10.758 1 71.88 117 ILE B N 1
ATOM 2392 C CA . ILE B 1 117 ? -10.164 -19.672 -11.82 1 71.88 117 ILE B CA 1
ATOM 2393 C C . ILE B 1 117 ? -10.016 -21.141 -11.438 1 71.88 117 ILE B C 1
ATOM 2395 O O . ILE B 1 117 ? -10.266 -22.031 -12.258 1 71.88 117 ILE B O 1
ATOM 2399 N N . GLU B 1 118 ? -9.617 -21.312 -10.227 1 75.12 118 GLU B N 1
ATOM 2400 C CA . GLU B 1 118 ? -9.406 -22.672 -9.773 1 75.12 118 GLU B CA 1
ATOM 2401 C C . GLU B 1 118 ? -10.719 -23.453 -9.719 1 75.12 118 GLU B C 1
ATOM 2403 O O . GLU B 1 118 ? -10.773 -24.625 -10.078 1 75.12 118 GLU B O 1
ATOM 2408 N N . VAL B 1 119 ? -11.68 -22.859 -9.297 1 76.81 119 VAL B N 1
ATOM 2409 C CA . VAL B 1 119 ? -12.992 -23.484 -9.227 1 76.81 119 VAL B CA 1
ATOM 2410 C C . VAL B 1 119 ? -13.484 -23.812 -10.633 1 76.81 119 VAL B C 1
ATOM 2412 O O . VAL B 1 119 ? -14.047 -24.891 -10.867 1 76.81 119 VAL B O 1
ATOM 2415 N N . ALA B 1 120 ? -13.312 -22.938 -11.5 1 73.81 120 ALA B N 1
ATOM 2416 C CA . ALA B 1 120 ? -13.695 -23.172 -12.883 1 73.81 120 ALA B CA 1
ATOM 2417 C C . ALA B 1 120 ? -12.945 -24.359 -13.469 1 73.81 120 ALA B C 1
ATOM 2419 O O . ALA B 1 120 ? -13.508 -25.156 -14.234 1 73.81 120 ALA B O 1
ATOM 2420 N N . GLN B 1 121 ? -11.711 -24.375 -13.164 1 73.81 121 GLN B N 1
ATOM 2421 C CA . GLN B 1 121 ? -10.898 -25.484 -13.633 1 73.81 121 GLN B CA 1
ATOM 2422 C C . GLN B 1 121 ? -11.398 -26.812 -13.055 1 73.81 121 GLN B C 1
ATOM 2424 O O . GLN B 1 121 ? -11.422 -27.828 -13.75 1 73.81 121 GLN B O 1
ATOM 2429 N N . ILE B 1 122 ? -11.648 -26.766 -11.836 1 74.62 122 ILE B N 1
ATOM 2430 C CA . ILE B 1 122 ? -12.164 -27.953 -11.172 1 74.62 122 ILE B CA 1
ATOM 2431 C C . ILE B 1 122 ? -13.477 -28.375 -11.828 1 74.62 122 ILE B C 1
ATOM 2433 O O . ILE B 1 122 ? -13.703 -29.578 -12.062 1 74.62 122 ILE B O 1
ATOM 2437 N N . LYS B 1 123 ? -14.273 -27.469 -12.125 1 75.69 123 LYS B N 1
ATOM 2438 C CA . LYS B 1 123 ? -15.555 -27.766 -12.766 1 75.69 123 LYS B CA 1
ATOM 2439 C C . LYS B 1 123 ? -15.352 -28.328 -14.164 1 75.69 123 LYS B C 1
ATOM 2441 O O . LYS B 1 123 ? -16.078 -29.25 -14.578 1 75.69 123 LYS B O 1
ATOM 2446 N N . ARG B 1 124 ? -14.484 -27.797 -14.82 1 75.06 124 ARG B N 1
ATOM 2447 C CA . ARG B 1 124 ? -14.188 -28.281 -16.156 1 75.06 124 ARG B CA 1
ATOM 2448 C C . ARG B 1 124 ? -13.633 -29.703 -16.125 1 75.06 124 ARG B C 1
ATOM 2450 O O . ARG B 1 124 ? -13.969 -30.531 -16.984 1 75.06 124 ARG B O 1
ATOM 2457 N N . THR B 1 125 ? -12.711 -29.828 -15.273 1 71.38 125 THR B N 1
ATOM 2458 C CA . THR B 1 125 ? -12.141 -31.156 -15.133 1 71.38 125 THR B CA 1
ATOM 2459 C C . THR B 1 125 ? -13.211 -32.156 -14.734 1 71.38 125 THR B C 1
ATOM 2461 O O . THR B 1 125 ? -13.203 -33.312 -15.203 1 71.38 125 THR B O 1
ATOM 2464 N N . ARG B 1 126 ? -14.047 -31.734 -13.891 1 70.62 126 ARG B N 1
ATOM 2465 C CA . ARG B 1 126 ? -15.117 -32.594 -13.445 1 70.62 126 ARG B CA 1
ATOM 2466 C C . ARG B 1 126 ? -16.078 -32.938 -14.586 1 70.62 126 ARG B C 1
ATOM 2468 O O . ARG B 1 126 ? -16.609 -34.031 -14.664 1 70.62 126 ARG B O 1
ATOM 2475 N N . ARG B 1 127 ? -16.312 -32.031 -15.32 1 67.12 127 ARG B N 1
ATOM 2476 C CA . ARG B 1 127 ? -17.188 -32.25 -16.453 1 67.12 127 ARG B CA 1
ATOM 2477 C C . ARG B 1 127 ? -16.516 -33.156 -17.5 1 67.12 127 ARG B C 1
ATOM 2479 O O . ARG B 1 127 ? -17.188 -33.906 -18.188 1 67.12 127 ARG B O 1
ATOM 2486 N N . GLY B 1 128 ? -15.273 -32.844 -17.797 1 59.66 128 GLY B N 1
ATOM 2487 C CA . GLY B 1 128 ? -14.547 -33.719 -18.719 1 59.66 128 GLY B CA 1
ATOM 2488 C C . GLY B 1 128 ? -14.234 -35.094 -18.141 1 59.66 128 GLY B C 1
ATOM 2489 O O . GLY B 1 128 ? -13.977 -36.031 -18.891 1 59.66 128 GLY B O 1
ATOM 2490 N N . GLN B 1 129 ? -13.672 -35.188 -17.031 1 55.75 129 GLN B N 1
ATOM 2491 C CA . GLN B 1 129 ? -13.336 -36.469 -16.438 1 55.75 129 GLN B CA 1
ATOM 2492 C C . GLN B 1 129 ? -14.594 -37.219 -16.016 1 55.75 129 GLN B C 1
ATOM 2494 O O . GLN B 1 129 ? -15.188 -36.906 -14.977 1 55.75 129 GLN B O 1
ATOM 2499 N N . ASP B 1 130 ? -15.578 -37.656 -16.875 1 49.88 130 ASP B N 1
ATOM 2500 C CA . ASP B 1 130 ? -16.438 -38.75 -16.453 1 49.88 130 ASP B CA 1
ATOM 2501 C C . ASP B 1 130 ? -15.711 -39.688 -15.516 1 49.88 130 ASP B C 1
ATOM 2503 O O . ASP B 1 130 ? -16.328 -40.531 -14.859 1 49.88 130 ASP B O 1
ATOM 2507 N N . GLY B 1 131 ? -14.484 -40.406 -15.93 1 42.34 131 GLY B N 1
ATOM 2508 C CA . GLY B 1 131 ? -13.898 -41.469 -15.125 1 42.34 131 GLY B CA 1
ATOM 2509 C C . GLY B 1 131 ? -13.242 -40.969 -13.852 1 42.34 131 GLY B C 1
ATOM 2510 O O . GLY B 1 131 ? -13.797 -40.094 -13.164 1 42.34 131 GLY B O 1
ATOM 2511 N N . ASP B 1 132 ? -11.711 -41.25 -13.758 1 42.16 132 ASP B N 1
ATOM 2512 C CA . ASP B 1 132 ? -10.961 -41.312 -12.508 1 42.16 132 ASP B CA 1
ATOM 2513 C C . ASP B 1 132 ? -11.031 -40 -11.742 1 42.16 132 ASP B C 1
ATOM 2515 O O . ASP B 1 132 ? -10.977 -38.906 -12.344 1 42.16 132 ASP B O 1
ATOM 2519 N N . GLY B 1 133 ? -11.898 -39.844 -10.711 1 43.06 133 GLY B N 1
ATOM 2520 C CA . GLY B 1 133 ? -12.164 -38.969 -9.578 1 43.06 133 GLY B CA 1
ATOM 2521 C C . GLY B 1 133 ? -10.992 -38.094 -9.227 1 43.06 133 GLY B C 1
ATOM 2522 O O . GLY B 1 133 ? -10.406 -38.219 -8.148 1 43.06 133 GLY B O 1
ATOM 2523 N N . GLY B 1 134 ? -10.023 -38 -10.047 1 40.66 134 GLY B N 1
ATOM 2524 C CA . GLY B 1 134 ? -8.945 -37.219 -9.453 1 40.66 134 GLY B CA 1
ATOM 2525 C C . GLY B 1 134 ? -9.445 -36.031 -8.625 1 40.66 134 GLY B C 1
ATOM 2526 O O . GLY B 1 134 ? -10.273 -35.25 -9.094 1 40.66 134 GLY B O 1
ATOM 2527 N N . SER B 1 135 ? -9.953 -36.344 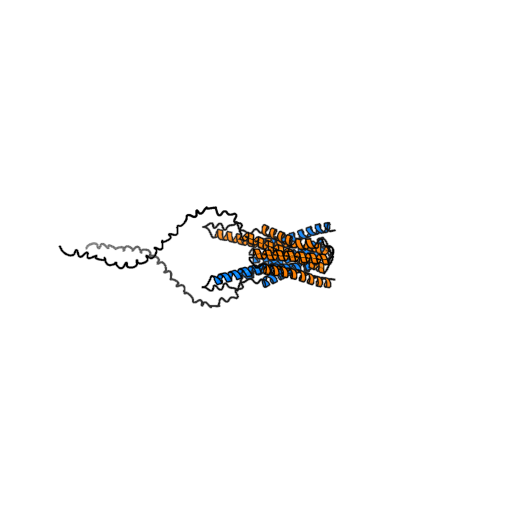-7.438 1 41.78 135 SER B N 1
ATOM 2528 C CA . SER B 1 135 ? -10.203 -35.469 -6.305 1 41.78 135 SER B CA 1
ATOM 2529 C C . SER B 1 135 ? -9.391 -34.188 -6.422 1 41.78 135 SER B C 1
ATOM 2531 O O . SER B 1 135 ? -8.234 -34.125 -6.012 1 41.78 135 SER B O 1
ATOM 2533 N N . GLY B 1 136 ? -9.234 -33.688 -7.492 1 46.94 136 GLY B N 1
ATOM 2534 C CA . GLY B 1 136 ? -8.602 -32.375 -7.465 1 46.94 136 GLY B CA 1
ATOM 2535 C C . GLY B 1 136 ? -8.758 -31.656 -6.133 1 46.94 136 GLY B C 1
ATOM 2536 O O . GLY B 1 136 ? -9.875 -31.531 -5.617 1 46.94 136 GLY B O 1
ATOM 2537 N N . ASP B 1 137 ? -7.922 -32.094 -5.227 1 47.84 137 ASP B N 1
ATOM 2538 C CA . ASP B 1 137 ? -7.832 -31.688 -3.822 1 47.84 137 ASP B CA 1
ATOM 2539 C C . ASP B 1 137 ? -8.391 -30.281 -3.607 1 47.84 137 ASP B C 1
ATOM 2541 O O . ASP B 1 137 ? -7.77 -29.297 -4.016 1 47.84 137 ASP B O 1
ATOM 2545 N N . ARG B 1 138 ? -9.773 -30.016 -3.828 1 53.28 138 ARG B N 1
ATOM 2546 C CA . ARG B 1 138 ? -10.531 -28.891 -3.311 1 53.28 138 ARG B CA 1
ATOM 2547 C C . ARG B 1 138 ? -9.852 -28.281 -2.086 1 53.28 138 ARG B C 1
ATOM 2549 O O . ARG B 1 138 ? -10.172 -27.172 -1.674 1 53.28 138 ARG B O 1
ATOM 2556 N N . SER B 1 139 ? -9.023 -29.172 -1.399 1 55.16 139 SER B N 1
ATOM 2557 C CA . SER B 1 139 ? -8.438 -28.797 -0.116 1 55.16 139 SER B CA 1
ATOM 2558 C C . SER B 1 139 ? -7.426 -27.672 -0.28 1 55.16 139 SER B C 1
ATOM 2560 O O . SER B 1 139 ? -7.074 -27 0.692 1 55.16 139 SER B O 1
ATOM 2562 N N . ASN B 1 140 ? -7.164 -27.344 -1.621 1 63.12 140 ASN B N 1
ATOM 2563 C CA . ASN B 1 140 ? -6.051 -26.406 -1.716 1 63.12 140 ASN B CA 1
ATOM 2564 C C . ASN B 1 140 ? -6.484 -25.094 -2.359 1 63.12 140 ASN B C 1
ATOM 2566 O O . ASN B 1 140 ? -5.703 -24.453 -3.07 1 63.12 140 ASN B O 1
ATOM 2570 N N . LEU B 1 141 ? -7.871 -24.859 -2.182 1 71.94 141 LEU B N 1
ATOM 2571 C CA . LEU B 1 141 ? -8.289 -23.594 -2.76 1 71.94 141 LEU B CA 1
ATOM 2572 C C . LEU B 1 141 ? -7.773 -22.422 -1.926 1 71.94 141 LEU B C 1
ATOM 2574 O O . LEU B 1 141 ? -7.711 -22.516 -0.697 1 71.94 141 LEU B O 1
ATOM 2578 N N . PRO B 1 142 ? -7.355 -21.438 -2.609 1 76.44 142 PRO B N 1
ATOM 2579 C CA . PRO B 1 142 ? -6.926 -20.25 -1.865 1 76.44 142 PRO B CA 1
ATOM 2580 C C . PRO B 1 142 ? -8.062 -19.609 -1.077 1 76.44 142 PRO B C 1
ATOM 2582 O O . PRO B 1 142 ? -9.227 -19.688 -1.479 1 76.44 142 PRO B O 1
ATOM 2585 N N . SER B 1 143 ? -7.812 -19.203 0.093 1 84.31 143 SER B N 1
ATOM 2586 C CA . SER B 1 143 ? -8.789 -18.516 0.921 1 84.31 143 SER B CA 1
ATOM 2587 C C . SER B 1 143 ? -8.594 -17 0.855 1 84.31 143 SER B C 1
ATOM 2589 O O . SER B 1 143 ? -7.742 -16.453 1.552 1 84.31 143 SER B O 1
ATOM 2591 N N . PRO B 1 144 ? -9.523 -16.328 0.085 1 85.19 144 PRO B N 1
ATOM 2592 C CA . PRO B 1 144 ? -9.383 -14.883 -0.075 1 85.19 144 PRO B CA 1
ATOM 2593 C C . PRO B 1 144 ? -9.477 -14.125 1.251 1 85.19 144 PRO B C 1
ATOM 2595 O O . PRO B 1 144 ? -8.711 -13.188 1.487 1 85.19 144 PRO B O 1
ATOM 2598 N N . THR B 1 145 ? -10.336 -14.602 2.213 1 88.44 145 THR B N 1
ATOM 2599 C CA . THR B 1 145 ? -10.539 -13.922 3.486 1 88.44 145 THR B CA 1
ATOM 2600 C C . THR B 1 145 ? -9.305 -14.07 4.379 1 88.44 145 THR B C 1
ATOM 2602 O O . THR B 1 145 ? -8.891 -13.117 5.035 1 88.44 145 THR B O 1
ATOM 2605 N N . LEU B 1 146 ? -8.766 -15.203 4.32 1 85.12 146 LEU B N 1
ATOM 2606 C CA . LEU B 1 146 ? -7.566 -15.438 5.121 1 85.12 146 LEU B CA 1
ATOM 2607 C C . LEU B 1 146 ? -6.383 -14.648 4.578 1 85.12 146 LEU B C 1
ATOM 2609 O O . LEU B 1 146 ? -5.613 -14.062 5.348 1 85.12 146 LEU B O 1
ATOM 2613 N N . ALA B 1 147 ? -6.258 -14.656 3.309 1 83.88 147 ALA B N 1
ATOM 2614 C CA . ALA B 1 147 ? -5.18 -13.898 2.68 1 83.88 147 ALA B CA 1
ATOM 2615 C C . ALA B 1 147 ? -5.324 -12.406 2.959 1 83.88 147 ALA B C 1
ATOM 2617 O O . ALA B 1 147 ? -4.344 -11.727 3.268 1 83.88 147 ALA B O 1
ATOM 2618 N N . ALA B 1 148 ? -6.543 -11.93 2.875 1 88.81 148 ALA B N 1
ATOM 2619 C CA . ALA B 1 148 ? -6.828 -10.523 3.125 1 88.81 148 ALA B CA 1
ATOM 2620 C C . ALA B 1 148 ? -6.5 -10.141 4.566 1 88.81 148 ALA B C 1
ATOM 2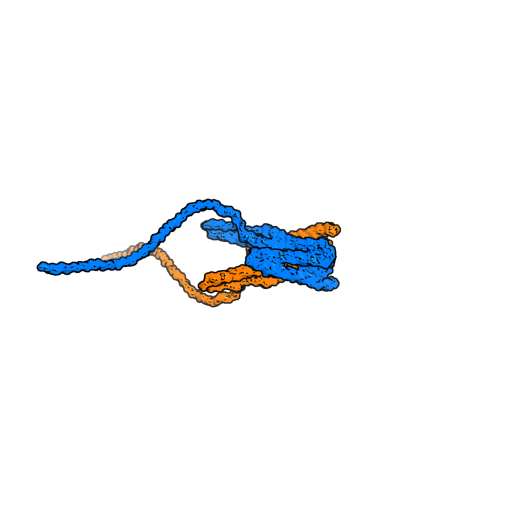622 O O . ALA B 1 148 ? -5.863 -9.117 4.812 1 88.81 148 ALA B O 1
ATOM 2623 N N . GLY B 1 149 ? -6.961 -10.969 5.527 1 91.12 149 GLY B N 1
ATOM 2624 C CA . GLY B 1 149 ? -6.688 -10.719 6.934 1 91.12 149 GLY B CA 1
ATOM 2625 C C . GLY B 1 149 ? -5.211 -10.766 7.277 1 91.12 149 GLY B C 1
ATOM 2626 O O . GLY B 1 149 ? -4.715 -9.922 8.031 1 91.12 149 GLY B O 1
ATOM 2627 N N . ALA B 1 150 ? -4.535 -11.727 6.723 1 87.94 150 ALA B N 1
ATOM 2628 C CA . ALA B 1 150 ? -3.104 -11.867 6.973 1 87.94 150 ALA B CA 1
ATOM 2629 C C . ALA B 1 150 ? -2.33 -10.664 6.441 1 87.94 150 ALA B C 1
ATOM 2631 O O . ALA B 1 150 ? -1.432 -10.148 7.109 1 87.94 150 ALA B O 1
ATOM 2632 N N . SER B 1 151 ? -2.693 -10.211 5.246 1 90.31 151 SER B N 1
ATOM 2633 C CA . SER B 1 151 ? -2.012 -9.078 4.633 1 90.31 151 SER B CA 1
ATOM 2634 C C . SER B 1 151 ? -2.283 -7.789 5.398 1 90.31 151 SER B C 1
ATOM 2636 O O . SER B 1 151 ? -1.38 -6.973 5.594 1 90.31 151 SER B O 1
ATOM 2638 N N . ALA B 1 152 ? -3.521 -7.641 5.824 1 94.12 152 ALA B N 1
ATOM 2639 C CA . ALA B 1 152 ? -3.883 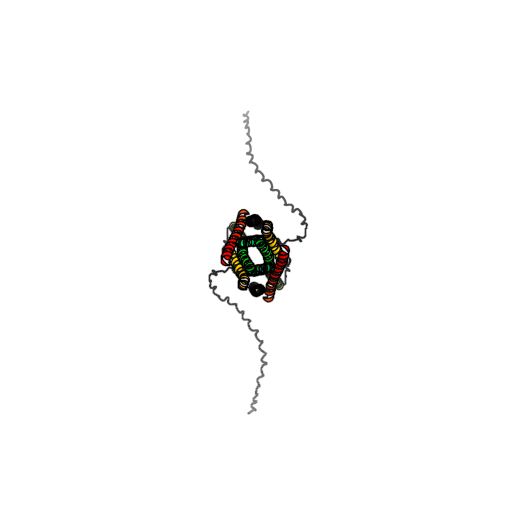-6.453 6.594 1 94.12 152 ALA B CA 1
ATOM 2640 C C . ALA B 1 152 ? -3.139 -6.418 7.926 1 94.12 152 ALA B C 1
ATOM 2642 O O . ALA B 1 152 ? -2.619 -5.371 8.328 1 94.12 152 ALA B O 1
ATOM 2643 N N . LEU B 1 153 ? -3.113 -7.547 8.586 1 95.19 153 LEU B N 1
ATOM 2644 C CA . LEU B 1 153 ? -2.457 -7.629 9.891 1 95.19 153 LEU B CA 1
ATOM 2645 C C . LEU B 1 153 ? -0.949 -7.445 9.75 1 95.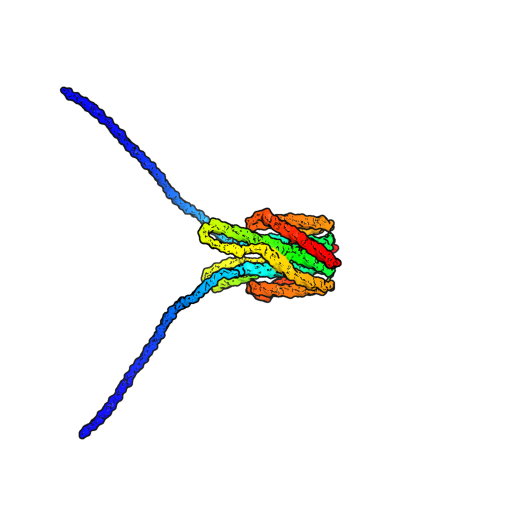19 153 LEU B C 1
ATOM 2647 O O . LEU B 1 153 ? -0.312 -6.824 10.602 1 95.19 153 LEU B O 1
ATOM 2651 N N . ALA B 1 154 ? -0.41 -8.016 8.727 1 94.5 154 ALA B N 1
ATOM 2652 C CA . ALA B 1 154 ? 1.019 -7.855 8.469 1 94.5 154 ALA B CA 1
ATOM 2653 C C . ALA B 1 154 ? 1.361 -6.391 8.195 1 94.5 154 ALA B C 1
ATOM 2655 O O . ALA B 1 154 ? 2.338 -5.863 8.734 1 94.5 154 ALA B O 1
ATOM 2656 N N . PHE B 1 155 ? 0.571 -5.766 7.391 1 95.88 155 PHE B N 1
ATOM 2657 C CA . PHE B 1 155 ? 0.763 -4.348 7.102 1 95.88 155 PHE B CA 1
ATOM 2658 C C . PHE B 1 155 ? 0.701 -3.523 8.383 1 95.88 155 PHE B C 1
ATOM 2660 O O . PHE B 1 155 ? 1.54 -2.646 8.602 1 95.88 155 PHE B O 1
ATOM 2667 N N . ALA B 1 156 ? -0.308 -3.807 9.141 1 97.56 156 ALA B N 1
ATOM 2668 C CA . ALA B 1 156 ? -0.5 -3.074 10.391 1 97.56 156 ALA B CA 1
ATOM 2669 C C . ALA B 1 156 ? 0.682 -3.279 11.336 1 97.56 156 ALA B C 1
ATOM 2671 O O . ALA B 1 156 ? 1.136 -2.336 11.984 1 97.56 156 ALA B O 1
ATOM 2672 N N . ALA B 1 157 ? 1.144 -4.461 11.414 1 96.44 157 ALA B N 1
ATOM 2673 C CA . ALA B 1 157 ? 2.281 -4.766 12.281 1 96.44 157 ALA B CA 1
ATOM 2674 C C . ALA B 1 157 ? 3.537 -4.035 11.812 1 96.44 157 ALA B C 1
ATOM 2676 O O . ALA B 1 157 ? 4.277 -3.475 12.625 1 96.44 157 ALA B O 1
ATOM 2677 N N . GLY B 1 158 ? 3.771 -4.055 10.555 1 96.69 158 GLY B N 1
ATOM 2678 C CA . GLY B 1 158 ? 4.906 -3.326 10.016 1 96.69 158 GLY B CA 1
ATOM 2679 C C . GLY B 1 158 ? 4.805 -1.826 10.219 1 96.69 158 GLY B C 1
ATOM 2680 O O . GLY B 1 158 ? 5.77 -1.184 10.633 1 96.69 158 GLY B O 1
ATOM 2681 N N . GLY B 1 159 ? 3.635 -1.284 9.891 1 97.94 159 GLY B N 1
ATOM 2682 C CA . GLY B 1 159 ? 3.416 0.149 10.008 1 97.94 159 GLY B CA 1
ATOM 2683 C C . GLY B 1 159 ? 3.389 0.637 11.438 1 97.94 159 GLY B C 1
ATOM 2684 O O . GLY B 1 159 ? 3.539 1.832 11.703 1 97.94 159 GLY B O 1
ATOM 2685 N N . ALA B 1 160 ? 3.164 -0.242 12.391 1 97.56 160 ALA B N 1
ATOM 2686 C CA . ALA B 1 160 ? 3.109 0.132 13.805 1 97.56 160 ALA B CA 1
ATOM 2687 C C . ALA B 1 160 ? 4.488 0.534 14.32 1 97.56 160 ALA B C 1
ATOM 2689 O O . ALA B 1 160 ? 4.602 1.345 15.242 1 97.56 160 ALA B O 1
ATOM 2690 N N . LEU B 1 161 ? 5.488 0.067 13.711 1 97.38 161 LEU B N 1
ATOM 2691 C CA . LEU B 1 161 ? 6.844 0.299 14.195 1 97.38 161 LEU B CA 1
ATOM 2692 C C . LEU B 1 161 ? 7.211 1.777 14.102 1 97.38 161 LEU B C 1
ATOM 2694 O O . LEU B 1 161 ? 7.535 2.406 15.109 1 97.38 161 LEU B O 1
ATOM 2698 N N . PRO B 1 162 ? 7.152 2.338 12.914 1 97.75 162 PRO B N 1
ATOM 2699 C CA . PRO B 1 162 ? 7.445 3.771 12.852 1 97.75 162 PRO B CA 1
ATOM 2700 C C . PRO B 1 162 ? 6.441 4.613 13.633 1 97.75 162 PRO B C 1
ATOM 2702 O O . PRO B 1 162 ? 6.809 5.633 14.227 1 97.75 162 PRO B O 1
ATOM 2705 N N . LEU B 1 163 ? 5.203 4.23 13.664 1 96.94 163 LEU B N 1
ATOM 2706 C CA . LEU B 1 163 ? 4.176 4.992 14.367 1 96.94 163 LEU B CA 1
ATOM 2707 C C . LEU B 1 163 ? 4.465 5.043 15.867 1 96.94 163 LEU B C 1
ATOM 2709 O O . LEU B 1 163 ? 4.426 6.117 16.469 1 96.94 163 LEU B O 1
ATOM 2713 N N . LEU B 1 164 ? 4.793 3.92 16.406 1 95.81 164 LEU B N 1
ATOM 2714 C CA . LEU B 1 164 ? 5.039 3.844 17.844 1 95.81 164 LEU B CA 1
ATOM 2715 C C . LEU B 1 164 ? 6.363 4.504 18.203 1 95.81 164 LEU B C 1
ATOM 2717 O O . LEU B 1 164 ? 6.492 5.105 19.281 1 95.81 164 LEU B O 1
ATOM 2721 N N . SER B 1 165 ? 7.301 4.41 17.344 1 95.19 165 SER B N 1
ATOM 2722 C CA . SER B 1 165 ? 8.609 4.996 17.625 1 95.19 165 SER B CA 1
ATOM 2723 C C . SER B 1 165 ? 8.531 6.52 17.656 1 95.19 165 SER B C 1
ATOM 2725 O O . SER B 1 165 ? 9.203 7.164 18.453 1 95.19 165 SER B O 1
ATOM 2727 N N . GLY B 1 166 ? 7.754 7.039 16.797 1 91.19 166 GLY B N 1
ATOM 2728 C CA . GLY B 1 166 ? 7.613 8.484 16.766 1 91.19 166 GLY B CA 1
ATOM 2729 C C . GLY B 1 166 ? 6.602 9.016 17.766 1 91.19 166 GLY B C 1
ATOM 2730 O O . GLY B 1 166 ? 6.633 10.188 18.125 1 91.19 166 GLY B O 1
ATOM 2731 N N . GLY B 1 167 ? 5.66 8.203 18.156 1 86.75 167 GLY B N 1
ATOM 2732 C CA . GLY B 1 167 ? 4.543 8.648 18.969 1 86.75 167 GLY B CA 1
ATOM 2733 C C . GLY B 1 167 ? 4.965 9.18 20.328 1 86.75 167 GLY B C 1
ATOM 2734 O O . GLY B 1 167 ? 4.285 10.031 20.906 1 86.75 167 GLY B O 1
ATOM 2735 N N . PHE B 1 168 ? 6.094 8.82 20.781 1 83.31 168 PHE B N 1
ATOM 2736 C CA . PHE B 1 168 ? 6.473 9.18 22.141 1 83.31 168 PHE B CA 1
ATOM 2737 C C . PHE B 1 168 ? 7.523 10.281 22.141 1 83.31 168 PHE B C 1
ATOM 2739 O O . PHE B 1 168 ? 7.949 10.742 23.203 1 83.31 168 PHE B O 1
ATOM 2746 N N . VAL B 1 169 ? 7.895 10.734 21.016 1 87.75 169 VAL B N 1
ATOM 2747 C CA . VAL B 1 169 ? 8.969 11.711 20.938 1 87.75 169 VAL B CA 1
ATOM 2748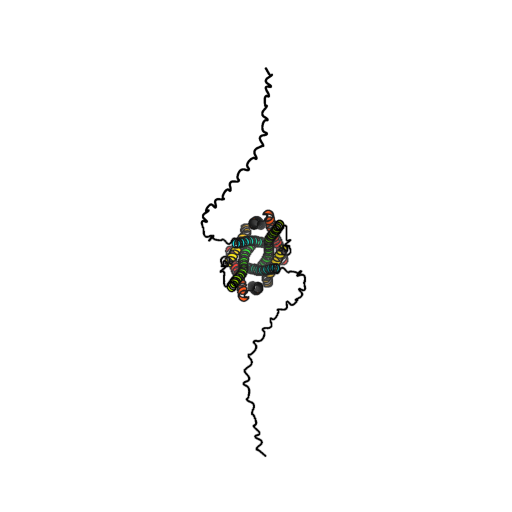 C C . VAL B 1 169 ? 8.398 13.086 20.625 1 87.75 169 VAL B C 1
ATOM 2750 O O . VAL B 1 169 ? 7.734 13.266 19.594 1 87.75 169 VAL B O 1
ATOM 2753 N N . ARG B 1 170 ? 8.703 14.039 21.453 1 86.62 170 ARG B N 1
ATOM 2754 C CA . ARG B 1 170 ? 8.094 15.359 21.344 1 86.62 170 ARG B CA 1
ATOM 2755 C C . ARG B 1 170 ? 8.875 16.234 20.359 1 86.62 170 ARG B C 1
ATOM 2757 O O . ARG B 1 170 ? 8.281 16.891 19.5 1 86.62 170 ARG B O 1
ATOM 2764 N N . ALA B 1 171 ? 10.133 16.172 20.438 1 92.31 171 ALA B N 1
ATOM 2765 C CA . ALA B 1 171 ? 10.945 17.031 19.578 1 92.31 171 ALA B CA 1
ATOM 2766 C C . ALA B 1 171 ? 10.953 16.531 18.141 1 92.31 171 ALA B C 1
ATOM 2768 O O . ALA B 1 171 ? 11.055 15.32 17.906 1 92.31 171 ALA B O 1
ATOM 2769 N N . TRP B 1 172 ? 10.812 17.375 17.25 1 93.69 172 TRP B N 1
ATOM 2770 C CA . TRP B 1 172 ? 10.719 17.047 15.828 1 93.69 172 TRP B CA 1
ATOM 2771 C C . TRP B 1 172 ? 11.93 16.234 15.375 1 93.69 172 TRP B C 1
ATOM 2773 O O . TRP B 1 172 ? 11.797 15.164 14.781 1 93.69 172 TRP B O 1
ATOM 2783 N N . ALA B 1 173 ? 13.133 16.797 15.633 1 94.12 173 ALA B N 1
ATOM 2784 C CA . ALA B 1 173 ? 14.359 16.141 15.195 1 94.12 173 ALA B CA 1
ATOM 2785 C C . ALA B 1 173 ? 14.477 14.742 15.805 1 94.12 173 ALA B C 1
ATOM 2787 O O . ALA B 1 173 ? 14.93 13.805 15.141 1 94.12 173 ALA B O 1
ATOM 2788 N N . GLY B 1 174 ? 14.156 14.68 17.047 1 95.06 174 GLY B N 1
ATOM 2789 C CA . GLY B 1 174 ? 14.164 13.383 17.703 1 95.06 174 GLY B CA 1
ATOM 2790 C C . GLY B 1 174 ? 13.141 12.422 17.141 1 95.06 174 GLY B C 1
ATOM 2791 O O . GLY B 1 174 ? 13.406 11.219 17.031 1 95.06 174 GLY B O 1
ATOM 2792 N N . ARG B 1 175 ? 11.984 12.945 16.844 1 95.62 175 ARG B N 1
ATOM 2793 C CA . ARG B 1 175 ? 10.922 12.117 16.281 1 95.62 175 ARG B CA 1
ATOM 2794 C C . ARG B 1 175 ? 11.328 11.562 14.914 1 95.62 175 ARG B C 1
ATOM 2796 O O . ARG B 1 175 ? 11.141 10.375 14.641 1 95.62 175 ARG B O 1
ATOM 2803 N N . VAL B 1 176 ? 11.859 12.422 14.094 1 96.12 176 VAL B N 1
ATOM 2804 C CA . VAL B 1 176 ? 12.328 12.008 12.773 1 96.12 176 VAL B CA 1
ATOM 2805 C C . VAL B 1 176 ? 13.43 10.961 12.914 1 96.12 176 VAL B C 1
ATOM 2807 O O . VAL B 1 176 ? 13.414 9.938 12.219 1 96.12 176 VAL B O 1
ATOM 2810 N N . ALA B 1 177 ? 14.336 11.156 13.805 1 96.38 177 ALA B N 1
ATOM 2811 C CA . ALA B 1 177 ? 15.422 10.211 14.039 1 96.38 177 ALA B CA 1
ATOM 2812 C C . ALA B 1 177 ? 14.883 8.875 14.539 1 96.38 177 ALA B C 1
ATOM 2814 O O . ALA B 1 177 ? 15.375 7.816 14.141 1 96.38 177 ALA B O 1
ATOM 2815 N N . ALA B 1 178 ? 13.953 8.898 15.438 1 97 178 ALA B N 1
ATOM 2816 C CA . ALA B 1 178 ? 13.367 7.68 15.984 1 97 178 ALA B CA 1
ATOM 2817 C C . ALA B 1 178 ? 12.672 6.867 14.898 1 97 178 ALA B C 1
ATOM 2819 O O . ALA B 1 178 ? 12.836 5.648 14.828 1 97 178 ALA B O 1
ATOM 2820 N N . VAL B 1 179 ? 11.875 7.559 14.109 1 97.69 179 VAL B N 1
ATOM 2821 C CA . VAL B 1 179 ? 11.156 6.895 13.031 1 97.69 179 VAL B CA 1
ATOM 2822 C C . VAL B 1 179 ? 12.148 6.289 12.039 1 97.69 179 VAL B C 1
ATOM 2824 O O . VAL B 1 179 ? 12.016 5.129 11.648 1 97.69 179 VAL B O 1
ATOM 2827 N N . CYS B 1 180 ? 13.172 7.023 11.672 1 97.56 180 CYS B N 1
ATOM 2828 C CA . CYS B 1 180 ? 14.172 6.551 10.727 1 97.56 180 CYS B CA 1
ATOM 2829 C C . CYS B 1 180 ? 14.938 5.359 11.289 1 97.56 180 CYS B C 1
ATOM 2831 O O . CYS B 1 180 ? 15.164 4.371 10.594 1 97.56 180 CYS B O 1
ATOM 2833 N N . THR B 1 181 ? 15.312 5.445 12.523 1 97.44 181 THR B N 1
ATOM 2834 C CA . THR B 1 181 ? 16.094 4.387 13.141 1 97.44 181 THR B CA 1
ATOM 2835 C C . THR B 1 181 ? 15.266 3.117 13.305 1 97.44 181 THR B C 1
ATOM 2837 O O . THR B 1 181 ? 15.703 2.025 12.938 1 97.44 181 THR B O 1
ATOM 2840 N N . ALA B 1 182 ? 14.094 3.242 13.875 1 97.44 182 ALA B N 1
ATOM 2841 C CA . ALA B 1 182 ? 13.219 2.09 14.062 1 97.44 182 ALA B CA 1
ATOM 2842 C C . ALA B 1 182 ? 12.891 1.427 12.727 1 97.44 182 ALA B C 1
ATOM 2844 O O . ALA B 1 182 ? 12.875 0.198 12.625 1 97.44 182 ALA B O 1
ATOM 2845 N N . SER B 1 183 ? 12.57 2.275 11.742 1 97.81 183 SER B N 1
ATOM 2846 C CA . SER B 1 183 ? 12.25 1.742 10.422 1 97.81 183 SER B CA 1
ATOM 2847 C C . SER B 1 183 ? 13.445 1.043 9.797 1 97.81 183 SER B C 1
ATOM 2849 O O . SER B 1 183 ? 13.297 0.014 9.133 1 97.81 183 SER B O 1
ATOM 2851 N N . SER B 1 184 ? 14.648 1.558 9.977 1 97.88 184 SER B N 1
ATOM 2852 C CA . SER B 1 184 ? 15.852 0.937 9.438 1 97.88 184 SER B CA 1
ATOM 2853 C C . SER B 1 184 ? 16.109 -0.427 10.07 1 97.88 184 SER B C 1
ATOM 2855 O O . SER B 1 184 ? 16.453 -1.386 9.383 1 97.88 184 SER B O 1
ATOM 2857 N N . VAL B 1 185 ? 15.914 -0.513 11.336 1 96.88 185 VAL B N 1
ATOM 2858 C CA . VAL B 1 185 ? 16.094 -1.775 12.047 1 96.88 185 VAL B CA 1
ATOM 2859 C C . VAL B 1 185 ? 15.031 -2.779 11.586 1 96.88 185 VAL B C 1
ATOM 2861 O O . VAL B 1 185 ? 15.344 -3.949 11.352 1 96.88 185 VAL B O 1
ATOM 2864 N N . GLY B 1 186 ? 13.766 -2.316 11.523 1 96.75 186 GLY B N 1
ATOM 2865 C CA . GLY B 1 186 ? 12.711 -3.174 11.016 1 96.75 186 GLY B CA 1
ATOM 2866 C C . GLY B 1 186 ? 12.961 -3.666 9.602 1 96.75 186 GLY B C 1
ATOM 2867 O O . GLY B 1 186 ? 12.781 -4.852 9.312 1 96.75 186 GLY B O 1
ATOM 2868 N N . LEU B 1 187 ? 13.383 -2.773 8.734 1 95.38 187 LEU B N 1
ATOM 2869 C CA . LEU B 1 187 ? 13.672 -3.127 7.352 1 95.38 187 LEU B CA 1
ATOM 2870 C C . LEU B 1 187 ? 14.805 -4.152 7.277 1 95.38 187 LEU B C 1
ATOM 2872 O O . LEU B 1 187 ? 14.727 -5.109 6.504 1 95.38 187 LEU B O 1
ATOM 2876 N N . ALA B 1 188 ? 15.852 -3.926 8.008 1 94.38 188 ALA B N 1
ATOM 2877 C CA . ALA B 1 188 ? 16.938 -4.895 8.062 1 94.38 188 ALA B CA 1
ATOM 2878 C C . ALA B 1 188 ? 16.438 -6.266 8.5 1 94.38 188 ALA B C 1
ATOM 2880 O O . ALA B 1 188 ? 16.812 -7.289 7.926 1 94.38 188 ALA B O 1
ATOM 2881 N N . GLY B 1 189 ? 15.656 -6.32 9.516 1 93.5 189 GLY B N 1
ATOM 2882 C CA . GLY B 1 189 ? 15.07 -7.562 9.992 1 93.5 189 GLY B CA 1
ATOM 2883 C C . GLY B 1 189 ? 14.219 -8.258 8.945 1 93.5 189 GLY B C 1
ATOM 2884 O O . GLY B 1 189 ? 14.336 -9.469 8.742 1 93.5 189 GLY B O 1
ATOM 2885 N N . PHE B 1 190 ? 13.328 -7.48 8.305 1 89.5 190 PHE B N 1
ATOM 2886 C CA . PHE B 1 190 ? 12.461 -8.062 7.281 1 89.5 190 PHE B CA 1
ATOM 2887 C C . PHE B 1 190 ? 13.281 -8.539 6.09 1 89.5 190 PHE B C 1
ATOM 2889 O O . PHE B 1 190 ? 12.938 -9.539 5.449 1 89.5 190 PHE B O 1
ATOM 2896 N N . GLY B 1 191 ? 14.266 -7.789 5.719 1 86.25 191 GLY B N 1
ATOM 2897 C CA . GLY B 1 191 ? 15.156 -8.242 4.66 1 86.25 191 GLY B CA 1
ATOM 2898 C C . GLY B 1 191 ? 15.797 -9.586 4.957 1 86.25 191 GLY B C 1
ATOM 2899 O O . GLY B 1 191 ? 15.828 -10.469 4.094 1 86.25 191 GLY B O 1
ATOM 2900 N N . VAL B 1 192 ? 16.297 -9.758 6.141 1 86.94 192 VAL B N 1
ATOM 2901 C CA . VAL B 1 192 ? 16.922 -11.008 6.559 1 86.94 192 VAL B CA 1
ATOM 2902 C C . VAL B 1 192 ? 15.875 -12.125 6.574 1 86.94 192 VAL B C 1
ATOM 2904 O O . VAL B 1 192 ? 16.156 -13.242 6.133 1 86.94 192 VAL B O 1
ATOM 2907 N N . LEU B 1 193 ? 14.688 -11.82 7.02 1 84.5 193 LEU B N 1
ATOM 2908 C CA . LEU B 1 193 ? 13.609 -12.797 7.047 1 84.5 193 LEU B CA 1
ATOM 2909 C C . LEU B 1 193 ? 13.227 -13.227 5.633 1 84.5 193 LEU B C 1
ATOM 2911 O O . LEU B 1 193 ? 12.984 -14.414 5.383 1 84.5 193 LEU B O 1
ATOM 2915 N N . GLY B 1 194 ? 13.164 -12.281 4.793 1 79.56 194 GLY B N 1
ATOM 2916 C CA . GLY B 1 194 ? 12.875 -12.594 3.402 1 79.56 194 GLY B CA 1
ATOM 2917 C C . GLY B 1 194 ? 13.93 -13.484 2.764 1 79.56 194 GLY B C 1
ATOM 2918 O O . GLY B 1 194 ? 13.602 -14.375 1.976 1 79.56 194 GLY B O 1
ATOM 2919 N N . ALA B 1 195 ? 15.109 -13.25 3.107 1 78.31 195 ALA B N 1
ATOM 2920 C CA . ALA B 1 195 ? 16.203 -14.07 2.592 1 78.31 195 ALA B CA 1
ATOM 2921 C C . ALA B 1 195 ? 16.078 -15.508 3.08 1 78.31 195 ALA B C 1
ATOM 2923 O O . ALA B 1 195 ? 16.312 -16.453 2.316 1 78.31 195 ALA B O 1
ATOM 2924 N N . TYR B 1 196 ? 15.758 -15.641 4.297 1 78.31 196 TYR B N 1
ATOM 2925 C CA . TYR B 1 196 ? 15.617 -16.969 4.879 1 78.31 196 TYR B CA 1
ATOM 2926 C C . TYR B 1 196 ? 14.477 -17.734 4.219 1 78.31 196 TYR B C 1
ATOM 2928 O O . TYR B 1 196 ? 14.586 -18.938 3.965 1 78.31 196 TYR B O 1
ATOM 2936 N N . LEU B 1 197 ? 13.469 -17.031 3.895 1 72.12 197 LEU B N 1
ATOM 2937 C CA . LEU B 1 197 ? 12.289 -17.672 3.307 1 72.12 197 LEU B CA 1
ATOM 2938 C C . LEU B 1 197 ? 12.5 -17.922 1.817 1 72.12 197 LEU B C 1
ATOM 2940 O O . LEU B 1 197 ? 11.93 -18.859 1.258 1 72.12 197 LEU B O 1
ATOM 2944 N N . GLY B 1 198 ? 13.25 -17.078 1.149 1 67.62 198 GLY B N 1
ATOM 2945 C CA . GLY B 1 198 ? 13.438 -17.203 -0.289 1 67.62 198 GLY B CA 1
ATOM 2946 C C . GLY B 1 198 ? 14.695 -17.938 -0.673 1 67.62 198 GLY B C 1
ATOM 2947 O O . GLY B 1 198 ? 14.922 -18.234 -1.851 1 67.62 198 GLY B O 1
ATOM 2948 N N . GLY B 1 199 ? 15.453 -18.281 0.321 1 70.38 199 GLY B N 1
ATOM 2949 C CA . GLY B 1 199 ? 16.688 -19 0.039 1 70.38 199 GLY B CA 1
ATOM 2950 C C . GLY B 1 199 ? 17.75 -18.109 -0.58 1 70.38 199 GLY B C 1
ATOM 2951 O O . GLY B 1 199 ? 18.531 -18.562 -1.43 1 70.38 199 GLY B O 1
ATOM 2952 N N . ALA B 1 200 ? 17.688 -16.844 -0.32 1 72.19 200 ALA B N 1
ATOM 2953 C CA . ALA B 1 200 ? 18.641 -15.891 -0.874 1 72.19 200 ALA B CA 1
ATOM 2954 C C . ALA B 1 200 ? 19.641 -15.445 0.187 1 72.19 200 ALA B C 1
ATOM 2956 O O . ALA B 1 200 ? 19.562 -15.859 1.346 1 72.19 200 ALA B O 1
ATOM 2957 N N . SER B 1 201 ? 20.688 -14.805 -0.264 1 81.56 201 SER B N 1
ATOM 2958 C CA . SER B 1 201 ? 21.672 -14.242 0.658 1 81.56 201 SER B CA 1
ATOM 2959 C C . SER B 1 201 ? 21.062 -13.148 1.527 1 81.56 201 SER B C 1
ATOM 2961 O O . SER B 1 201 ? 20.375 -12.258 1.021 1 81.56 201 SER B O 1
ATOM 2963 N N . ALA B 1 202 ? 21.281 -13.305 2.797 1 85.38 202 ALA B N 1
ATOM 2964 C CA . ALA B 1 202 ? 20.719 -12.375 3.773 1 85.38 202 ALA B CA 1
ATOM 2965 C C . ALA B 1 202 ? 21.25 -10.961 3.553 1 85.38 202 ALA B C 1
ATOM 2967 O O . ALA B 1 202 ? 20.5 -9.984 3.693 1 85.38 202 ALA B O 1
ATOM 2968 N N . VAL B 1 203 ? 22.422 -10.859 3.199 1 89.12 203 VAL B N 1
ATOM 2969 C CA . VAL B 1 203 ? 23.062 -9.555 3.043 1 89.12 203 VAL B CA 1
ATOM 2970 C C . VAL B 1 203 ? 22.5 -8.844 1.815 1 89.12 203 VAL B C 1
ATOM 2972 O O . VAL B 1 203 ? 22.172 -7.656 1.872 1 89.12 203 VAL B O 1
ATOM 2975 N N . ARG B 1 204 ? 22.359 -9.523 0.771 1 86 204 ARG B N 1
ATOM 2976 C CA . ARG B 1 204 ? 21.859 -8.914 -0.457 1 86 204 ARG B CA 1
ATOM 2977 C C . ARG B 1 204 ? 20.391 -8.523 -0.317 1 86 204 ARG B C 1
ATOM 2979 O O . ARG B 1 204 ? 20 -7.418 -0.69 1 86 204 ARG B O 1
ATOM 2986 N N . SER B 1 205 ? 19.656 -9.438 0.205 1 85.19 205 SER B N 1
ATOM 2987 C CA . SER B 1 205 ? 18.25 -9.172 0.41 1 85.19 205 SER B CA 1
ATOM 2988 C C . SER B 1 205 ? 18.031 -8.031 1.398 1 85.19 205 SER B C 1
ATOM 2990 O O . SER B 1 205 ? 17.219 -7.129 1.155 1 85.19 205 SER B O 1
ATOM 2992 N N . GLY B 1 206 ? 18.781 -8.062 2.441 1 89.75 206 GLY B N 1
ATOM 2993 C CA . GLY B 1 206 ? 18.703 -7.004 3.438 1 89.75 206 GLY B CA 1
ATOM 2994 C C . GLY B 1 206 ? 19.078 -5.641 2.895 1 89.75 206 GLY B C 1
ATOM 2995 O O . GLY B 1 206 ? 18.406 -4.645 3.176 1 89.75 206 GLY B O 1
ATOM 2996 N N . ALA B 1 207 ? 20.125 -5.578 2.148 1 92.5 207 ALA B N 1
ATOM 2997 C CA . ALA B 1 207 ? 20.578 -4.316 1.573 1 92.5 207 ALA B CA 1
ATOM 2998 C C . ALA B 1 207 ? 19.531 -3.732 0.621 1 92.5 207 ALA B C 1
ATOM 3000 O O . ALA B 1 207 ? 19.312 -2.52 0.598 1 92.5 207 ALA B O 1
ATOM 3001 N N . ARG B 1 208 ? 18.922 -4.559 -0.117 1 89.12 208 ARG B N 1
ATOM 3002 C CA . ARG B 1 208 ? 17.922 -4.102 -1.066 1 89.12 208 ARG B CA 1
ATOM 3003 C C . ARG B 1 208 ? 16.719 -3.496 -0.342 1 89.12 208 ARG B C 1
ATOM 3005 O O . ARG B 1 208 ? 16.234 -2.432 -0.726 1 89.12 208 ARG B O 1
ATOM 3012 N N . VAL B 1 209 ? 16.281 -4.164 0.685 1 91.81 209 VAL B N 1
ATOM 3013 C CA . VAL B 1 209 ? 15.117 -3.703 1.442 1 91.81 209 VAL B CA 1
ATOM 3014 C C . VAL B 1 209 ? 15.461 -2.412 2.184 1 91.81 209 VAL B C 1
ATOM 3016 O O . VAL B 1 209 ? 14.672 -1.467 2.197 1 91.81 209 VAL B O 1
ATOM 3019 N N . LEU B 1 210 ? 16.672 -2.361 2.713 1 95.69 210 LEU B N 1
ATOM 3020 C CA . LEU B 1 210 ? 17.125 -1.195 3.467 1 95.69 210 LEU B CA 1
ATOM 3021 C C . LEU B 1 210 ? 17.281 0.014 2.553 1 95.69 210 LEU B C 1
ATOM 3023 O O . LEU B 1 210 ? 16.781 1.099 2.855 1 95.69 210 LEU B O 1
ATOM 3027 N N . VAL B 1 211 ? 17.938 -0.152 1.486 1 95.5 211 VAL B N 1
ATOM 3028 C CA . VAL B 1 211 ? 18.188 0.946 0.558 1 95.5 211 VAL B CA 1
ATOM 3029 C C . VAL B 1 211 ? 16.875 1.408 -0.056 1 95.5 211 VAL B C 1
ATOM 3031 O O . VAL B 1 211 ? 16.641 2.609 -0.207 1 95.5 211 VAL B O 1
ATOM 3034 N N . GLY B 1 212 ? 16.047 0.431 -0.396 1 95 212 GLY B N 1
ATOM 3035 C CA . GLY B 1 212 ? 14.734 0.784 -0.906 1 95 212 GLY B CA 1
ATOM 3036 C C . GLY B 1 212 ? 13.922 1.611 0.07 1 95 212 GLY B C 1
ATOM 3037 O O . GLY B 1 212 ? 13.297 2.602 -0.318 1 95 212 GLY B O 1
ATOM 3038 N N . GLY B 1 213 ? 13.875 1.188 1.301 1 96.31 213 GLY B N 1
ATOM 3039 C CA . GLY B 1 213 ? 13.164 1.937 2.326 1 96.31 213 GLY B CA 1
ATOM 3040 C C . GLY B 1 213 ? 13.711 3.338 2.527 1 96.31 213 GLY B C 1
ATOM 3041 O O . GLY B 1 213 ? 12.945 4.293 2.672 1 96.31 213 GLY B O 1
ATOM 3042 N N . TRP B 1 214 ? 15.078 3.449 2.547 1 97.69 214 TRP B N 1
ATOM 3043 C CA . TRP B 1 214 ? 15.703 4.758 2.707 1 97.69 214 TRP B CA 1
ATOM 3044 C C . TRP B 1 214 ? 15.359 5.672 1.538 1 97.69 214 TRP B C 1
ATOM 3046 O O . TRP B 1 214 ? 15.117 6.867 1.727 1 97.69 214 TRP B O 1
ATOM 3056 N N . LEU B 1 215 ? 15.336 5.16 0.404 1 97.12 215 LEU B N 1
ATOM 3057 C CA . LEU B 1 215 ? 14.984 5.941 -0.777 1 97.12 215 LEU B CA 1
ATOM 3058 C C . LEU B 1 215 ? 13.531 6.402 -0.713 1 97.12 215 LEU B C 1
ATOM 3060 O O . LEU B 1 215 ? 13.219 7.535 -1.084 1 97.12 215 LEU B O 1
ATOM 3064 N N . ALA B 1 216 ? 12.695 5.512 -0.29 1 97.62 216 ALA B N 1
ATOM 3065 C CA . ALA B 1 216 ? 11.281 5.863 -0.159 1 97.62 216 ALA B CA 1
ATOM 3066 C C . ALA B 1 216 ? 11.094 7.008 0.829 1 97.62 216 ALA B C 1
ATOM 3068 O O . ALA B 1 216 ? 10.375 7.973 0.542 1 97.62 216 ALA B O 1
ATOM 3069 N N . MET B 1 217 ? 11.758 6.945 1.976 1 97.94 217 MET B N 1
ATOM 3070 C CA . MET B 1 217 ? 11.648 7.988 2.988 1 97.94 217 MET B CA 1
ATOM 3071 C C . MET B 1 217 ? 12.242 9.305 2.482 1 97.94 217 MET B C 1
ATOM 3073 O O . MET B 1 217 ? 11.641 10.367 2.646 1 97.94 217 MET B O 1
ATOM 3077 N N . ALA B 1 218 ? 13.391 9.219 1.831 1 97.88 218 ALA B N 1
ATOM 3078 C CA . ALA B 1 218 ? 14.047 10.414 1.311 1 97.88 218 ALA B CA 1
ATOM 3079 C C . ALA B 1 218 ? 13.219 11.062 0.207 1 97.88 218 ALA B C 1
ATOM 3081 O O . ALA B 1 218 ? 13.109 12.289 0.148 1 97.88 218 ALA B O 1
ATOM 3082 N N . THR B 1 219 ? 12.68 10.289 -0.675 1 97.69 219 THR B N 1
ATOM 3083 C CA . THR B 1 219 ? 11.875 10.797 -1.782 1 97.69 219 THR B CA 1
ATOM 3084 C C . THR B 1 219 ? 10.602 11.453 -1.269 1 97.69 219 THR B C 1
ATOM 3086 O O . THR B 1 219 ? 10.203 12.508 -1.755 1 97.69 219 THR B O 1
ATOM 3089 N N . THR B 1 220 ? 9.977 10.836 -0.325 1 97.69 220 THR B N 1
ATOM 3090 C CA . THR B 1 220 ? 8.75 11.406 0.218 1 97.69 220 THR B CA 1
ATOM 3091 C C . THR B 1 220 ? 9.031 12.711 0.959 1 97.69 220 THR B C 1
ATOM 3093 O O . THR B 1 220 ? 8.297 13.688 0.814 1 97.69 220 THR B O 1
ATOM 3096 N N . PHE B 1 221 ? 10.102 12.719 1.72 1 97.38 221 PHE B N 1
ATOM 3097 C CA . PHE B 1 221 ? 10.523 13.93 2.408 1 97.38 221 PHE B CA 1
ATOM 3098 C C . PHE B 1 221 ? 10.781 15.055 1.415 1 97.38 221 PHE B C 1
ATOM 3100 O O . PHE B 1 221 ? 10.289 16.172 1.595 1 97.38 221 PHE B O 1
ATOM 3107 N N . GLY B 1 222 ? 11.547 14.75 0.421 1 97.25 222 GLY B N 1
ATOM 3108 C CA . GLY B 1 222 ? 11.891 15.75 -0.583 1 97.25 222 GLY B CA 1
ATOM 3109 C C . GLY B 1 222 ? 10.68 16.234 -1.365 1 97.25 222 GLY B C 1
ATOM 3110 O O . GLY B 1 222 ? 10.547 17.438 -1.617 1 97.25 222 GLY B O 1
ATOM 3111 N N . ALA B 1 223 ? 9.82 15.367 -1.74 1 96.44 223 ALA B N 1
ATOM 3112 C CA . ALA B 1 223 ? 8.625 15.719 -2.5 1 96.44 223 ALA B CA 1
ATOM 3113 C C . ALA B 1 223 ? 7.719 16.641 -1.697 1 96.44 223 ALA B C 1
ATOM 3115 O O . ALA B 1 223 ? 7.199 17.625 -2.23 1 96.44 223 ALA B O 1
ATOM 3116 N N . LEU B 1 224 ? 7.555 16.344 -0.45 1 96.06 224 LEU B N 1
ATOM 3117 C CA . LEU B 1 224 ? 6.66 17.156 0.364 1 96.06 224 LEU B CA 1
ATOM 3118 C C . LEU B 1 224 ? 7.312 18.484 0.726 1 96.06 224 LEU B C 1
ATOM 3120 O O . LEU B 1 224 ? 6.629 19.516 0.832 1 96.06 224 LEU B O 1
ATOM 3124 N N . LYS B 1 225 ? 8.562 18.438 0.967 1 94.56 225 LYS B N 1
ATOM 3125 C CA . LYS B 1 225 ? 9.25 19.703 1.198 1 94.56 225 LYS B CA 1
ATOM 3126 C C . LYS B 1 225 ? 9.07 20.656 0.016 1 94.56 225 LYS B C 1
ATOM 3128 O O . LYS B 1 225 ? 8.852 21.859 0.202 1 94.56 225 LYS B O 1
ATOM 3133 N N . LEU B 1 226 ? 9.109 20.125 -1.157 1 91.81 226 LEU B N 1
ATOM 3134 C CA . LEU B 1 226 ? 8.914 20.922 -2.371 1 91.81 226 LEU B CA 1
ATOM 3135 C C . LEU B 1 226 ? 7.461 21.344 -2.51 1 91.81 226 LEU B C 1
ATOM 3137 O O . LEU B 1 226 ? 7.18 22.484 -2.914 1 91.81 226 LEU B O 1
ATOM 3141 N N . PHE B 1 227 ? 6.566 20.484 -2.215 1 86.25 227 PHE B N 1
ATOM 3142 C CA . PHE B 1 227 ? 5.137 20.766 -2.275 1 86.25 227 PHE B CA 1
ATOM 3143 C C . PHE B 1 227 ? 4.754 21.844 -1.261 1 86.25 227 PHE B C 1
ATOM 3145 O O . PHE B 1 227 ? 3.895 22.672 -1.532 1 86.25 227 PHE B O 1
ATOM 3152 N N . GLY B 1 228 ? 5.234 21.656 -0.051 1 80.56 228 GLY B N 1
ATOM 3153 C CA . GLY B 1 228 ? 4.945 22.625 0.995 1 80.56 228 GLY B CA 1
ATOM 3154 C C . GLY B 1 228 ? 5.398 24.031 0.646 1 80.56 228 GLY B C 1
ATOM 3155 O O . GLY B 1 228 ? 4.727 25.016 0.987 1 80.56 228 GLY B O 1
ATOM 3156 N N . VAL B 1 229 ? 6.445 24.094 0.036 1 66 229 VAL B N 1
ATOM 3157 C CA . VAL B 1 229 ? 6.973 25.391 -0.356 1 66 229 VAL B CA 1
ATOM 3158 C C . VAL B 1 229 ? 6.062 26.031 -1.408 1 66 229 VAL B C 1
ATOM 3160 O O . VAL B 1 229 ? 5.805 27.234 -1.374 1 66 229 VAL B O 1
ATOM 3163 N N . HIS B 1 230 ? 5.5 25.156 -2.197 1 68.38 230 HIS B N 1
ATOM 3164 C CA . HIS B 1 230 ? 4.711 25.688 -3.301 1 68.38 230 HIS B CA 1
ATOM 3165 C C . HIS B 1 230 ? 3.252 25.875 -2.893 1 68.38 230 HIS B C 1
ATOM 3167 O O . HIS B 1 230 ? 2.545 26.719 -3.467 1 68.38 230 HIS B O 1
ATOM 3173 N N . ALA B 1 231 ? 2.711 25.109 -2.057 1 62.75 231 ALA B N 1
ATOM 3174 C CA . ALA B 1 231 ? 1.313 25.203 -1.641 1 62.75 231 ALA B CA 1
ATOM 3175 C C . ALA B 1 231 ? 1.125 26.297 -0.59 1 62.75 231 ALA B C 1
ATOM 3177 O O . ALA B 1 231 ? -0.006 26.672 -0.267 1 62.75 231 ALA B O 1
ATOM 3178 N N . ALA B 1 232 ? 2.258 26.875 0.005 1 47.03 232 ALA B N 1
ATOM 3179 C CA . ALA B 1 232 ? 2.223 28.062 0.865 1 47.03 232 ALA B CA 1
ATOM 3180 C C . ALA B 1 232 ? 2.152 29.344 0.036 1 47.03 232 ALA B C 1
ATOM 3182 O O . ALA B 1 232 ? 2.67 29.391 -1.082 1 47.03 232 ALA B O 1
#

pLDDT: mean 73.08, std 26.29, range [23.8, 98.38]

Solvent-accessible surface area (backbone atoms only — not comparable to full-atom values): 24093 Å² total; per-residue (Å²): 138,81,86,80,78,82,78,78,79,77,79,80,81,75,81,77,73,81,76,78,77,74,73,78,77,77,72,75,73,69,76,75,76,70,76,70,73,71,75,68,70,67,77,74,57,82,66,69,52,59,67,59,51,52,50,50,51,50,42,25,54,49,21,18,51,35,19,28,35,22,20,35,6,25,23,46,7,43,37,51,64,35,67,47,57,63,57,22,48,51,48,21,51,27,39,30,48,6,43,17,38,23,40,18,42,48,38,25,54,54,36,38,54,49,34,52,51,51,52,50,49,50,50,48,46,53,67,66,43,77,69,83,69,73,66,67,66,72,84,70,59,66,53,26,67,58,49,9,51,45,24,18,51,21,11,38,58,25,17,42,47,21,45,57,45,26,67,77,35,76,50,50,72,57,17,53,50,34,21,53,50,48,41,49,54,51,31,37,51,51,13,35,50,48,8,69,74,69,73,48,56,40,65,61,38,14,48,52,41,36,52,41,41,50,49,26,30,51,50,17,22,52,52,30,38,56,46,43,61,64,76,98,136,80,82,78,75,77,74,74,74,74,78,79,83,77,82,78,74,82,76,79,80,73,73,76,77,78,71,75,74,69,78,76,77,72,76,70,72,71,76,66,68,68,78,73,55,83,65,69,49,57,67,58,53,51,51,51,50,51,43,26,53,50,21,18,50,34,21,27,35,22,21,36,6,25,24,47,7,44,37,51,62,35,67,47,57,64,58,23,47,52,48,21,52,26,39,32,48,8,42,18,37,24,41,19,43,48,38,26,56,55,37,39,55,50,34,53,52,51,50,50,49,51,51,49,47,51,67,67,42,77,66,84,70,71,65,67,65,73,84,70,60,65,53,25,67,59,50,9,51,45,23,17,50,22,13,37,57,25,16,42,47,22,42,58,46,25,68,78,36,75,52,50,71,57,17,52,50,32,22,52,50,47,41,49,53,49,29,39,52,51,14,36,51,48,9,68,74,68,74,48,57,41,64,62,38,14,49,51,42,36,52,41,41,50,50,27,30,51,49,17,23,51,52,32,38,53,46,44,62,64,76,97

Nearest PDB structures (foldseek):
  6iu4-assembly1_A  TM=8.733E-01  e=6.794E-06  Eucalyptus grandis
  6iu4-assembly1_A  TM=8.762E-01  e=6.405E-06  Eucalyptus grandis

Organism: Triticum aestivum (NCBI:txid4565)

Sequence (464 aa):
MAPADLSSHVPAAADAAPKSLAKPKQEEISPAAADVEAGGGSPGGDGVNYAARAQWLRAAVLGANDGLVSVASLMIGVGAVNESRRAMLVSGVAGLVSGACSMAIGEYVSVYAQYDIEVAQIKRTRRGQDGDGGSGDRSNLPSPTLAAGASALAFAAGGALPLLSGGFVRAWAGRVAAVCTASSVGLAGFGVLGAYLGGASAVRSGARVLVGGWLAMATTFGALKLFGVHAAMAPADLSSHVPAAADAAPKSLAKPKQEEISPAAADVEAGGGSPGGDGVNYAARAQWLRAAVLGANDGLVSVASLMIGVGAVNESRRAMLVSGVAGLVSGACSMAIGEYVSVYAQYDIEVAQIKRTRRGQDGDGGSGDRSNLPSPTLAAGASALAFAAGGALPLLSGGFVRAWAGRVAAVCTASSVGLAGFGVLGAYLGGASAVRSGARVLVGGWLAMATTFGALKLFGVHAA

Radius of gyration: 40.31 Å; Cα contacts (8 Å, |Δi|>4): 607; chains: 2; bounding box: 140×138×115 Å

Foldseek 3Di:
DDDDPPPPCPPDDDPPPPPDPPDPDPPPPPVPPPCPPPPPPPVPPPPPVVVLVLVLVVLLLVLLLCLQLQLLLQLLLQCLQPLALCSSLVSLVVSLQVSLQVQLVVLLVVLVVVLVVVVVVVVVCVVPCPDDPPVPVPVPRHDSNVSSVSSSVSSNNNSVQLSVQLNVDGGSVNSNVSSLVSSLVSLLVSQQVVCVSVVHDSVVSSVVSNVVSVCSNVVSNVVSNVVSVVVD/DDDPPPVVPPPDDPDPPDPDPPDPDPPPPPVPPPCPPPPPPPVPPPPPVVVLVLVLVVLLLVLLLCLQLQLLLQLLLQCLQPLALCSSLVSLVVSLQVSLQVQLVVLLVVLVVVLVVVVVVVVVCVVPCPDDPPPPVPVPRHDSNVSSVSSSVSSNNNSVQLSVQLNVDGGSVNSNVSSLVSSLVSLLVSQQVVCVSVVHDSVVSSVVSNVVSVCSNVVSNVVSNVVSVVVD

InterPro domains:
  IPR008217 Ccc1 family [PF01988] (57-127)
  IPR008217 Ccc1 family [PF01988] (139-223)
  IPR008217 Ccc1 family [PTHR31851] (26-227)